Protein AF-A0A7H4MCC9-F1 (afdb_monomer_lite)

Foldseek 3Di:
DAPVVQLVDVQKDFQDFDPLPDPDLDTPDIDIDSPPVVLCVLCVVLLFRAPLQLCLQPRVCSVCSVPDDPVVSQQSLQLLLQQLLLCLQALQEPWQKFKHQQLVLCVRCCNVPPPPDPVVLADPDPDDGDAAAARRMWIWIDDDLEIETAAEHEAEEADDPVVNRVRRRVSNLVVVCVLCADPDPNNQQVQLSVLSSRVVSVSSCCSSVLDPPCSCVVVVVCSVVSNSSRGHYFDFDLAASYEYEYAYECVHDVAWDWDDDPSYIYIYAHVVCSSVSRHDRSHCCNPPDDSCVVRVPDPSSRNHYYIDTDDDDDDDDDDDDDDDDDDDDDDDDDDDDDDPDDDDDDLLQQAQWFFQAADPPPRHTFTDRQSHPPQPFQAEEEEAAPQQCLLVSVLSRLLSCVVSVFFAEEEPLPCCVPPVNDDPVSCVRFVEAEDELLVPAAQDALQAWFWFDPPNDTDTHQLLRSLVLLLVLVCLLPVPQDPVNSVVSSVLSSVQCVVQPRNRHPVSSLVSLVVDDPCSPVVSVVCVVLVVSNRHDNPDPHDVCCRGVPPRGRYYYHDHPPDDSSSSQSSVQSVLVVVLSVLSVPFALSRAHEYEDEQCLSHDLPCPGSVNCCLPPVNGSRYRYYYYHQDDVSDDPVSVVSSVSGQKYWYGQHDLVCLLVVLVVVCVLDPPDDSVVSSVVSNPGDRPDTDIFHFGADPNDTDTDD

Radius of gyration: 30.72 Å; chains: 1; bounding box: 71×63×85 Å

InterPro domains:
  IPR002789 Helicase HerA, central domain [PF01935] (373-576)
  IPR027417 P-loop containing nucleoside triphosphate hydrolase [G3DSA:3.40.50.300] (338-484)
  IPR027417 P-loop containing nucleoside triphosphate hydrolase [G3DSA:3.40.50.300] (517-705)
  IPR027417 P-loop containing nucleoside triphosphate hydrolase [SSF52540] (351-694)

Sequence (706 aa):
MTLDFFHANQCIVLIHYSDQYTSSASYDAITVTAQRGLFERVVAQSGGKQINEFNAFNGDWLLKMLTCNDTIRKERTGIIGAYKFATCLVHQSDITWVPLSVGEMIRVSGNIGLKMTDSDFSRNVQRYKKGAISDDILLVGFKEGNLYLLPVEVKTGSTPDYKKAVQQANELRRYLTELLSDETLASKLYRGLFIRQVLMQIDKYRLYNVFSNDYFEALLAEKEEWLRGNYAIAELENYPAGLVVSHLESGSCFEPSYNMQDGVLKVDLPMSLLPSLVQHPLQVLMNEKDIAQICHVPAEYMLVGQTALKKRESLVPLDVVVDKPEDLKPNLQTEEPSKLAAEPTPDYASECRVEIGQNTLTGEKVFWEYGHKDLANRHLIIFGSSGQGKTYCIQGLLMSLADAQIRSLVIDYTNGFLPNHLEPEFIERTNPKSNILCNEPFGMSPFRAQKQDFGGIFLEEKPHMVAGRVASVFNKVYSTIGERQIAVLNEVIESGVQRYGSAYSLQNMLDDLNEEETAGPALASKLAPLVKSNLFSSDSDKSWNDVFESEHHRSTIMQLASLNHDISMLCTEFLLWDLYSYACSYGSKEKPIPIVLDEVQNLDHRLESPLGKMLTEGRKFGVSLILATQTLSMLRKDEQDRLFQACHKLIFAPAKTETKTYAKILELSMPGTKQAEWEKQLGDLSKGQCLSVGYHLDNGQLKMEC

Organism: Klebsiella variicola (NCBI:txid244366)

pLDDT: mean 80.36, std 18.76, range [23.67, 98.12]

Secondary structure (DSSP, 8-state):
--THHHHT-TT-EEEEEE-SS-SSSS-SEEEEES-HHHHHHHHHHTT---HHHHHHH-HHHHHHHTT--HHHHHHHHHHHHHHHHHHHHHTTBSSEEEEEEHHHHHHHHTTTT----TTTTTTSSTT--------SEEEEEEETTEEEEEEEEEEEESPP-HHHHHHHHHHHHHHHHHHHH--SHHHHHHHHHHHHHHHHHHHHHHHTT-S-TTTTHHHHHTHHHHHTT--EEE-BTTS-SEEEEEEE-TTT-SS-EEEEETTEEEEEEEGGGHHHHHHS-HHHHHHTS-HHHHTT--GGGS--B---B-PPPPPPPPP---PPPPP--------PPP--PPP-----STT--EEEEE-TTT--EEEE-TT-TT-S---EEEE--TTSSHHHHHHHHHHHHHHTT--EEEEESSSTT-TTTS-HHHHHHH--EEEETTTS-BS--TTPPPEEESSS-EEEPPHHHHHHHHHHHHHHH-TT--HHHHHHHHHHHHHHHHHHGGG--HHHHHHHHHH-SSSHHHHHHHHHHHHHT--B-TT-S--HHHHHH-SS-SEEEEE-TTS-HHHHHHHHHHHHHHHHHHHHHH-BTTB-EEEEESSGGGS--STTSHHHHHHHTGGGGTEEEEEEES-STTS-HHHHHHHTTSSEEEEE---TTTHHHHHHHHHHHSTT--HHHHHHHHHHPPTT-EEEEEEEEETTEEEEE-

Structure (mmCIF, N/CA/C/O backbone):
data_AF-A0A7H4MCC9-F1
#
_entry.id   AF-A0A7H4MCC9-F1
#
loop_
_atom_site.group_PDB
_atom_site.id
_atom_site.type_symbol
_atom_site.label_atom_id
_atom_site.label_alt_id
_atom_site.label_comp_id
_atom_site.label_asym_id
_atom_site.label_entity_id
_atom_site.label_seq_id
_atom_site.pdbx_PDB_ins_code
_atom_site.Cartn_x
_atom_site.Cartn_y
_atom_site.Cartn_z
_atom_site.occupancy
_atom_site.B_iso_or_equiv
_atom_site.auth_seq_id
_atom_site.auth_comp_id
_atom_site.auth_asym_id
_atom_site.auth_atom_id
_atom_site.pdbx_PDB_model_num
ATOM 1 N N . MET A 1 1 ? -15.566 -20.503 -8.386 1.00 37.16 1 MET A N 1
ATOM 2 C CA . MET A 1 1 ? -17.029 -20.385 -8.186 1.00 37.16 1 MET A CA 1
ATOM 3 C C . MET A 1 1 ? -17.588 -19.791 -9.473 1.00 37.16 1 MET A C 1
ATOM 5 O O . MET A 1 1 ? -17.071 -18.759 -9.879 1.00 37.16 1 MET A O 1
ATOM 9 N N . THR A 1 2 ? -18.517 -20.444 -10.174 1.00 45.94 2 THR A N 1
ATOM 10 C CA . THR A 1 2 ? -19.102 -19.887 -11.408 1.00 45.94 2 THR A CA 1
ATOM 11 C C . THR A 1 2 ? -20.150 -18.830 -11.059 1.00 45.94 2 THR A C 1
ATOM 13 O O . THR A 1 2 ? -20.941 -19.015 -10.131 1.00 45.94 2 THR A O 1
ATOM 16 N N . LEU A 1 3 ? -20.141 -17.705 -11.781 1.00 51.12 3 LEU A N 1
ATOM 17 C CA . LEU A 1 3 ? -21.072 -16.584 -11.585 1.00 51.12 3 LEU A CA 1
ATOM 18 C C . LEU A 1 3 ? -22.551 -16.989 -11.726 1.00 51.12 3 LEU A C 1
ATOM 20 O O . LEU A 1 3 ? -23.427 -16.335 -11.158 1.00 51.12 3 LEU A O 1
ATOM 24 N N . ASP A 1 4 ? -22.809 -18.110 -12.403 1.00 50.81 4 ASP A N 1
ATOM 25 C CA . ASP A 1 4 ? -24.127 -18.716 -12.611 1.00 50.81 4 ASP A CA 1
ATOM 26 C C . ASP A 1 4 ? -24.917 -18.929 -11.308 1.00 50.81 4 ASP A C 1
ATOM 28 O O . ASP A 1 4 ? -26.144 -18.819 -11.300 1.00 50.81 4 ASP A O 1
ATOM 32 N N . PHE A 1 5 ? -24.229 -19.169 -10.182 1.00 51.22 5 PHE A N 1
ATOM 33 C CA . PHE A 1 5 ? -24.868 -19.360 -8.875 1.00 51.22 5 PHE A CA 1
ATOM 34 C C . PHE A 1 5 ? -25.698 -18.141 -8.431 1.00 51.22 5 PHE A C 1
ATOM 36 O O . PHE A 1 5 ? -26.755 -18.298 -7.818 1.00 51.22 5 PHE A O 1
ATOM 43 N N . PHE A 1 6 ? -25.259 -16.921 -8.758 1.00 51.47 6 PHE A N 1
ATOM 44 C CA . PHE A 1 6 ? -25.942 -15.693 -8.339 1.00 51.47 6 PHE A CA 1
ATOM 45 C C . PHE A 1 6 ? -27.124 -15.332 -9.245 1.00 51.47 6 PHE A C 1
ATOM 47 O O . PHE A 1 6 ? -28.075 -14.706 -8.781 1.00 51.47 6 PHE A O 1
ATOM 54 N N . HIS A 1 7 ? -27.106 -15.773 -10.506 1.00 47.22 7 HIS A N 1
ATOM 55 C CA . HIS A 1 7 ? -28.159 -15.478 -11.482 1.00 47.22 7 HIS A CA 1
ATOM 56 C C . HIS A 1 7 ? -29.412 -16.357 -11.319 1.00 47.22 7 HIS A C 1
ATOM 58 O O . HIS A 1 7 ? -30.499 -15.973 -11.753 1.00 47.22 7 HIS A O 1
ATOM 64 N N . ALA A 1 8 ? -29.297 -17.501 -10.631 1.00 49.66 8 ALA A N 1
ATOM 65 C CA . ALA A 1 8 ? -30.441 -18.347 -10.275 1.00 49.66 8 ALA A CA 1
ATOM 66 C C . ALA A 1 8 ? -31.446 -17.642 -9.334 1.00 49.66 8 ALA A C 1
ATOM 68 O O . ALA A 1 8 ? -32.616 -18.021 -9.280 1.00 49.66 8 ALA A O 1
ATOM 69 N N . ASN A 1 9 ? -31.021 -16.582 -8.634 1.00 48.91 9 ASN A N 1
ATOM 70 C CA . ASN A 1 9 ? -31.862 -15.777 -7.751 1.00 48.91 9 ASN A CA 1
ATOM 71 C C . ASN A 1 9 ? -32.232 -14.439 -8.417 1.00 48.91 9 ASN A C 1
ATOM 73 O O . ASN A 1 9 ? -31.493 -13.463 -8.321 1.00 48.91 9 ASN A O 1
ATOM 77 N N . GLN A 1 10 ? -33.420 -14.353 -9.030 1.00 49.88 10 GLN A N 1
ATOM 78 C CA . GLN A 1 10 ? -33.904 -13.155 -9.753 1.00 49.88 10 GLN A CA 1
ATOM 79 C C . GLN A 1 10 ? -33.953 -11.853 -8.917 1.00 49.88 10 GLN A C 1
ATOM 81 O O . GLN A 1 10 ? -34.071 -10.759 -9.478 1.00 49.88 10 GLN A O 1
ATOM 86 N N . CYS A 1 11 ? -33.858 -11.958 -7.588 1.00 46.72 11 CYS A N 1
ATOM 87 C CA . CYS A 1 11 ? -33.887 -10.839 -6.645 1.00 46.72 11 CYS A CA 1
ATOM 88 C C . CYS A 1 11 ? -32.512 -10.223 -6.337 1.00 46.72 11 CYS A C 1
ATOM 90 O O . CYS A 1 11 ? -32.468 -9.242 -5.598 1.00 46.72 11 CYS A O 1
ATOM 92 N N . ILE A 1 12 ? -31.408 -10.767 -6.861 1.00 51.16 12 ILE A N 1
ATOM 93 C CA . ILE A 1 12 ? -30.049 -10.318 -6.536 1.00 51.16 12 ILE A CA 1
ATOM 94 C C . ILE A 1 12 ? -29.393 -9.706 -7.780 1.00 51.16 12 ILE A C 1
ATOM 96 O O . ILE A 1 12 ? -29.341 -10.328 -8.835 1.00 51.16 12 ILE A O 1
ATOM 100 N N . VAL A 1 13 ? -28.890 -8.476 -7.654 1.00 54.28 13 VAL A N 1
ATOM 101 C CA . VAL A 1 13 ? -28.053 -7.809 -8.660 1.00 54.28 13 VAL A CA 1
ATOM 102 C C . VAL A 1 13 ? -26.617 -7.851 -8.176 1.00 54.28 13 VAL A C 1
ATOM 104 O O . VAL A 1 13 ? -26.310 -7.440 -7.056 1.00 54.28 13 VAL A O 1
ATOM 107 N N . LEU A 1 14 ? -25.733 -8.349 -9.023 1.00 57.22 14 LEU A N 1
ATOM 108 C CA . LEU A 1 14 ? -24.311 -8.417 -8.749 1.00 57.22 14 LEU A CA 1
ATOM 109 C C . LEU A 1 14 ? -23.699 -7.075 -9.176 1.00 57.22 14 LEU A C 1
ATOM 111 O O . LEU A 1 14 ? -23.756 -6.718 -10.336 1.00 57.22 14 LEU A O 1
ATOM 115 N N . ILE A 1 15 ? -23.209 -6.264 -8.246 1.00 56.88 15 ILE A N 1
ATOM 116 C CA . ILE A 1 15 ? -22.864 -4.856 -8.498 1.00 56.88 15 ILE A CA 1
ATOM 117 C C . ILE A 1 15 ? -21.392 -4.669 -8.870 1.00 56.88 15 ILE A C 1
ATOM 119 O O . ILE A 1 15 ? -21.051 -3.807 -9.672 1.00 56.88 15 ILE A O 1
ATOM 123 N N . HIS A 1 16 ? -20.495 -5.425 -8.243 1.00 54.09 16 HIS A N 1
ATOM 124 C CA . HIS A 1 16 ? -19.065 -5.186 -8.391 1.00 54.09 16 HIS A CA 1
ATOM 125 C C . HIS A 1 16 ? -18.287 -6.489 -8.301 1.00 54.09 16 HIS A C 1
ATOM 127 O O . HIS A 1 16 ? -18.540 -7.313 -7.424 1.00 54.09 16 HIS A O 1
ATOM 133 N N . TYR A 1 17 ? -17.316 -6.629 -9.192 1.00 61.03 17 TYR A N 1
ATOM 134 C CA . TYR A 1 17 ? -16.328 -7.693 -9.178 1.00 61.03 17 TYR A CA 1
ATOM 135 C C . TYR A 1 17 ? -15.003 -7.057 -8.771 1.00 61.03 17 TYR A C 1
ATOM 137 O O . TYR A 1 17 ? -14.575 -6.089 -9.393 1.00 61.03 17 TYR A O 1
ATOM 145 N N . SER A 1 18 ? -14.382 -7.558 -7.711 1.00 47.03 18 SER A N 1
ATOM 146 C CA . SER A 1 18 ? -12.975 -7.298 -7.431 1.00 47.03 18 SER A CA 1
ATOM 147 C C . SER A 1 18 ? -12.174 -8.488 -7.929 1.00 47.03 18 SER A C 1
ATOM 149 O O . SER A 1 18 ? -12.506 -9.626 -7.614 1.00 47.03 18 SER A O 1
ATOM 151 N N . ASP A 1 19 ? -11.138 -8.220 -8.696 1.00 51.22 19 ASP A N 1
ATOM 152 C CA . ASP A 1 19 ? -10.141 -9.145 -9.241 1.00 51.22 19 ASP A CA 1
ATOM 153 C C . ASP A 1 19 ? -8.720 -8.603 -8.989 1.00 51.22 19 ASP A C 1
ATOM 155 O O . ASP A 1 19 ? -7.761 -8.887 -9.703 1.00 51.22 19 ASP A O 1
ATOM 159 N N . GLN A 1 20 ? -8.605 -7.761 -7.961 1.00 40.59 20 GLN A N 1
ATOM 160 C CA . GLN A 1 20 ? -7.429 -6.955 -7.658 1.00 40.59 20 GLN A CA 1
ATOM 161 C C . GLN A 1 20 ? -6.329 -7.695 -6.885 1.00 40.59 20 GLN A C 1
ATOM 163 O O . GLN A 1 20 ? -5.285 -7.095 -6.629 1.00 40.59 20 GLN A O 1
ATOM 168 N N . TYR A 1 21 ? -6.552 -8.948 -6.483 1.00 40.44 21 TYR A N 1
ATOM 169 C CA . TYR A 1 21 ? -5.784 -9.632 -5.443 1.00 40.44 21 TYR A CA 1
ATOM 170 C C . TYR A 1 21 ? -5.206 -10.995 -5.850 1.00 40.44 21 TYR A C 1
ATOM 172 O O . TYR A 1 21 ? -4.274 -11.443 -5.176 1.00 40.44 21 TYR A O 1
ATOM 180 N N . THR A 1 22 ? -5.687 -11.665 -6.910 1.00 35.88 22 THR A N 1
ATOM 181 C CA . THR A 1 22 ? -5.118 -12.958 -7.343 1.00 35.88 22 THR A CA 1
ATOM 182 C C . THR A 1 22 ? -4.785 -13.063 -8.834 1.00 35.88 22 THR A C 1
ATOM 184 O O . THR A 1 22 ? -5.471 -12.576 -9.727 1.00 35.88 22 THR A O 1
ATOM 187 N N . SER A 1 23 ? -3.707 -13.794 -9.132 1.00 35.94 23 SER A N 1
ATOM 188 C CA . SER A 1 23 ? -3.292 -14.159 -10.492 1.00 35.94 23 SER A CA 1
ATOM 189 C C . SER A 1 23 ? -4.167 -15.252 -11.124 1.00 35.94 23 SER A C 1
ATOM 191 O O . SER A 1 23 ? -3.971 -15.580 -12.296 1.00 35.94 23 SER A O 1
ATOM 193 N N . SER A 1 24 ? -5.160 -15.783 -10.402 1.00 36.38 24 SER A N 1
ATOM 194 C CA . SER A 1 24 ? -6.076 -16.824 -10.879 1.00 36.38 24 SER A CA 1
ATOM 195 C C . SER A 1 24 ? -7.193 -16.236 -11.747 1.00 36.38 24 SER A C 1
ATOM 197 O O . SER A 1 24 ? -7.639 -15.124 -11.500 1.00 36.38 24 SER A O 1
ATOM 199 N N . ALA A 1 25 ? -7.679 -16.964 -12.759 1.00 38.56 25 ALA A N 1
ATOM 200 C CA . ALA A 1 25 ? -8.773 -16.529 -13.646 1.00 38.56 25 ALA A CA 1
ATOM 201 C C . ALA A 1 25 ? -10.158 -16.435 -12.949 1.00 38.56 25 ALA A C 1
ATOM 203 O O . ALA A 1 25 ? -11.190 -16.564 -13.597 1.00 38.56 25 ALA A O 1
ATOM 204 N N . SER A 1 26 ? -10.186 -16.276 -11.622 1.00 43.94 26 SER A N 1
ATOM 205 C CA . SER A 1 26 ? -11.382 -16.247 -10.778 1.00 43.94 26 SER A CA 1
ATOM 206 C C . SER A 1 26 ? -11.549 -14.868 -10.136 1.00 43.94 26 SER A C 1
ATOM 208 O O . SER A 1 26 ? -10.562 -14.207 -9.838 1.00 43.94 26 SER A O 1
ATOM 210 N N . TYR A 1 27 ? -12.792 -14.448 -9.892 1.00 52.62 27 TYR A N 1
ATOM 211 C CA . TYR A 1 27 ? -13.093 -13.212 -9.161 1.00 52.62 27 TYR A CA 1
ATOM 212 C C . TYR A 1 27 ? -12.700 -13.331 -7.678 1.00 52.62 27 TYR A C 1
ATOM 214 O O . TYR A 1 27 ? -13.031 -14.328 -7.034 1.00 52.62 27 TYR A O 1
ATOM 222 N N . ASP A 1 28 ? -12.053 -12.299 -7.131 1.00 51.38 28 ASP A N 1
ATOM 223 C CA . ASP A 1 28 ? -11.569 -12.241 -5.744 1.00 51.38 28 ASP A CA 1
ATOM 224 C C . ASP A 1 28 ? -12.646 -11.790 -4.751 1.00 51.38 28 ASP A C 1
ATOM 226 O O . ASP A 1 28 ? -12.703 -12.276 -3.622 1.00 51.38 28 ASP A O 1
ATOM 230 N N . ALA A 1 29 ? -13.519 -10.863 -5.154 1.00 52.72 29 ALA A N 1
ATOM 231 C CA . ALA A 1 29 ? -14.686 -10.470 -4.371 1.00 52.72 29 ALA A CA 1
ATOM 232 C C . ALA A 1 29 ? -15.873 -10.148 -5.278 1.00 52.72 29 ALA A C 1
ATOM 234 O O . ALA A 1 29 ? -15.722 -9.565 -6.348 1.00 52.72 29 ALA A O 1
ATOM 235 N N . ILE A 1 30 ? -17.071 -10.507 -4.828 1.00 57.69 30 ILE A N 1
ATOM 236 C CA . ILE A 1 30 ? -18.320 -10.284 -5.552 1.00 57.69 30 ILE A CA 1
ATOM 237 C C . ILE A 1 30 ? -19.247 -9.495 -4.626 1.00 57.69 30 ILE A C 1
ATOM 239 O O . ILE A 1 30 ? -19.724 -10.017 -3.620 1.00 57.69 30 ILE A O 1
ATOM 243 N N . THR A 1 31 ? -19.509 -8.232 -4.956 1.00 60.97 31 THR A N 1
ATOM 244 C CA . THR A 1 31 ? -20.496 -7.407 -4.251 1.00 60.97 31 THR A CA 1
ATOM 245 C C . THR A 1 31 ? -21.865 -7.658 -4.859 1.00 60.97 31 THR A C 1
ATOM 247 O O . THR A 1 31 ? -22.069 -7.411 -6.045 1.00 60.97 31 THR A O 1
ATOM 250 N N . VAL A 1 32 ? -22.826 -8.090 -4.046 1.00 61.34 32 VAL A N 1
ATOM 251 C CA . VAL A 1 32 ? -24.220 -8.314 -4.453 1.00 61.34 32 VAL A CA 1
ATOM 252 C C . VAL A 1 32 ? -25.177 -7.422 -3.663 1.00 61.34 32 VAL A C 1
ATOM 254 O O . VAL A 1 32 ? -24.927 -7.104 -2.504 1.00 61.34 32 VAL A O 1
ATOM 257 N N . THR A 1 33 ? -26.299 -7.033 -4.267 1.00 60.62 33 THR A N 1
ATOM 258 C CA . THR A 1 33 ? -27.411 -6.355 -3.585 1.00 60.62 33 THR A CA 1
ATOM 259 C C . THR A 1 33 ? -28.741 -7.007 -3.922 1.00 60.62 33 THR A C 1
ATOM 261 O O . THR A 1 33 ? -28.981 -7.401 -5.059 1.00 60.62 33 THR A O 1
ATOM 264 N N . ALA A 1 34 ? -29.650 -7.045 -2.949 1.00 58.56 34 ALA A N 1
ATOM 265 C CA . ALA A 1 34 ? -31.049 -7.397 -3.182 1.00 58.56 34 ALA A CA 1
ATOM 266 C C . ALA A 1 34 ? -31.904 -6.192 -3.642 1.00 58.56 34 ALA A C 1
ATOM 268 O O . ALA A 1 34 ? -33.077 -6.339 -3.979 1.00 58.56 34 ALA A O 1
ATOM 269 N N . GLN A 1 35 ? -31.350 -4.971 -3.663 1.00 61.97 35 GLN A N 1
ATOM 270 C CA . GLN A 1 35 ? -32.096 -3.732 -3.934 1.00 61.97 35 GLN A CA 1
ATOM 271 C C . GLN A 1 35 ? -32.220 -3.396 -5.432 1.00 61.97 35 GLN A C 1
ATOM 273 O O . GLN A 1 35 ? -32.058 -2.243 -5.837 1.00 61.97 35 GLN A O 1
ATOM 278 N N . ARG A 1 36 ? -32.557 -4.384 -6.269 1.00 65.00 36 ARG A N 1
ATOM 279 C CA . ARG A 1 36 ? -32.715 -4.226 -7.729 1.00 65.00 36 ARG A CA 1
ATOM 280 C C . ARG A 1 36 ? -33.614 -3.044 -8.115 1.00 65.00 36 ARG A C 1
ATOM 282 O O . ARG A 1 36 ? -33.215 -2.186 -8.897 1.00 65.00 36 ARG A O 1
ATOM 289 N N . GLY A 1 37 ? -34.786 -2.934 -7.486 1.00 59.53 37 GLY A N 1
ATOM 290 C CA . GLY A 1 37 ? -35.766 -1.884 -7.788 1.00 59.53 37 GLY A CA 1
ATOM 291 C C . GLY A 1 37 ? -35.324 -0.452 -7.438 1.00 59.53 37 GLY A C 1
ATOM 292 O O . GLY A 1 37 ? -35.928 0.511 -7.911 1.00 59.53 37 GLY A O 1
ATOM 293 N N . LEU A 1 38 ? -34.293 -0.263 -6.605 1.00 64.38 38 LEU A N 1
ATOM 294 C CA . LEU A 1 38 ? -33.701 1.059 -6.361 1.00 64.38 38 LEU A CA 1
ATOM 295 C C . LEU A 1 38 ? -32.890 1.503 -7.585 1.00 64.38 38 LEU A C 1
ATOM 297 O O . LEU A 1 38 ? -33.114 2.589 -8.117 1.00 64.38 38 LEU A O 1
ATOM 301 N N . PHE A 1 39 ? -32.007 0.629 -8.064 1.00 64.12 39 PHE A N 1
ATOM 302 C CA . PHE A 1 39 ? -31.183 0.890 -9.238 1.00 64.12 39 PHE A CA 1
ATOM 303 C C . PHE A 1 39 ? -32.022 0.971 -10.518 1.00 64.12 39 PHE A C 1
ATOM 305 O O . PHE A 1 39 ? -31.720 1.790 -11.380 1.00 64.12 39 PHE A O 1
ATOM 312 N N . GLU A 1 40 ? -33.129 0.220 -10.619 1.00 63.81 40 GLU A N 1
ATOM 313 C CA . GLU A 1 40 ? -33.985 0.255 -11.822 1.00 63.81 40 GLU A CA 1
ATOM 314 C C . GLU A 1 40 ? -34.645 1.621 -11.948 1.00 63.81 40 GLU A C 1
ATOM 316 O O . GLU A 1 40 ? -34.708 2.183 -13.038 1.00 63.81 40 GLU A O 1
ATOM 321 N N . ARG A 1 41 ? -35.052 2.210 -10.817 1.00 63.50 41 ARG A N 1
ATOM 322 C CA . ARG A 1 41 ? -35.591 3.573 -10.775 1.00 63.50 41 ARG A CA 1
ATOM 323 C C . ARG A 1 41 ? -34.547 4.623 -11.148 1.00 63.50 41 ARG A C 1
ATOM 325 O O . ARG A 1 41 ? -34.891 5.586 -11.824 1.00 63.50 41 ARG A O 1
ATOM 332 N N . VAL A 1 42 ? -33.292 4.441 -10.745 1.00 62.88 42 VAL A N 1
ATOM 333 C CA . VAL A 1 42 ? -32.201 5.392 -11.026 1.00 62.88 42 VAL A CA 1
ATOM 334 C C . VAL A 1 42 ? -31.808 5.359 -12.503 1.00 62.88 42 VAL A C 1
ATOM 336 O O . VAL A 1 42 ? -31.676 6.412 -13.119 1.00 62.88 42 VAL A O 1
ATOM 339 N N . VAL A 1 43 ? -31.709 4.167 -13.098 1.00 60.28 43 VAL A N 1
ATOM 340 C CA . VAL A 1 43 ? -31.436 4.006 -14.536 1.00 60.28 43 VAL A CA 1
ATOM 341 C C . VAL A 1 43 ? -32.640 4.465 -15.378 1.00 60.28 43 VAL A C 1
ATOM 343 O O . VAL A 1 43 ? -32.457 5.147 -16.390 1.00 60.28 43 VAL A O 1
ATOM 346 N N . ALA A 1 44 ? -33.874 4.217 -14.915 1.00 61.94 44 ALA A N 1
ATOM 347 C CA . ALA A 1 44 ? -35.100 4.693 -15.564 1.00 61.94 44 ALA A CA 1
ATOM 348 C C . ALA A 1 44 ? -35.232 6.222 -15.577 1.00 61.94 44 ALA A C 1
ATOM 350 O O . ALA A 1 44 ? -35.717 6.775 -16.564 1.00 61.94 44 ALA A O 1
ATOM 351 N N . GLN A 1 45 ? -34.763 6.919 -14.535 1.00 57.12 45 GLN A N 1
ATOM 352 C CA . GLN A 1 45 ? -34.728 8.388 -14.503 1.00 57.12 45 GLN A CA 1
ATOM 353 C C . GLN A 1 45 ? -33.818 8.991 -15.583 1.00 57.12 45 GLN A C 1
ATOM 355 O O . GLN A 1 45 ? -34.068 10.105 -16.033 1.00 57.12 45 GLN A O 1
ATOM 360 N N . SER A 1 46 ? -32.795 8.260 -16.029 1.00 49.25 46 SER A N 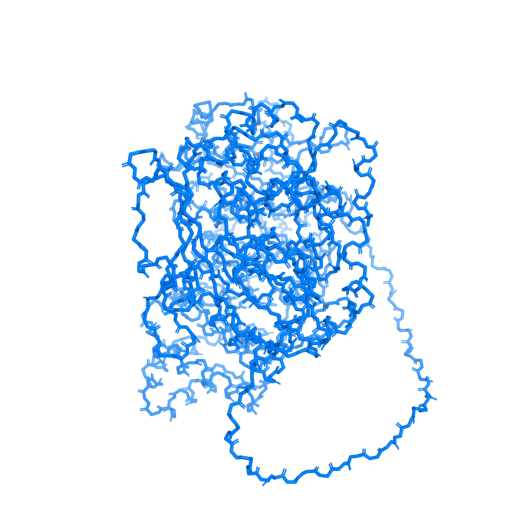1
ATOM 361 C CA . SER A 1 46 ? -31.904 8.662 -17.128 1.00 49.25 46 SER A CA 1
ATOM 362 C C . SER A 1 46 ? -32.343 8.116 -18.492 1.00 49.25 46 SER A C 1
ATOM 364 O O . SER A 1 46 ? -31.634 8.271 -19.480 1.00 49.25 46 SER A O 1
ATOM 366 N N . GLY A 1 47 ? -33.528 7.502 -18.567 1.00 51.69 47 GLY A N 1
ATOM 367 C CA . GLY A 1 47 ? -34.108 6.998 -19.806 1.00 51.69 47 GLY A CA 1
ATOM 368 C C . GLY A 1 47 ? -33.688 5.579 -20.184 1.00 51.69 47 GLY A C 1
ATOM 369 O O . GLY A 1 47 ? -34.091 5.145 -21.255 1.00 51.69 47 GLY A O 1
ATOM 370 N N . GLY A 1 48 ? -32.947 4.840 -19.350 1.00 53.94 48 GLY A N 1
ATOM 371 C CA . GLY A 1 48 ? -32.587 3.435 -19.585 1.00 53.94 48 GLY A CA 1
ATOM 372 C C . GLY A 1 48 ? -33.471 2.448 -18.814 1.00 53.94 48 GLY A C 1
ATOM 373 O O . GLY A 1 48 ? -33.933 2.744 -17.721 1.00 53.94 48 GLY A O 1
ATOM 374 N N . LYS A 1 49 ? -33.710 1.246 -19.353 1.00 57.06 49 LYS A N 1
ATOM 375 C CA . LYS A 1 49 ? -34.442 0.170 -18.640 1.00 57.06 49 LYS A CA 1
ATOM 376 C C . LYS A 1 49 ? -33.580 -1.046 -18.291 1.00 57.06 49 LYS A C 1
ATOM 378 O O . LYS A 1 49 ? -34.020 -1.890 -17.519 1.00 57.06 49 LYS A O 1
ATOM 383 N N . GLN A 1 50 ? -32.369 -1.135 -18.838 1.00 66.38 50 GLN A N 1
ATOM 384 C CA . GLN A 1 50 ? -31.537 -2.337 -18.783 1.00 66.38 50 GLN A CA 1
ATOM 385 C C . GLN A 1 50 ? -30.342 -2.143 -17.842 1.00 66.38 50 GLN A C 1
ATOM 387 O O . GLN A 1 50 ? -29.254 -1.782 -18.279 1.00 66.38 50 GLN A O 1
ATOM 392 N N . ILE A 1 51 ? -30.527 -2.394 -16.540 1.00 68.00 51 ILE A N 1
ATOM 393 C CA . ILE A 1 51 ? -29.416 -2.396 -15.561 1.00 68.00 51 ILE A CA 1
ATOM 394 C C . ILE A 1 51 ? -28.308 -3.354 -15.976 1.00 68.00 51 ILE A C 1
ATOM 396 O O . ILE A 1 51 ? -27.132 -3.045 -15.810 1.00 68.00 51 ILE A O 1
ATOM 400 N N . ASN A 1 52 ? -28.701 -4.518 -16.490 1.00 71.44 52 ASN A N 1
ATOM 401 C CA . ASN A 1 52 ? -27.792 -5.614 -16.789 1.00 71.44 52 ASN A CA 1
ATOM 402 C C . ASN A 1 52 ? -26.688 -5.183 -17.755 1.00 71.44 52 ASN A C 1
ATOM 404 O O . ASN A 1 52 ? -25.536 -5.519 -17.542 1.00 71.44 52 ASN A O 1
ATOM 408 N N . GLU A 1 53 ? -27.011 -4.375 -18.762 1.00 78.19 53 GLU A N 1
ATOM 409 C CA . GLU A 1 53 ? -26.050 -3.914 -19.767 1.00 78.19 53 GLU A CA 1
ATOM 410 C C . GLU A 1 53 ? -25.141 -2.802 -19.244 1.00 78.19 53 GLU A C 1
ATOM 412 O O . GLU A 1 53 ? -23.937 -2.841 -19.479 1.00 78.19 53 GLU A O 1
ATOM 417 N N . PHE A 1 54 ? -25.690 -1.860 -18.467 1.00 77.00 54 PHE A N 1
ATOM 418 C CA . PHE A 1 54 ? -24.886 -0.856 -17.759 1.00 77.00 54 PHE A CA 1
ATOM 419 C C . PHE A 1 54 ? -23.855 -1.525 -16.853 1.00 77.00 54 PHE A C 1
ATOM 421 O O . PHE A 1 54 ? -22.693 -1.136 -16.829 1.00 77.00 54 PHE A O 1
ATOM 428 N N . ASN A 1 55 ? -24.293 -2.542 -16.119 1.00 75.19 55 ASN A N 1
ATOM 429 C CA . ASN A 1 55 ? -23.477 -3.220 -15.134 1.00 75.19 55 ASN A CA 1
ATOM 430 C C . ASN A 1 55 ? -22.516 -4.248 -15.756 1.00 75.19 55 ASN A C 1
ATOM 432 O O . ASN A 1 55 ? -21.414 -4.437 -15.248 1.00 75.19 55 ASN A O 1
ATOM 436 N N . ALA A 1 56 ? -22.900 -4.873 -16.875 1.00 80.94 56 ALA A N 1
ATOM 437 C CA . ALA A 1 56 ? -22.004 -5.693 -17.685 1.00 80.94 56 ALA A CA 1
ATOM 438 C C . ALA A 1 56 ? -20.876 -4.849 -18.283 1.00 80.94 56 ALA A C 1
ATOM 440 O O . ALA A 1 56 ? -19.728 -5.278 -18.264 1.00 80.94 56 ALA A O 1
ATOM 441 N N . PHE A 1 57 ? -21.205 -3.658 -18.797 1.00 82.62 57 PHE A N 1
ATOM 442 C CA . PHE A 1 57 ? -20.249 -2.763 -19.441 1.00 82.62 57 PHE A CA 1
ATOM 443 C C . PHE A 1 57 ? -19.335 -2.047 -18.438 1.00 82.62 57 PHE A C 1
ATOM 445 O O . PHE A 1 57 ? -18.144 -1.935 -18.705 1.00 82.62 57 PHE A O 1
ATOM 452 N N . ASN A 1 58 ? -19.878 -1.565 -17.306 1.00 79.00 58 ASN A N 1
ATOM 453 C CA . ASN A 1 58 ? -19.097 -1.005 -16.199 1.00 79.00 58 ASN A CA 1
ATOM 454 C C . ASN A 1 58 ? -19.824 -1.055 -14.839 1.00 79.00 58 ASN A C 1
ATOM 456 O O . ASN A 1 58 ? -20.662 -0.203 -14.527 1.00 79.00 58 ASN A O 1
ATOM 460 N N . GLY A 1 59 ? -19.455 -2.011 -13.978 1.00 70.25 59 GLY A N 1
ATOM 461 C CA . GLY A 1 59 ? -20.135 -2.243 -12.689 1.00 70.25 59 GLY A CA 1
ATOM 462 C C . GLY A 1 59 ? -20.013 -1.106 -11.656 1.00 70.25 59 GLY A C 1
ATOM 463 O O . GLY A 1 59 ? -20.916 -0.864 -10.855 1.00 70.25 59 GLY A O 1
ATOM 464 N N . ASP A 1 60 ? -18.935 -0.317 -11.702 1.00 69.56 60 ASP A N 1
ATOM 465 C CA . ASP A 1 60 ? -18.701 0.801 -10.766 1.00 69.56 60 ASP A CA 1
ATOM 466 C C . ASP A 1 60 ? -19.638 1.994 -11.026 1.00 69.56 60 ASP A C 1
ATOM 468 O O . ASP A 1 60 ? -19.961 2.790 -10.134 1.00 69.56 60 ASP A O 1
ATOM 472 N N . TRP A 1 61 ? -20.142 2.121 -12.255 1.00 73.25 61 TRP A N 1
ATOM 473 C CA . TRP A 1 61 ? -21.066 3.195 -12.593 1.00 73.25 61 TRP A CA 1
ATOM 474 C C . TRP A 1 61 ? -22.383 3.084 -11.841 1.00 73.25 61 TRP A C 1
ATOM 476 O O . TRP A 1 61 ? -22.917 4.124 -11.450 1.00 73.25 61 TRP A O 1
ATOM 486 N N . LEU A 1 62 ? -22.870 1.868 -11.583 1.00 65.50 62 LEU A N 1
ATOM 487 C CA . LEU A 1 62 ? -24.142 1.649 -10.903 1.00 65.50 62 LEU A CA 1
ATOM 488 C C . LEU A 1 62 ? -24.113 2.192 -9.463 1.00 65.50 62 LEU A C 1
ATOM 490 O O . LEU A 1 62 ? -25.027 2.910 -9.056 1.00 65.50 62 LEU A O 1
ATOM 494 N N . LEU A 1 63 ? -23.025 1.933 -8.724 1.00 63.75 63 LEU A N 1
ATOM 495 C CA . LEU A 1 63 ? -22.816 2.444 -7.360 1.00 63.75 63 LEU A CA 1
ATOM 496 C C . LEU A 1 63 ? -22.762 3.969 -7.332 1.00 63.75 63 LEU A C 1
ATOM 498 O O . LEU A 1 63 ? -23.404 4.617 -6.506 1.00 63.75 63 LEU A O 1
ATOM 502 N N . LYS A 1 64 ? -22.012 4.551 -8.269 1.00 65.06 64 LYS A N 1
ATOM 503 C CA . LYS A 1 64 ? -21.821 6.000 -8.349 1.00 65.06 64 LYS A CA 1
ATOM 504 C C . LYS A 1 64 ? -23.076 6.719 -8.856 1.00 65.06 64 LYS A C 1
ATOM 506 O O . LYS A 1 64 ? -23.308 7.863 -8.483 1.00 65.06 64 LYS A O 1
ATOM 511 N N . MET A 1 65 ? -23.912 6.076 -9.674 1.00 64.75 65 MET A N 1
ATOM 512 C CA . MET A 1 65 ? -25.135 6.679 -10.224 1.00 64.75 65 MET A CA 1
ATOM 513 C C . MET A 1 65 ? -26.167 7.073 -9.158 1.00 64.75 65 MET A C 1
ATOM 515 O O . MET A 1 65 ? -26.974 7.960 -9.424 1.00 64.75 65 MET A O 1
ATOM 519 N N . LEU A 1 66 ? -26.115 6.490 -7.953 1.00 61.97 66 LEU A N 1
ATOM 520 C CA . LEU A 1 66 ? -26.982 6.875 -6.830 1.00 61.97 66 LEU A CA 1
ATOM 521 C C . LEU A 1 66 ? -26.710 8.289 -6.297 1.00 61.97 66 LEU A C 1
ATOM 523 O O . LEU A 1 66 ? -27.604 8.905 -5.722 1.00 61.97 66 LEU A O 1
ATOM 527 N N . THR A 1 67 ? -25.488 8.796 -6.466 1.00 65.00 67 THR A N 1
ATOM 528 C CA . THR A 1 67 ? -25.022 10.054 -5.858 1.00 65.00 67 THR A CA 1
ATOM 529 C C . THR A 1 67 ? -24.532 11.081 -6.882 1.00 65.00 67 THR A C 1
ATOM 531 O O . THR A 1 67 ? -24.215 12.211 -6.512 1.00 65.00 67 THR A O 1
ATOM 534 N N . CYS A 1 68 ? -24.466 10.717 -8.167 1.00 68.56 68 CYS A N 1
ATOM 535 C CA . CYS A 1 68 ? -23.980 11.588 -9.238 1.00 68.56 68 CYS A CA 1
ATOM 536 C C . CYS A 1 68 ? -25.018 12.632 -9.683 1.00 68.56 68 CYS A C 1
ATOM 538 O O . CYS A 1 68 ? -26.224 12.387 -9.691 1.00 68.56 68 CYS A O 1
ATOM 540 N N . ASN A 1 69 ? -24.526 13.792 -10.125 1.00 76.44 69 ASN A N 1
ATOM 541 C CA . ASN A 1 69 ? -25.345 14.848 -10.722 1.00 76.44 69 ASN A CA 1
ATOM 542 C C . ASN A 1 69 ? -25.895 14.449 -12.113 1.00 76.44 69 ASN A C 1
ATOM 544 O O . ASN A 1 69 ? -25.475 13.458 -12.714 1.00 76.44 69 ASN A O 1
ATOM 548 N N . ASP A 1 70 ? -26.846 15.226 -12.639 1.00 75.75 70 ASP A N 1
ATOM 549 C CA . ASP A 1 70 ? -27.500 14.942 -13.928 1.00 75.75 70 ASP A CA 1
ATOM 550 C C . ASP A 1 70 ? -26.533 14.930 -15.116 1.00 75.75 70 ASP A C 1
ATOM 552 O O . ASP A 1 70 ? -26.724 14.153 -16.048 1.00 75.75 70 ASP A O 1
ATOM 556 N N . THR A 1 71 ? -25.478 15.744 -15.076 1.00 77.31 71 THR A N 1
ATOM 557 C CA . THR A 1 71 ? -24.466 15.810 -16.138 1.00 77.31 71 THR A CA 1
ATOM 558 C C . THR A 1 71 ? -23.710 14.490 -16.272 1.00 77.31 71 THR A C 1
ATOM 560 O O . THR A 1 71 ? -23.677 13.919 -17.358 1.00 77.31 71 THR A O 1
ATOM 563 N N . ILE A 1 72 ? -23.196 13.948 -15.162 1.00 77.19 72 ILE A N 1
ATOM 564 C CA . ILE A 1 72 ? -22.476 12.662 -15.141 1.00 77.19 72 ILE A CA 1
ATOM 565 C C . ILE A 1 72 ? -23.416 11.508 -15.521 1.00 77.19 72 ILE A C 1
ATOM 567 O O . ILE A 1 72 ? -23.017 10.553 -16.189 1.00 77.19 72 ILE A O 1
ATOM 571 N N . ARG A 1 73 ? -24.691 11.579 -15.116 1.00 76.19 73 ARG A N 1
ATOM 572 C CA . ARG A 1 73 ? -25.698 10.577 -15.500 1.00 76.19 73 ARG A CA 1
ATOM 573 C C . ARG A 1 73 ? -25.962 10.581 -17.006 1.00 76.19 73 ARG A C 1
ATOM 575 O O . ARG A 1 73 ? -26.011 9.508 -17.610 1.00 76.19 73 ARG A O 1
ATOM 582 N N . LYS A 1 74 ? -26.096 11.763 -17.614 1.00 81.56 74 LYS A N 1
ATOM 583 C CA . LYS A 1 74 ? -26.249 11.922 -19.068 1.00 81.56 74 LYS A CA 1
ATOM 584 C C . LYS A 1 74 ? -25.026 11.401 -19.820 1.00 81.56 74 LYS A C 1
ATOM 586 O O . LYS A 1 74 ? -25.198 10.626 -20.749 1.00 81.56 74 LYS A O 1
ATOM 591 N N . GLU A 1 75 ? -23.823 11.760 -19.381 1.00 83.69 75 GLU A N 1
ATOM 592 C CA . GLU A 1 75 ? -22.555 11.311 -19.971 1.00 83.69 75 GLU A CA 1
ATOM 593 C C . GLU A 1 75 ? -22.453 9.780 -20.026 1.00 83.69 75 GLU A C 1
ATOM 595 O O . GLU A 1 75 ? -22.333 9.208 -21.106 1.00 83.69 75 GLU A O 1
ATOM 600 N N . ARG A 1 76 ? -22.638 9.094 -18.890 1.00 86.25 76 ARG A N 1
ATOM 601 C CA . ARG A 1 76 ? -22.609 7.619 -18.834 1.00 86.25 76 ARG A CA 1
ATOM 602 C C . ARG A 1 76 ? -23.698 6.965 -19.679 1.00 86.25 76 ARG A C 1
ATOM 604 O O . ARG A 1 76 ? -23.473 5.923 -20.284 1.00 86.25 76 ARG A O 1
ATOM 611 N N . THR A 1 77 ? -24.884 7.571 -19.720 1.00 85.50 77 THR A N 1
ATOM 612 C CA . THR A 1 77 ? -25.984 7.096 -20.572 1.00 85.50 77 THR A CA 1
ATOM 613 C C . THR A 1 77 ? -25.621 7.219 -22.051 1.00 85.50 77 THR A C 1
ATOM 615 O O . THR A 1 77 ? -25.895 6.299 -22.819 1.00 85.50 77 THR A O 1
ATOM 618 N N . GLY A 1 78 ? -24.953 8.310 -22.433 1.00 88.75 78 GLY A N 1
ATOM 619 C CA . GLY A 1 78 ? -24.390 8.505 -23.765 1.00 88.75 78 GLY A CA 1
ATOM 620 C C . GLY A 1 78 ? -23.379 7.425 -24.136 1.00 88.75 78 GLY A C 1
ATOM 621 O O . GLY A 1 78 ? -23.475 6.868 -25.223 1.00 88.75 78 GLY A O 1
ATOM 622 N N . ILE A 1 79 ? -22.483 7.042 -23.219 1.00 90.44 79 ILE A N 1
ATOM 623 C CA . ILE A 1 79 ? -21.509 5.963 -23.467 1.00 90.44 79 ILE A CA 1
ATOM 624 C C . ILE A 1 79 ? -22.215 4.626 -23.738 1.00 90.44 79 ILE A C 1
ATOM 626 O O . ILE A 1 79 ? -21.871 3.917 -24.685 1.00 90.44 79 ILE A O 1
ATOM 630 N N . ILE A 1 80 ? -23.265 4.305 -22.973 1.00 89.62 80 ILE A N 1
ATOM 631 C CA . ILE A 1 80 ? -24.080 3.105 -23.220 1.00 89.62 80 ILE A CA 1
ATOM 632 C C . ILE A 1 80 ? -24.768 3.146 -24.590 1.00 89.62 80 ILE A C 1
ATOM 634 O O . ILE A 1 80 ? -24.776 2.149 -25.311 1.00 89.62 80 ILE A O 1
ATOM 638 N N . GLY A 1 81 ? -25.327 4.294 -24.975 1.00 90.19 81 GLY A N 1
ATOM 639 C CA . GLY A 1 81 ? -25.910 4.474 -26.305 1.00 90.19 81 GLY A CA 1
ATOM 640 C C . GLY A 1 81 ? -24.880 4.297 -27.423 1.00 90.19 81 GLY A C 1
ATOM 641 O O . GLY A 1 81 ? -25.144 3.596 -28.400 1.00 90.19 81 GLY A O 1
ATOM 642 N N . ALA A 1 82 ? -23.695 4.879 -27.246 1.00 92.81 82 ALA A N 1
ATOM 643 C CA . ALA A 1 82 ? -22.617 4.859 -28.221 1.00 92.81 82 ALA A CA 1
ATOM 644 C C . ALA A 1 82 ? -22.017 3.463 -28.430 1.00 92.81 82 ALA A C 1
ATOM 646 O O . ALA A 1 82 ? -21.827 3.080 -29.583 1.00 92.81 82 ALA A O 1
ATOM 647 N N . TYR A 1 83 ? -21.767 2.664 -27.379 1.00 91.25 83 TYR A N 1
ATOM 648 C CA . TYR A 1 83 ? -21.222 1.313 -27.597 1.00 91.25 83 TYR A CA 1
ATOM 649 C C . TYR A 1 83 ? -22.249 0.404 -28.277 1.00 91.25 83 TYR A C 1
ATOM 651 O O . TYR A 1 83 ? -21.874 -0.395 -29.135 1.00 91.25 83 TYR A O 1
ATOM 659 N N . LYS A 1 84 ? -23.543 0.529 -27.944 1.00 92.19 84 LYS A N 1
ATOM 660 C CA . LYS A 1 84 ? -24.603 -0.235 -28.614 1.00 92.19 84 LYS A CA 1
ATOM 661 C C . LYS A 1 84 ? -24.687 0.124 -30.089 1.00 92.19 84 LYS A C 1
ATOM 663 O O . LYS A 1 84 ? -24.703 -0.766 -30.935 1.00 92.19 84 LYS A O 1
ATOM 668 N N . PHE A 1 85 ? -24.685 1.422 -30.386 1.00 93.88 85 PHE A N 1
ATOM 669 C CA . PHE A 1 85 ? -24.662 1.932 -31.751 1.00 93.88 85 PHE A CA 1
ATOM 670 C C . PHE A 1 85 ? -23.435 1.420 -32.518 1.00 93.88 85 PHE A C 1
ATOM 672 O O . PHE A 1 85 ? -23.588 0.793 -33.561 1.00 93.88 85 PHE A O 1
ATOM 679 N N . ALA A 1 86 ? -22.231 1.594 -31.966 1.00 94.25 86 ALA A N 1
ATOM 680 C CA . ALA A 1 86 ? -20.988 1.167 -32.602 1.00 94.25 86 ALA A CA 1
ATOM 681 C C . ALA A 1 86 ? -20.914 -0.357 -32.799 1.00 94.25 86 ALA A C 1
ATOM 683 O O . ALA A 1 86 ? -20.442 -0.813 -33.835 1.00 94.25 86 ALA A O 1
ATOM 684 N N . THR A 1 87 ? -21.443 -1.149 -31.859 1.00 94.06 87 THR A N 1
ATOM 685 C CA . THR A 1 87 ? -21.548 -2.611 -32.011 1.00 94.06 87 THR A CA 1
ATOM 686 C C . THR A 1 87 ? -22.478 -2.976 -33.171 1.00 94.06 87 THR A C 1
ATOM 688 O O . THR A 1 87 ? -22.150 -3.852 -33.968 1.00 94.06 87 THR A O 1
ATOM 691 N N . CYS A 1 88 ? -23.603 -2.269 -33.330 1.00 93.06 88 CYS A N 1
ATOM 692 C CA . CYS A 1 88 ? -24.523 -2.501 -34.445 1.00 93.06 88 CYS A CA 1
ATOM 693 C C . CYS A 1 88 ? -23.870 -2.236 -35.811 1.00 93.06 88 CYS A C 1
ATOM 695 O O . CYS A 1 88 ? -24.181 -2.955 -36.757 1.00 93.06 88 CYS A O 1
ATOM 697 N N . LEU A 1 89 ? -22.927 -1.290 -35.905 1.00 92.94 89 LEU A N 1
ATOM 698 C CA . LEU A 1 89 ? -22.188 -1.017 -37.145 1.00 92.94 89 LEU A CA 1
ATOM 699 C C . LEU A 1 89 ? -21.297 -2.182 -37.593 1.00 92.94 89 LEU A C 1
ATOM 701 O O . LEU A 1 89 ? -21.046 -2.321 -38.786 1.00 92.94 89 LEU A O 1
ATOM 705 N N . VAL A 1 90 ? -20.806 -3.000 -36.654 1.00 93.19 90 VAL A N 1
ATOM 706 C CA . VAL A 1 90 ? -19.749 -3.989 -36.930 1.00 93.19 90 VAL A CA 1
ATOM 707 C C . VAL A 1 90 ? -20.167 -5.451 -36.773 1.00 93.19 90 VAL A C 1
ATOM 709 O O . VAL A 1 90 ? -19.476 -6.341 -37.268 1.00 93.19 90 VAL A O 1
ATOM 712 N N . HIS A 1 91 ? -21.290 -5.729 -36.108 1.00 91.25 91 HIS A N 1
ATOM 713 C CA . HIS A 1 91 ? -21.661 -7.098 -35.733 1.00 91.25 91 HIS A CA 1
ATOM 714 C C . HIS A 1 91 ? -22.011 -8.039 -36.897 1.00 91.25 91 HIS A C 1
ATOM 716 O O . HIS A 1 91 ? -22.019 -9.249 -36.704 1.00 91.25 91 HIS A O 1
ATOM 722 N N . GLN A 1 92 ? -22.324 -7.507 -38.083 1.00 89.50 92 GLN A N 1
ATOM 723 C CA . GLN A 1 92 ? -22.657 -8.306 -39.273 1.00 89.50 92 GLN A CA 1
ATOM 724 C C . GLN A 1 92 ? -21.417 -8.697 -40.093 1.00 89.50 92 GLN A C 1
ATOM 726 O O . GLN A 1 92 ? -21.542 -9.258 -41.185 1.00 89.50 92 GLN A O 1
ATOM 731 N N . SER A 1 93 ? -20.224 -8.366 -39.600 1.00 92.00 93 SER A N 1
ATOM 732 C CA . SER A 1 93 ? -18.954 -8.754 -40.207 1.00 92.00 93 SER A CA 1
ATOM 733 C C . SER A 1 93 ? -18.542 -10.172 -39.812 1.00 92.00 93 SER A C 1
ATOM 735 O O . SER A 1 93 ? -19.068 -10.763 -38.873 1.00 92.00 93 SER A O 1
ATOM 737 N N . ASP A 1 94 ? -17.549 -10.713 -40.511 1.00 91.50 94 ASP A N 1
ATOM 738 C CA . ASP A 1 94 ? -16.883 -11.974 -40.172 1.00 91.50 94 ASP A CA 1
ATOM 739 C C . ASP A 1 94 ? -15.881 -11.866 -39.002 1.00 91.50 94 ASP A C 1
ATOM 741 O O . ASP A 1 94 ? -15.058 -12.758 -38.795 1.00 91.50 94 ASP A O 1
ATOM 745 N N . ILE A 1 95 ? -15.938 -10.774 -38.236 1.00 92.81 95 ILE A N 1
ATOM 746 C CA . ILE A 1 95 ? -15.089 -10.508 -37.076 1.00 92.81 95 ILE A CA 1
ATOM 747 C C . ILE A 1 95 ? -15.943 -10.580 -35.812 1.00 92.81 95 ILE A C 1
ATOM 749 O O . ILE A 1 95 ? -16.988 -9.939 -35.710 1.00 92.81 95 ILE A O 1
ATOM 753 N N . THR A 1 96 ? -15.464 -11.307 -34.801 1.00 94.69 96 THR A N 1
ATOM 754 C CA . THR A 1 96 ? -16.113 -11.309 -33.483 1.00 94.69 96 THR A CA 1
ATOM 755 C C . THR A 1 96 ? -15.697 -10.058 -32.716 1.00 94.69 96 THR A C 1
ATOM 757 O O . THR A 1 96 ? -14.538 -9.941 -32.320 1.00 94.69 96 THR A O 1
ATOM 760 N N . TRP A 1 97 ? -16.624 -9.120 -32.505 1.00 95.44 97 TRP A N 1
ATOM 761 C CA . TRP A 1 97 ? -16.353 -7.860 -31.803 1.00 95.44 97 TRP A CA 1
ATOM 762 C C . TRP A 1 97 ? -16.771 -7.907 -30.336 1.00 95.44 97 TRP A C 1
ATOM 764 O O . TRP A 1 97 ? -17.915 -8.239 -30.022 1.00 95.44 97 TRP A O 1
ATOM 774 N N . VAL A 1 98 ? -15.862 -7.504 -29.448 1.00 95.44 98 VAL A N 1
ATOM 775 C CA . VAL A 1 98 ? -16.072 -7.388 -28.002 1.00 95.44 98 VAL A CA 1
ATOM 776 C C . VAL A 1 98 ? -15.951 -5.913 -27.596 1.00 95.44 98 VAL A C 1
ATOM 778 O O . VAL A 1 98 ? -14.855 -5.353 -27.679 1.00 95.44 98 VAL A O 1
ATOM 781 N N . PRO A 1 99 ? -17.037 -5.254 -27.156 1.00 94.69 99 PRO A N 1
ATOM 782 C CA . PRO A 1 99 ? -16.953 -3.901 -26.614 1.00 94.69 99 PRO A CA 1
ATOM 783 C C . PRO A 1 99 ? -16.366 -3.918 -25.196 1.00 94.69 99 PRO A C 1
ATOM 785 O O . PRO A 1 99 ? -16.802 -4.698 -24.351 1.00 94.69 99 PRO A O 1
ATOM 788 N N . LEU A 1 100 ? -15.408 -3.036 -24.916 1.00 91.19 100 LEU A N 1
ATOM 789 C CA . LEU A 1 100 ? -14.756 -2.866 -23.614 1.00 91.19 100 LEU A CA 1
ATOM 790 C C . LEU A 1 100 ? -14.877 -1.419 -23.137 1.00 91.19 100 LEU A C 1
ATOM 792 O O . LEU A 1 100 ? -14.757 -0.485 -23.927 1.00 91.19 100 LEU A O 1
ATOM 796 N N . SER A 1 101 ? -15.040 -1.246 -21.829 1.00 89.31 101 SER A N 1
ATOM 797 C CA . SER A 1 101 ? -14.879 0.037 -21.143 1.00 89.31 101 SER A CA 1
ATOM 798 C C . SER A 1 101 ? -13.388 0.289 -20.907 1.00 89.31 101 SER A C 1
ATOM 800 O O . SER A 1 101 ? -12.743 -0.463 -20.169 1.00 89.31 101 SER A O 1
ATOM 802 N N . VAL A 1 102 ? -12.824 1.335 -21.520 1.00 83.81 102 VAL A N 1
ATOM 803 C CA . VAL A 1 102 ? -11.387 1.643 -21.384 1.00 83.81 102 VAL A CA 1
ATOM 804 C C . VAL A 1 102 ? -11.076 2.043 -19.945 1.00 83.81 102 VAL A C 1
ATOM 806 O O . VAL A 1 102 ? -10.134 1.514 -19.360 1.00 83.81 102 VAL A O 1
ATOM 809 N N . GLY A 1 103 ? -11.917 2.870 -19.321 1.00 73.62 103 GLY A N 1
ATOM 810 C CA . GLY A 1 103 ? -11.781 3.213 -17.905 1.00 73.62 103 GLY A CA 1
ATOM 811 C C . GLY A 1 103 ? -11.831 2.004 -16.958 1.00 73.62 103 GLY A C 1
ATOM 812 O O . GLY A 1 103 ? -11.126 1.982 -15.948 1.00 73.62 103 GLY A O 1
ATOM 813 N N . GLU A 1 104 ? -12.615 0.964 -17.269 1.00 72.38 104 GLU A N 1
ATOM 814 C CA . GLU A 1 104 ? -12.605 -0.275 -16.477 1.00 72.38 104 GLU A CA 1
ATOM 815 C C . GLU A 1 104 ? -11.356 -1.116 -16.740 1.00 72.38 104 GLU A C 1
ATOM 817 O O . GLU A 1 104 ? -10.727 -1.562 -15.783 1.00 72.38 104 GLU A O 1
ATOM 822 N N . MET A 1 105 ? -10.948 -1.262 -18.002 1.00 73.50 105 MET A N 1
ATOM 823 C CA . MET A 1 105 ? -9.704 -1.941 -18.365 1.00 73.50 105 MET A CA 1
ATOM 824 C C . MET A 1 105 ? -8.500 -1.300 -17.664 1.00 73.50 105 MET A C 1
ATOM 826 O O . MET A 1 105 ? -7.682 -2.013 -17.092 1.00 73.50 105 MET A O 1
ATOM 830 N N . ILE A 1 106 ? -8.416 0.032 -17.639 1.00 64.75 106 ILE A N 1
ATOM 831 C CA . ILE A 1 106 ? -7.377 0.794 -16.935 1.00 64.75 106 ILE A CA 1
ATOM 832 C C . ILE A 1 106 ? -7.406 0.510 -15.428 1.00 64.75 106 ILE A C 1
ATOM 834 O O . ILE A 1 106 ? -6.371 0.224 -14.825 1.00 64.75 106 ILE A O 1
ATOM 838 N N . ARG A 1 107 ? -8.595 0.557 -14.815 1.00 64.19 107 ARG A N 1
ATOM 839 C CA . ARG A 1 107 ? -8.772 0.332 -13.373 1.00 64.19 107 ARG A CA 1
ATOM 840 C C . ARG A 1 107 ? -8.372 -1.081 -12.954 1.00 64.19 107 ARG A C 1
ATOM 842 O O . ARG A 1 107 ? -7.737 -1.247 -11.918 1.00 64.19 107 ARG A O 1
ATOM 849 N N . VAL A 1 108 ? -8.766 -2.083 -13.734 1.00 55.72 108 VAL A N 1
ATOM 850 C CA . VAL A 1 108 ? -8.509 -3.500 -13.448 1.00 55.72 108 VAL A CA 1
ATOM 851 C C . VAL A 1 108 ? -7.051 -3.866 -13.755 1.00 55.72 108 VAL A C 1
ATOM 853 O O . VAL A 1 108 ? -6.400 -4.577 -12.991 1.00 55.72 108 VAL A O 1
ATOM 856 N N . SER A 1 109 ? -6.491 -3.323 -14.837 1.00 51.84 109 SER A N 1
ATOM 857 C CA . SER A 1 109 ? -5.130 -3.644 -15.283 1.00 51.84 109 SER A CA 1
ATOM 858 C C . SER A 1 109 ? -4.035 -2.865 -14.540 1.00 51.84 109 SER A C 1
ATOM 860 O O . SER A 1 109 ? -2.875 -3.283 -14.554 1.00 51.84 109 SER A O 1
ATOM 862 N N . GLY A 1 110 ? -4.394 -1.784 -13.833 1.00 48.62 110 GLY A N 1
ATOM 863 C CA . GLY A 1 110 ? -3.482 -0.980 -13.012 1.00 48.62 110 GLY A CA 1
ATOM 864 C C . GLY A 1 110 ? -2.741 -1.765 -11.919 1.00 48.62 110 GLY A C 1
ATOM 865 O O . GLY A 1 110 ? -1.648 -1.360 -11.527 1.00 48.62 110 GLY A O 1
ATOM 866 N N . ASN A 1 111 ? -3.269 -2.922 -11.498 1.00 41.03 111 ASN A N 1
ATOM 867 C CA . ASN A 1 111 ? -2.630 -3.820 -10.526 1.00 41.03 111 ASN A CA 1
ATOM 868 C C . ASN A 1 111 ? -1.721 -4.890 -11.163 1.00 41.03 111 ASN A C 1
ATOM 870 O O . ASN A 1 111 ? -0.937 -5.514 -10.455 1.00 41.03 111 ASN A O 1
ATOM 874 N N . ILE A 1 112 ? -1.790 -5.105 -12.484 1.00 41.03 112 ILE A N 1
ATOM 875 C CA . ILE A 1 112 ? -1.073 -6.187 -13.196 1.00 41.03 112 ILE A CA 1
ATOM 876 C C . ILE A 1 112 ? 0.104 -5.638 -14.033 1.00 41.03 112 ILE A C 1
ATOM 878 O O . ILE A 1 112 ? 0.633 -6.295 -14.924 1.00 41.03 112 ILE A O 1
ATOM 882 N N . GLY A 1 113 ? 0.541 -4.405 -13.756 1.00 40.00 113 GLY A N 1
ATOM 883 C CA . GLY A 1 113 ? 1.692 -3.781 -14.423 1.00 40.00 113 GLY A CA 1
ATOM 884 C C . GLY A 1 113 ? 1.373 -3.071 -15.741 1.00 40.00 113 GLY A C 1
ATOM 885 O O . GLY A 1 113 ? 2.249 -2.424 -16.308 1.00 40.00 113 GLY A O 1
ATOM 886 N N . LEU A 1 114 ? 0.116 -3.087 -16.190 1.00 44.19 114 LEU A N 1
ATOM 887 C CA . LEU A 1 114 ? -0.386 -2.167 -17.211 1.00 44.19 114 LEU A CA 1
ATOM 888 C C . LEU A 1 114 ? -0.690 -0.828 -16.521 1.00 44.19 114 LEU A C 1
ATOM 890 O O . LEU A 1 114 ? -1.845 -0.485 -16.270 1.00 44.19 114 LEU A O 1
ATOM 894 N N . LYS A 1 115 ? 0.362 -0.096 -16.129 1.00 44.75 115 LYS A N 1
ATOM 895 C CA . LYS A 1 115 ? 0.236 1.243 -15.535 1.00 44.75 115 LYS A CA 1
ATOM 896 C C . LYS A 1 115 ? -0.359 2.199 -16.563 1.00 44.75 115 LYS A C 1
ATOM 898 O O . LYS A 1 115 ? 0.349 2.834 -17.335 1.00 44.75 115 LYS A O 1
ATOM 903 N N . MET A 1 116 ? -1.678 2.293 -16.551 1.00 48.44 116 MET A N 1
ATOM 904 C CA . MET A 1 116 ? -2.448 3.269 -17.307 1.00 48.44 116 MET A CA 1
ATOM 905 C C . MET A 1 116 ? -2.996 4.340 -16.355 1.00 48.44 116 MET A C 1
ATOM 907 O O . MET A 1 116 ? -4.183 4.628 -16.338 1.00 48.44 116 MET A O 1
ATOM 911 N N . THR A 1 117 ? -2.154 4.905 -15.487 1.00 37.38 117 THR A N 1
ATOM 912 C CA . THR A 1 117 ? -2.556 6.037 -14.638 1.00 37.38 117 THR A CA 1
ATOM 913 C C . THR A 1 117 ? -2.339 7.356 -15.381 1.00 37.38 117 THR A C 1
ATOM 915 O O . THR A 1 117 ? -1.367 7.508 -16.124 1.00 37.38 117 THR A O 1
ATOM 918 N N . ASP A 1 118 ? -3.216 8.337 -15.145 1.00 37.84 118 ASP A N 1
ATOM 919 C CA . ASP A 1 118 ? -3.223 9.690 -15.743 1.00 37.84 118 ASP A CA 1
ATOM 920 C C . ASP A 1 118 ? -1.889 10.470 -15.659 1.00 37.84 118 ASP A C 1
ATOM 922 O O . ASP A 1 118 ? -1.728 11.519 -16.286 1.00 37.84 118 ASP A O 1
ATOM 926 N N . SER A 1 119 ? -0.900 9.978 -14.907 1.00 35.09 119 SER A N 1
ATOM 927 C CA . SER A 1 119 ? 0.451 10.543 -14.828 1.00 35.09 119 SER A CA 1
ATOM 928 C C . SER A 1 119 ? 1.479 9.889 -15.766 1.00 35.09 119 SER A C 1
ATOM 930 O O . SER A 1 119 ? 2.431 10.569 -16.155 1.00 35.09 119 SER A O 1
ATOM 932 N N . ASP A 1 120 ? 1.290 8.628 -16.174 1.00 34.09 120 ASP A N 1
ATOM 933 C CA . ASP A 1 120 ? 2.241 7.877 -17.018 1.00 34.09 120 ASP A CA 1
ATOM 934 C C . ASP A 1 120 ? 1.921 7.966 -18.521 1.00 34.09 120 ASP A C 1
ATOM 936 O O . ASP A 1 120 ? 2.830 7.873 -19.350 1.00 34.09 120 ASP A O 1
ATOM 940 N N . PHE A 1 121 ? 0.681 8.314 -18.887 1.00 40.31 121 PHE A N 1
ATOM 941 C CA . PHE A 1 121 ? 0.280 8.609 -20.273 1.00 40.31 121 PHE A CA 1
ATOM 942 C C . PHE A 1 121 ? 0.983 9.827 -20.904 1.00 40.31 121 PHE A C 1
ATOM 944 O O . PHE A 1 121 ? 0.806 10.107 -22.088 1.00 40.31 121 PHE A O 1
ATOM 951 N N . SER A 1 122 ? 1.808 10.559 -20.148 1.00 35.06 122 SER A N 1
ATOM 952 C CA . SER A 1 122 ? 2.536 11.726 -20.654 1.00 35.06 122 SER A CA 1
ATOM 953 C C . SER A 1 122 ? 4.060 11.621 -20.610 1.00 35.06 122 SER A C 1
ATOM 955 O O . SER A 1 122 ? 4.713 12.614 -20.949 1.00 35.06 122 SER A O 1
ATOM 957 N N . ARG A 1 123 ? 4.654 10.488 -20.187 1.00 35.41 123 ARG A N 1
ATOM 958 C CA . ARG A 1 123 ? 6.101 10.489 -19.897 1.00 35.41 123 ARG A CA 1
ATOM 959 C C . ARG A 1 123 ? 6.983 9.389 -20.478 1.00 35.41 123 ARG A C 1
ATOM 961 O O . ARG A 1 123 ? 8.129 9.728 -20.750 1.00 35.41 123 ARG A O 1
ATOM 968 N N . ASN A 1 124 ? 6.525 8.166 -20.759 1.00 33.75 124 ASN A N 1
ATOM 969 C CA . ASN A 1 124 ? 7.498 7.070 -20.948 1.00 33.75 124 ASN A CA 1
ATOM 970 C C . ASN A 1 124 ? 7.418 6.231 -22.236 1.00 33.75 124 ASN A C 1
ATOM 972 O O . ASN A 1 124 ? 8.103 5.216 -22.320 1.00 33.75 124 ASN A O 1
ATOM 976 N N . VAL A 1 125 ? 6.716 6.679 -23.282 1.00 31.47 125 VAL A N 1
ATOM 977 C CA . VAL A 1 125 ? 6.940 6.152 -24.643 1.00 31.47 125 VAL A CA 1
ATOM 978 C C . VAL A 1 125 ? 7.485 7.282 -25.514 1.00 31.47 125 VAL A C 1
ATOM 980 O O . VAL A 1 125 ? 6.960 8.392 -25.542 1.00 31.47 125 VAL A O 1
ATOM 983 N N . GLN A 1 126 ? 8.641 7.011 -26.107 1.00 34.25 126 GLN A N 1
ATOM 984 C CA . GLN A 1 126 ? 9.506 7.878 -26.903 1.00 34.25 126 GLN A CA 1
ATOM 985 C C . GLN A 1 126 ? 8.850 9.168 -27.467 1.00 34.25 126 GLN A C 1
ATOM 987 O O . GLN A 1 126 ? 7.993 9.148 -28.344 1.00 34.25 126 GLN A O 1
ATOM 992 N N . ARG A 1 127 ? 9.367 10.325 -27.021 1.00 31.45 127 ARG A N 1
ATOM 993 C CA . ARG A 1 127 ? 9.293 11.642 -27.694 1.00 31.45 127 ARG A CA 1
ATOM 994 C C . ARG A 1 127 ? 7.925 12.335 -27.902 1.00 31.45 127 ARG A C 1
ATOM 996 O O . ARG A 1 127 ? 7.856 13.133 -28.823 1.00 31.45 127 ARG A O 1
ATOM 1003 N N . TYR A 1 128 ? 6.889 12.232 -27.058 1.00 35.00 128 TYR A N 1
ATOM 1004 C CA . TYR A 1 128 ? 5.727 13.149 -27.211 1.00 35.00 128 TYR A CA 1
ATOM 1005 C C . TYR A 1 128 ? 5.147 13.699 -25.894 1.00 35.00 128 TYR A C 1
ATOM 1007 O O . TYR A 1 128 ? 4.868 12.973 -24.949 1.00 35.00 128 TYR A O 1
ATOM 1015 N N . LYS A 1 129 ? 4.992 15.033 -25.831 1.00 34.12 129 LYS A N 1
ATOM 1016 C CA . LYS A 1 129 ? 4.429 15.800 -24.702 1.00 34.12 129 LYS A CA 1
ATOM 1017 C C . LYS A 1 129 ? 2.897 15.871 -24.813 1.00 34.12 129 LYS A C 1
ATOM 1019 O O . LYS A 1 129 ? 2.413 16.264 -25.865 1.00 34.12 129 LYS A O 1
ATOM 1024 N N . LYS A 1 130 ? 2.177 15.646 -23.699 1.00 37.62 130 LYS A N 1
ATOM 1025 C CA . LYS A 1 130 ? 0.763 16.038 -23.456 1.00 37.62 130 LYS A CA 1
ATOM 1026 C C . LYS A 1 130 ? -0.218 15.719 -24.609 1.00 37.62 130 LYS A C 1
ATOM 1028 O O . LYS A 1 130 ? -0.609 16.621 -25.347 1.00 37.62 130 LYS A O 1
ATOM 1033 N N . GLY A 1 131 ? -0.677 14.472 -24.712 1.00 44.81 131 GLY A N 1
ATOM 1034 C CA . GLY A 1 131 ? -1.851 14.106 -25.520 1.00 44.81 131 GLY A CA 1
ATOM 1035 C C . GLY A 1 131 ? -3.068 13.812 -24.636 1.00 44.81 131 GLY A C 1
ATOM 1036 O O . GLY A 1 131 ? -2.902 13.308 -23.530 1.00 44.81 131 GLY A O 1
ATOM 1037 N N . ALA A 1 132 ? -4.276 14.145 -25.098 1.00 61.47 132 ALA A N 1
ATOM 1038 C CA . ALA A 1 132 ? -5.519 13.636 -24.516 1.00 61.47 132 ALA A CA 1
ATOM 1039 C C . ALA A 1 132 ? -5.793 12.255 -25.134 1.00 61.47 132 ALA A C 1
ATOM 1041 O O . ALA A 1 132 ? -5.740 12.146 -26.355 1.00 61.47 132 ALA A O 1
ATOM 1042 N N . ILE A 1 133 ? -6.065 11.235 -24.320 1.00 75.19 133 ILE A N 1
ATOM 1043 C CA . ILE A 1 133 ? -6.411 9.865 -24.744 1.00 75.19 133 ILE A CA 1
ATOM 1044 C C . ILE A 1 133 ? -7.884 9.612 -24.400 1.00 75.19 133 ILE A C 1
ATOM 1046 O O . ILE A 1 133 ? -8.418 10.259 -23.499 1.00 75.19 133 ILE A O 1
ATOM 1050 N N . SER A 1 134 ? -8.549 8.745 -25.163 1.00 81.38 134 SER A N 1
ATOM 1051 C CA . SER A 1 134 ? -9.929 8.320 -24.897 1.00 81.38 134 SER A CA 1
ATOM 1052 C C . SER A 1 134 ? -9.996 7.324 -23.736 1.00 81.38 134 SER A C 1
ATOM 1054 O O . SER A 1 134 ? -9.224 6.364 -23.714 1.00 81.38 134 SER A O 1
ATOM 1056 N N . ASP A 1 135 ? -10.925 7.521 -22.802 1.00 83.00 135 ASP A N 1
ATOM 1057 C CA . ASP A 1 135 ? -11.228 6.623 -21.678 1.00 83.00 135 ASP A CA 1
ATOM 1058 C C . ASP A 1 135 ? -12.614 5.951 -21.786 1.00 83.00 135 ASP A C 1
ATOM 1060 O O . ASP A 1 135 ? -13.019 5.210 -20.884 1.00 83.00 135 ASP A O 1
ATOM 1064 N N . ASP A 1 136 ? -13.300 6.139 -22.918 1.00 87.25 136 ASP A N 1
ATOM 1065 C CA . ASP A 1 136 ? -14.684 5.717 -23.132 1.00 87.25 136 ASP A CA 1
ATOM 1066 C C . ASP A 1 136 ? -14.810 4.231 -23.524 1.00 87.25 136 ASP A C 1
ATOM 1068 O O . ASP A 1 136 ? -15.079 3.370 -22.680 1.00 87.25 136 ASP A O 1
ATOM 1072 N N . ILE A 1 137 ? -14.659 3.902 -24.814 1.00 93.94 137 ILE A N 1
ATOM 1073 C CA . ILE A 1 137 ? -14.977 2.573 -25.356 1.00 93.94 137 ILE A CA 1
ATOM 1074 C C . ILE A 1 137 ? -13.869 2.092 -26.300 1.00 93.94 137 ILE A C 1
ATOM 1076 O O . ILE A 1 137 ? -13.360 2.835 -27.140 1.00 93.94 137 ILE A O 1
ATOM 1080 N N . LEU A 1 138 ? -13.559 0.798 -26.226 1.00 94.75 138 LEU A N 1
ATOM 1081 C CA . LEU A 1 138 ? -12.724 0.090 -27.191 1.00 94.75 138 LEU A CA 1
ATOM 1082 C C . LEU A 1 138 ? -13.468 -1.140 -27.717 1.00 94.75 138 LEU A C 1
ATOM 1084 O O . LEU A 1 138 ? -13.778 -2.051 -26.956 1.00 94.75 138 LEU A O 1
ATOM 1088 N N . LEU A 1 139 ? -13.730 -1.188 -29.020 1.00 95.75 139 LEU A N 1
ATOM 1089 C CA . LEU A 1 139 ? -14.196 -2.394 -29.700 1.00 95.75 139 LEU A CA 1
ATOM 1090 C C . LEU A 1 139 ? -12.980 -3.216 -30.135 1.00 95.75 139 LEU A C 1
ATOM 1092 O O . LEU A 1 139 ? -12.134 -2.733 -30.890 1.00 95.75 139 LEU A O 1
ATOM 1096 N N . VAL A 1 140 ? -12.894 -4.456 -29.653 1.00 95.75 140 VAL A N 1
ATOM 1097 C CA . VAL A 1 140 ? -11.811 -5.389 -29.989 1.00 95.75 140 VAL A CA 1
ATOM 1098 C C . VAL A 1 140 ? -12.355 -6.497 -30.874 1.00 95.75 140 VAL A C 1
ATOM 1100 O O . VAL A 1 140 ? -13.266 -7.218 -30.472 1.00 95.75 140 VAL A O 1
ATOM 1103 N N . GLY A 1 141 ? -11.816 -6.611 -32.083 1.00 94.69 141 GLY A N 1
ATOM 1104 C CA . GLY A 1 141 ? -12.222 -7.592 -33.081 1.00 94.69 141 GLY A CA 1
ATOM 1105 C C . GLY A 1 141 ? -11.262 -8.775 -33.154 1.00 94.69 141 GLY A C 1
ATOM 1106 O O . GLY A 1 141 ? -10.047 -8.582 -33.111 1.00 94.69 141 GLY A O 1
ATOM 1107 N N . PHE A 1 142 ? -11.802 -9.982 -33.316 1.00 94.44 142 PHE A N 1
ATOM 1108 C CA . PHE A 1 142 ? -11.049 -11.233 -33.422 1.00 94.44 142 PHE A CA 1
ATOM 1109 C C . PHE A 1 142 ? -11.401 -11.972 -34.711 1.00 94.44 142 PHE A C 1
ATOM 1111 O O . PHE A 1 142 ? -12.575 -12.272 -34.946 1.00 94.44 142 PHE A O 1
ATOM 1118 N N . LYS A 1 143 ? -10.388 -12.266 -35.534 1.00 91.81 143 LYS A N 1
ATOM 1119 C CA . LYS A 1 143 ? -10.530 -13.080 -36.751 1.00 91.81 143 LYS A CA 1
ATOM 1120 C C . LYS A 1 143 ? -9.191 -13.684 -37.167 1.00 91.81 143 LYS A C 1
ATOM 1122 O O . LYS A 1 143 ? -8.232 -12.947 -37.373 1.00 91.81 143 LYS A O 1
ATOM 1127 N N . GLU A 1 144 ? -9.142 -15.007 -37.334 1.00 87.31 144 GLU A N 1
ATOM 1128 C CA . GLU A 1 144 ? -8.012 -15.747 -37.932 1.00 87.31 144 GLU A CA 1
ATOM 1129 C C . GLU A 1 144 ? -6.632 -15.345 -37.364 1.00 87.31 144 GLU A C 1
ATOM 1131 O O . GLU A 1 144 ? -5.713 -15.001 -38.107 1.00 87.31 144 GLU A O 1
ATOM 1136 N N . GLY A 1 145 ? -6.490 -15.303 -36.033 1.00 86.12 145 GLY A N 1
ATOM 1137 C CA . GLY A 1 145 ? -5.235 -14.907 -35.372 1.00 86.12 145 GLY A CA 1
ATOM 1138 C C . GLY A 1 145 ? -4.861 -13.422 -35.503 1.00 86.12 145 GLY A C 1
ATOM 1139 O O . GLY A 1 145 ? -3.757 -13.027 -35.119 1.00 86.12 145 GLY A O 1
ATOM 1140 N N . ASN A 1 146 ? -5.765 -12.586 -36.019 1.00 91.69 146 ASN A N 1
ATOM 1141 C CA . ASN A 1 146 ? -5.621 -11.136 -36.086 1.00 91.69 146 ASN A CA 1
ATOM 1142 C C . ASN A 1 146 ? -6.548 -10.441 -35.085 1.00 91.69 146 ASN A C 1
ATOM 1144 O O . ASN A 1 146 ? -7.732 -10.771 -34.965 1.00 91.69 146 ASN A O 1
ATOM 1148 N N . LEU A 1 147 ? -5.990 -9.445 -34.403 1.00 93.88 147 LEU A N 1
ATOM 1149 C CA . LEU A 1 147 ? -6.671 -8.582 -33.454 1.00 93.88 147 LEU A CA 1
ATOM 1150 C C . LEU A 1 147 ? -6.863 -7.189 -34.062 1.00 93.88 147 LEU A C 1
ATOM 1152 O O . LEU A 1 147 ? -5.908 -6.566 -34.529 1.00 93.88 147 LEU A O 1
ATOM 1156 N N . TYR A 1 148 ? -8.097 -6.696 -34.025 1.00 94.44 148 TYR A N 1
ATOM 1157 C CA . TYR A 1 148 ? -8.488 -5.391 -34.554 1.00 94.44 148 TYR A CA 1
ATOM 1158 C C . TYR A 1 148 ? -8.875 -4.463 -33.404 1.00 94.44 148 TYR A C 1
ATOM 1160 O O . TYR A 1 148 ? -9.601 -4.864 -32.497 1.00 94.44 148 TYR A O 1
ATOM 1168 N N . LEU A 1 149 ? -8.401 -3.219 -33.444 1.00 94.69 149 LEU A N 1
ATOM 1169 C CA . LEU A 1 149 ? -8.670 -2.208 -32.420 1.00 94.69 149 LEU A CA 1
ATOM 1170 C C . LEU A 1 149 ? -9.476 -1.060 -33.027 1.00 94.69 149 LEU A C 1
ATOM 1172 O O . LEU A 1 149 ? -8.976 -0.357 -33.906 1.00 94.69 149 LEU A O 1
ATOM 1176 N N . LEU A 1 150 ? -10.694 -0.851 -32.530 1.00 95.75 150 LEU A N 1
ATOM 1177 C CA . LEU A 1 150 ? -11.570 0.242 -32.940 1.00 95.75 150 LEU A CA 1
ATOM 1178 C C . LEU A 1 150 ? -11.953 1.093 -31.711 1.00 95.75 150 LEU A C 1
ATOM 1180 O O . LEU A 1 150 ? -12.890 0.748 -30.988 1.00 95.75 150 LEU A O 1
ATOM 1184 N N . PRO A 1 151 ? -11.222 2.185 -31.421 1.00 95.00 151 PRO A N 1
ATOM 1185 C CA . PRO A 1 151 ? -11.566 3.101 -30.335 1.00 95.00 151 PRO A CA 1
ATOM 1186 C C . PRO A 1 151 ? -12.833 3.898 -30.667 1.00 95.00 151 PRO A C 1
ATOM 1188 O O . PRO A 1 151 ? -13.042 4.303 -31.815 1.00 95.00 151 PRO A O 1
ATOM 1191 N N . VAL A 1 152 ? -13.652 4.167 -29.652 1.00 95.69 152 VAL A N 1
ATOM 1192 C CA . VAL A 1 152 ? -14.871 4.973 -29.769 1.00 95.69 152 VAL A CA 1
ATOM 1193 C C . VAL A 1 152 ? -14.901 6.006 -28.641 1.00 95.69 152 VAL A C 1
ATOM 1195 O O . VAL A 1 152 ? -15.094 5.660 -27.480 1.00 95.69 152 VAL A O 1
ATOM 1198 N N . GLU A 1 153 ? -14.722 7.276 -29.002 1.00 94.81 153 GLU A N 1
ATOM 1199 C CA . GLU A 1 153 ? -14.846 8.425 -28.095 1.00 94.81 153 GLU A CA 1
ATOM 1200 C C . GLU A 1 153 ? -16.292 8.927 -28.088 1.00 94.81 153 GLU A C 1
ATOM 1202 O O . GLU A 1 153 ? -16.931 9.025 -29.141 1.00 94.81 153 GLU A O 1
ATOM 1207 N N . VAL A 1 154 ? -16.803 9.300 -26.919 1.00 93.56 154 VAL A N 1
ATOM 1208 C CA . VAL A 1 154 ? -18.192 9.706 -26.727 1.00 93.56 154 VAL A CA 1
ATOM 1209 C C . VAL A 1 154 ? -18.272 11.145 -26.230 1.00 93.56 154 VAL A C 1
ATOM 1211 O O . VAL A 1 154 ? -17.522 11.602 -25.367 1.00 93.56 154 VAL A O 1
ATOM 1214 N N . LYS A 1 155 ? -19.217 11.908 -26.783 1.00 93.00 155 LYS A N 1
ATOM 1215 C CA . LYS A 1 155 ? -19.531 13.268 -26.324 1.00 93.00 155 LYS A CA 1
ATOM 1216 C C . LYS A 1 155 ? -21.031 13.415 -26.143 1.00 93.00 155 LYS A C 1
ATOM 1218 O O . LYS A 1 155 ? -21.798 13.037 -27.014 1.00 93.00 155 LYS A O 1
ATOM 1223 N N . THR A 1 156 ? -21.471 13.955 -25.011 1.00 87.56 156 THR A N 1
ATOM 1224 C CA . THR A 1 156 ? -22.905 14.076 -24.701 1.00 87.56 156 THR A CA 1
ATOM 1225 C C . THR A 1 156 ? -23.233 15.488 -24.237 1.00 87.56 156 THR A C 1
ATOM 1227 O O . THR A 1 156 ? -22.591 16.001 -23.324 1.00 87.56 156 THR A O 1
ATOM 1230 N N . GLY A 1 157 ? -24.251 16.110 -24.834 1.00 84.81 157 GLY A N 1
ATOM 1231 C CA . GLY A 1 157 ? -24.715 17.454 -24.483 1.00 84.81 157 GLY A CA 1
ATOM 1232 C C . GLY A 1 157 ? -24.435 18.477 -25.582 1.00 84.81 157 GLY A C 1
ATOM 1233 O O . GLY A 1 157 ? -25.047 18.425 -26.648 1.00 84.81 157 GLY A O 1
ATOM 1234 N N . SER A 1 158 ? -23.557 19.444 -25.309 1.00 80.44 158 SER A N 1
ATOM 1235 C CA . SER A 1 158 ? -23.211 20.508 -26.259 1.00 80.44 158 SER A CA 1
ATOM 1236 C C . SER A 1 158 ? -22.195 20.048 -27.305 1.00 80.44 158 SER A C 1
ATOM 1238 O O . SER A 1 158 ? -21.450 19.094 -27.081 1.00 80.44 158 SER A O 1
ATOM 1240 N N . THR A 1 159 ? -22.111 20.776 -28.422 1.00 80.69 159 THR A N 1
ATOM 1241 C CA . THR A 1 159 ? -21.139 20.513 -29.491 1.00 80.69 159 THR A CA 1
ATOM 1242 C C . THR A 1 159 ? -19.706 20.449 -28.939 1.00 80.69 159 THR A C 1
ATOM 1244 O O . THR A 1 159 ? -19.248 21.423 -28.331 1.00 80.69 159 THR A O 1
ATOM 1247 N N . PRO A 1 160 ? -18.991 19.324 -29.113 1.00 82.19 160 PRO A N 1
ATOM 1248 C CA . PRO A 1 160 ? -17.654 19.141 -28.560 1.00 82.19 160 PRO A CA 1
ATOM 1249 C C . PRO A 1 160 ? -16.561 19.793 -29.419 1.00 82.19 160 PRO A C 1
ATOM 1251 O O . PRO A 1 160 ? -16.747 20.080 -30.602 1.00 82.19 160 PRO A O 1
ATOM 1254 N N . ASP A 1 161 ? -15.365 19.951 -28.841 1.00 85.75 161 ASP A N 1
ATOM 1255 C CA . ASP A 1 161 ? -14.154 20.174 -29.636 1.00 85.75 161 ASP A CA 1
ATOM 1256 C C . ASP A 1 161 ? -13.775 18.871 -30.342 1.00 85.75 161 ASP A C 1
ATOM 1258 O O . ASP A 1 161 ? -13.099 17.991 -29.800 1.00 85.75 161 ASP A O 1
ATOM 1262 N N . TYR A 1 162 ? -14.232 18.748 -31.580 1.00 86.00 162 TYR A N 1
ATOM 1263 C CA . TYR A 1 162 ? -14.006 17.543 -32.347 1.00 86.00 162 TYR A CA 1
ATOM 1264 C C . TYR A 1 162 ? -12.543 17.284 -32.714 1.00 86.00 162 TYR A C 1
ATOM 1266 O O . TYR A 1 162 ? -12.192 16.129 -32.941 1.00 86.00 162 TYR A O 1
ATOM 1274 N N . LYS A 1 163 ? -11.685 18.312 -32.811 1.00 86.56 163 LYS A N 1
ATOM 1275 C CA . LYS A 1 163 ? -10.257 18.077 -33.088 1.00 86.56 163 LYS A CA 1
ATOM 1276 C C . LYS A 1 163 ? -9.635 17.321 -31.924 1.00 86.56 163 LYS A C 1
ATOM 1278 O O . LYS A 1 163 ? -8.909 16.355 -32.134 1.00 86.56 163 LYS A O 1
ATOM 1283 N N . LYS A 1 164 ? -9.999 17.720 -30.705 1.00 86.00 164 LYS A N 1
ATOM 1284 C CA . LYS A 1 164 ? -9.595 17.031 -29.484 1.00 86.00 164 LYS A CA 1
ATOM 1285 C C . LYS A 1 164 ? -10.166 15.610 -29.415 1.00 86.00 164 LYS A C 1
ATOM 1287 O O . LYS A 1 164 ? -9.408 14.687 -29.153 1.00 86.00 164 LYS A O 1
ATOM 1292 N N . ALA A 1 165 ? -11.454 15.422 -29.708 1.00 86.94 165 ALA A N 1
ATOM 1293 C CA . ALA A 1 165 ? -12.092 14.099 -29.663 1.00 86.94 165 ALA A CA 1
ATOM 1294 C C . ALA A 1 165 ? -11.480 13.103 -30.673 1.00 86.94 165 ALA A C 1
ATOM 1296 O O . ALA A 1 165 ? -11.202 11.956 -30.335 1.00 86.94 165 ALA A O 1
ATOM 1297 N N . VAL A 1 166 ? -11.193 13.556 -31.899 1.00 89.69 166 VAL A N 1
ATOM 1298 C CA . VAL A 1 166 ? -10.506 12.743 -32.920 1.00 89.69 166 VAL A CA 1
ATOM 1299 C C . VAL A 1 166 ? -9.082 12.394 -32.483 1.00 89.69 166 VAL A C 1
ATOM 1301 O O . VAL A 1 166 ? -8.641 11.257 -32.660 1.00 89.69 166 VAL A O 1
ATOM 1304 N N . GLN A 1 167 ? -8.369 13.345 -31.872 1.00 87.44 167 GLN A N 1
ATOM 1305 C CA . GLN A 1 167 ? -7.043 13.092 -31.314 1.00 87.44 167 GLN A CA 1
ATOM 1306 C C . GLN A 1 167 ? -7.096 12.039 -30.196 1.00 87.44 167 GLN A C 1
ATOM 1308 O O . GLN A 1 167 ? -6.274 11.130 -30.201 1.00 87.44 167 GLN A O 1
ATOM 1313 N N . GLN A 1 168 ? -8.088 12.100 -29.301 1.00 83.69 168 GLN A N 1
ATOM 1314 C CA . GLN A 1 168 ? -8.271 11.127 -28.215 1.00 83.69 168 GLN A CA 1
ATOM 1315 C C . GLN A 1 168 ? -8.432 9.689 -28.717 1.00 83.69 168 GLN A C 1
ATOM 1317 O O . GLN A 1 168 ? -7.750 8.789 -28.220 1.00 83.69 168 GLN A O 1
ATOM 1322 N N . ALA A 1 169 ? -9.281 9.478 -29.726 1.00 89.06 169 ALA A N 1
ATOM 1323 C CA . ALA A 1 169 ? -9.484 8.161 -30.324 1.00 89.06 169 ALA A CA 1
ATOM 1324 C C . ALA A 1 169 ? -8.208 7.643 -31.017 1.00 89.06 169 ALA A C 1
ATOM 1326 O O . ALA A 1 169 ? -7.787 6.505 -30.795 1.00 89.06 169 ALA A O 1
ATOM 1327 N N . ASN A 1 170 ? -7.548 8.484 -31.820 1.00 88.81 170 ASN A N 1
ATOM 1328 C CA . ASN A 1 170 ? -6.326 8.099 -32.530 1.00 88.81 170 ASN A CA 1
ATOM 1329 C C . ASN A 1 170 ? -5.160 7.783 -31.580 1.00 88.81 170 ASN A C 1
ATOM 1331 O O . ASN A 1 170 ? -4.425 6.822 -31.818 1.00 88.81 170 ASN A O 1
ATOM 1335 N N . GLU A 1 171 ? -5.006 8.548 -30.499 1.00 84.31 171 GLU A N 1
ATOM 1336 C CA . GLU A 1 171 ? -3.965 8.318 -29.495 1.00 84.31 171 GLU A CA 1
ATOM 1337 C C . GLU A 1 171 ? -4.177 7.008 -28.727 1.00 84.31 171 GLU A C 1
ATOM 1339 O O . GLU A 1 171 ? -3.220 6.250 -28.555 1.00 84.31 171 GLU A O 1
ATOM 1344 N N . LEU A 1 172 ? -5.422 6.679 -28.351 1.00 85.38 172 LEU A N 1
ATOM 1345 C CA . LEU A 1 172 ? -5.742 5.393 -27.719 1.00 85.38 172 LEU A CA 1
ATOM 1346 C C . LEU A 1 172 ? -5.341 4.214 -28.618 1.00 85.38 172 LEU A C 1
ATOM 1348 O O . LEU A 1 172 ? -4.677 3.277 -28.168 1.00 85.38 172 LEU A O 1
ATOM 1352 N N . ARG A 1 173 ? -5.708 4.269 -29.905 1.00 88.44 173 ARG A N 1
ATOM 1353 C CA . ARG A 1 173 ? -5.367 3.215 -30.871 1.00 88.44 173 ARG A CA 1
ATOM 1354 C C . ARG A 1 173 ? -3.868 3.076 -31.063 1.00 88.44 173 ARG A C 1
ATOM 1356 O O . ARG A 1 173 ? -3.366 1.953 -31.052 1.00 88.44 173 ARG A O 1
ATOM 1363 N N . ARG A 1 174 ? -3.160 4.194 -31.245 1.00 85.50 174 ARG A N 1
ATOM 1364 C CA . ARG A 1 174 ? -1.703 4.203 -31.404 1.00 85.50 174 ARG A CA 1
ATOM 1365 C C . ARG A 1 174 ? -1.033 3.534 -30.211 1.00 85.50 174 ARG A C 1
ATOM 1367 O O . ARG A 1 174 ? -0.260 2.604 -30.400 1.00 85.50 174 ARG A O 1
ATOM 1374 N N . TYR A 1 175 ? -1.393 3.961 -29.006 1.00 82.00 175 TYR A N 1
ATOM 1375 C CA . TYR A 1 175 ? -0.807 3.457 -27.773 1.00 82.00 175 TYR A CA 1
ATOM 1376 C C . TYR A 1 175 ? -1.020 1.949 -27.591 1.00 82.00 175 TYR A C 1
ATOM 1378 O O . TYR A 1 175 ? -0.060 1.220 -27.350 1.00 82.00 175 TYR A O 1
ATOM 1386 N N . LEU A 1 176 ? -2.252 1.456 -27.764 1.00 84.88 176 LEU A N 1
ATOM 1387 C CA . LEU A 1 176 ? -2.532 0.019 -27.668 1.00 84.88 176 LEU A CA 1
ATOM 1388 C C . LEU A 1 176 ? -1.829 -0.777 -28.771 1.00 84.88 176 LEU A C 1
ATOM 1390 O O . LEU A 1 176 ? -1.361 -1.884 -28.521 1.00 84.88 176 LEU A O 1
ATOM 1394 N N . THR A 1 177 ? -1.716 -0.208 -29.972 1.00 86.88 177 THR A N 1
ATOM 1395 C CA . THR A 1 177 ? -0.984 -0.841 -31.072 1.00 86.88 177 THR A CA 1
ATOM 1396 C C . THR A 1 177 ? 0.498 -0.954 -30.736 1.00 86.88 177 THR A C 1
ATOM 1398 O O . THR A 1 177 ? 1.047 -2.036 -30.884 1.00 86.88 177 THR A O 1
ATOM 1401 N N . GLU A 1 178 ? 1.143 0.106 -30.248 1.00 82.81 178 GLU A N 1
ATOM 1402 C CA . GLU A 1 178 ? 2.557 0.088 -29.845 1.00 82.81 178 GLU A CA 1
ATOM 1403 C C . GLU A 1 178 ? 2.796 -0.907 -28.700 1.00 82.81 178 GLU A C 1
ATOM 1405 O O . GLU A 1 178 ? 3.645 -1.789 -28.810 1.00 82.81 178 GLU A O 1
ATOM 1410 N N . LEU A 1 179 ? 1.968 -0.847 -27.652 1.00 80.19 179 LEU A N 1
ATOM 1411 C CA . LEU A 1 179 ? 2.064 -1.719 -26.480 1.00 80.19 179 LEU A CA 1
ATOM 1412 C C . LEU A 1 179 ? 1.963 -3.211 -26.836 1.00 80.19 179 LEU A C 1
ATOM 1414 O O . LEU A 1 179 ? 2.650 -4.049 -26.250 1.00 80.19 179 LEU A O 1
ATOM 1418 N N . LEU A 1 180 ? 1.094 -3.541 -27.793 1.00 82.62 180 LEU A N 1
ATOM 1419 C CA . LEU A 1 180 ? 0.815 -4.913 -28.195 1.00 8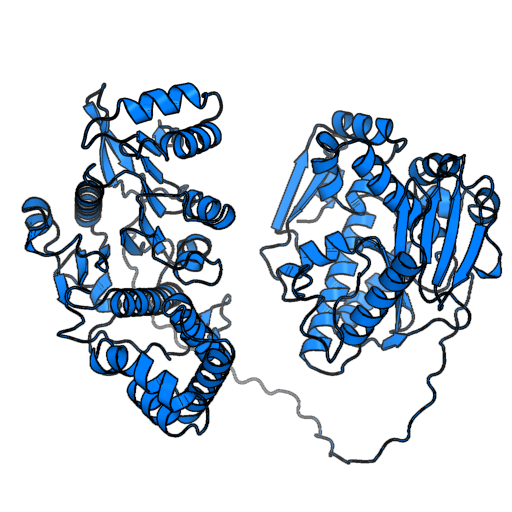2.62 180 LEU A CA 1
ATOM 1420 C C . LEU A 1 180 ? 1.623 -5.356 -29.431 1.00 82.62 180 LEU A C 1
ATOM 1422 O O . LEU A 1 180 ? 1.624 -6.546 -29.725 1.00 82.62 180 LEU A O 1
ATOM 1426 N N . SER A 1 181 ? 2.304 -4.478 -30.177 1.00 77.00 181 SER A N 1
ATOM 1427 C CA . SER A 1 181 ? 2.972 -4.858 -31.442 1.00 77.00 181 SER A CA 1
ATOM 1428 C C . SER A 1 181 ? 4.385 -5.405 -31.271 1.00 77.00 181 SER A C 1
ATOM 1430 O O . SER A 1 181 ? 4.782 -6.233 -32.089 1.00 77.00 181 SER A O 1
ATOM 1432 N N . ASP A 1 182 ? 5.134 -4.989 -30.247 1.00 72.06 182 ASP A N 1
ATOM 1433 C CA . ASP A 1 182 ? 6.531 -5.420 -30.114 1.00 72.06 182 ASP A CA 1
ATOM 1434 C C . ASP A 1 182 ? 6.658 -6.935 -29.863 1.00 72.06 182 ASP A C 1
ATOM 1436 O O . ASP A 1 182 ? 5.802 -7.571 -29.245 1.00 72.06 182 ASP A O 1
ATOM 1440 N N . GLU A 1 183 ? 7.773 -7.526 -30.301 1.00 68.94 183 GLU A N 1
ATOM 1441 C CA . GLU A 1 183 ? 8.070 -8.956 -30.107 1.00 68.94 183 GLU A CA 1
ATOM 1442 C C . GLU A 1 183 ? 8.792 -9.258 -28.782 1.00 68.94 183 GLU A C 1
ATOM 1444 O O . GLU A 1 183 ? 9.251 -10.378 -28.543 1.00 68.94 183 GLU A O 1
ATOM 1449 N N . THR A 1 184 ? 8.904 -8.267 -27.893 1.00 75.19 184 THR A N 1
ATOM 1450 C CA . THR A 1 184 ? 9.586 -8.439 -26.608 1.00 75.19 184 THR A CA 1
ATOM 1451 C C . THR A 1 184 ? 8.797 -9.354 -25.667 1.00 75.19 184 THR A C 1
ATOM 1453 O O . THR A 1 184 ? 7.579 -9.520 -25.778 1.00 75.19 184 THR A O 1
ATOM 1456 N N . LEU A 1 185 ? 9.486 -9.932 -24.678 1.00 71.25 185 LEU A N 1
ATOM 1457 C CA . LEU A 1 185 ? 8.840 -10.730 -23.630 1.00 71.25 185 LEU A CA 1
ATOM 1458 C C . LEU A 1 185 ? 7.776 -9.918 -22.867 1.00 71.25 185 LEU A C 1
ATOM 1460 O O . LEU A 1 185 ? 6.728 -10.460 -22.521 1.00 71.25 185 LEU A O 1
ATOM 1464 N N . ALA A 1 186 ? 8.025 -8.622 -22.648 1.00 67.19 186 ALA A N 1
ATOM 1465 C CA . ALA A 1 186 ? 7.068 -7.716 -22.019 1.00 67.19 186 ALA A CA 1
ATOM 1466 C C . ALA A 1 186 ? 5.794 -7.577 -22.862 1.00 67.19 186 ALA A C 1
ATOM 1468 O O . ALA A 1 186 ? 4.695 -7.713 -22.336 1.00 67.19 186 ALA A O 1
ATOM 1469 N N . SER A 1 187 ? 5.926 -7.406 -24.176 1.00 73.06 187 SER A N 1
ATOM 1470 C CA . SER A 1 187 ? 4.772 -7.289 -25.071 1.00 73.06 187 SER A CA 1
ATOM 1471 C C . SER A 1 187 ? 4.007 -8.599 -25.221 1.00 73.06 187 SER A C 1
ATOM 1473 O O . SER A 1 187 ? 2.781 -8.572 -25.228 1.00 73.06 187 SER A O 1
ATOM 1475 N N . LYS A 1 188 ? 4.674 -9.763 -25.207 1.00 78.75 188 LYS A N 1
ATOM 1476 C CA . LYS A 1 188 ? 3.981 -11.063 -25.101 1.00 78.75 188 LYS A CA 1
ATOM 1477 C C . LYS A 1 188 ? 3.174 -11.189 -23.805 1.00 78.75 188 LYS A C 1
ATOM 1479 O O . LYS A 1 188 ? 2.044 -11.672 -23.840 1.00 78.75 188 LYS A O 1
ATOM 1484 N N . LEU A 1 189 ? 3.712 -10.709 -22.683 1.00 74.12 189 LEU A N 1
ATOM 1485 C CA . LEU A 1 189 ? 2.984 -10.661 -21.414 1.00 74.12 189 LEU A CA 1
ATOM 1486 C C . LEU A 1 189 ? 1.792 -9.692 -21.485 1.00 74.12 189 LEU A C 1
ATOM 1488 O O . LEU A 1 189 ? 0.686 -10.069 -21.103 1.00 74.12 189 LEU A O 1
ATOM 1492 N N . TYR A 1 190 ? 1.976 -8.482 -22.028 1.00 78.75 190 TYR A N 1
ATOM 1493 C CA . TYR A 1 190 ? 0.893 -7.508 -22.202 1.00 78.75 190 TYR A CA 1
ATOM 1494 C C . TYR A 1 190 ? -0.221 -8.028 -23.109 1.00 78.75 190 TYR A C 1
ATOM 1496 O O . TYR A 1 190 ? -1.390 -7.806 -22.803 1.00 78.75 190 TYR A O 1
ATOM 1504 N N . ARG A 1 191 ? 0.113 -8.779 -24.164 1.00 85.81 191 ARG A N 1
ATOM 1505 C CA . ARG A 1 191 ? -0.869 -9.469 -25.010 1.00 85.81 191 ARG A CA 1
ATOM 1506 C C . ARG A 1 191 ? -1.701 -10.470 -24.214 1.00 85.81 191 ARG A C 1
ATOM 1508 O O . ARG A 1 191 ? -2.925 -10.397 -24.245 1.00 85.81 191 ARG A O 1
ATOM 1515 N N . GLY A 1 192 ? -1.058 -11.351 -23.446 1.00 82.94 192 GLY A N 1
ATOM 1516 C CA . GLY A 1 192 ? -1.769 -12.317 -22.603 1.00 82.94 192 GLY A CA 1
ATOM 1517 C C . GLY A 1 192 ? -2.674 -11.645 -21.561 1.00 82.94 192 GLY A C 1
ATOM 1518 O O . GLY A 1 192 ? -3.821 -12.053 -21.373 1.00 82.94 192 GLY A O 1
ATOM 1519 N N . LEU A 1 193 ? -2.197 -10.568 -20.928 1.00 80.00 193 LEU A N 1
ATOM 1520 C CA . LEU A 1 193 ? -2.978 -9.784 -19.966 1.00 80.00 193 LEU A CA 1
ATOM 1521 C C . LEU A 1 193 ? -4.157 -9.052 -20.615 1.00 80.00 193 LEU A C 1
ATOM 1523 O O . LEU A 1 193 ? -5.254 -9.058 -20.061 1.00 80.00 193 LEU A O 1
ATOM 1527 N N . PHE A 1 194 ? -3.953 -8.461 -21.792 1.00 86.50 194 PHE A N 1
ATOM 1528 C CA . PHE A 1 194 ? -5.008 -7.794 -22.547 1.00 86.50 194 PHE A CA 1
ATOM 1529 C C . PHE A 1 194 ? -6.110 -8.782 -22.937 1.00 86.50 194 PHE A C 1
ATOM 1531 O O . PHE A 1 194 ? -7.278 -8.538 -22.647 1.00 86.50 194 PHE A O 1
ATOM 1538 N N . ILE A 1 195 ? -5.753 -9.946 -23.489 1.00 89.38 195 ILE A N 1
ATOM 1539 C CA . ILE A 1 195 ? -6.725 -11.002 -23.808 1.00 89.38 195 ILE A CA 1
ATOM 1540 C C . ILE A 1 195 ? -7.462 -11.488 -22.564 1.00 89.38 195 ILE A C 1
ATOM 1542 O O . ILE A 1 195 ? -8.671 -11.706 -22.615 1.00 89.38 195 ILE A O 1
ATOM 1546 N N . ARG A 1 196 ? -6.776 -11.615 -21.427 1.00 83.00 196 ARG A N 1
ATOM 1547 C CA . ARG A 1 196 ? -7.435 -11.965 -20.167 1.00 83.00 196 ARG A CA 1
ATOM 1548 C C . ARG A 1 196 ? -8.526 -10.954 -19.799 1.00 83.00 196 ARG A C 1
ATOM 1550 O O . ARG A 1 196 ? -9.613 -11.381 -19.424 1.00 83.00 196 ARG A O 1
ATOM 1557 N N . GLN A 1 197 ? -8.284 -9.652 -19.968 1.00 82.69 197 GLN A N 1
ATOM 1558 C CA . GLN A 1 197 ? -9.315 -8.624 -19.758 1.00 82.69 197 GLN A CA 1
ATOM 1559 C C . GLN A 1 197 ? -10.508 -8.794 -20.707 1.00 82.69 197 GLN A C 1
ATOM 1561 O O . GLN A 1 197 ? -11.657 -8.690 -20.280 1.00 82.69 197 GLN A O 1
ATOM 1566 N N . VAL A 1 198 ? -10.251 -9.124 -21.976 1.00 89.44 198 VAL A N 1
ATOM 1567 C CA . VAL A 1 198 ? -11.313 -9.408 -22.952 1.00 89.44 198 VAL A CA 1
ATOM 1568 C C . VAL A 1 198 ? -12.171 -10.592 -22.510 1.00 89.44 198 VAL A C 1
ATOM 1570 O O . VAL A 1 198 ? -13.397 -10.490 -22.498 1.00 89.44 198 VAL A O 1
ATOM 1573 N N . LEU A 1 199 ? -11.546 -11.701 -22.107 1.00 86.19 199 LEU A N 1
ATOM 1574 C CA . LEU A 1 199 ? -12.257 -12.900 -21.656 1.00 86.19 199 LEU A CA 1
ATOM 1575 C C . LEU A 1 199 ? -13.114 -12.615 -20.416 1.00 86.19 199 LEU A C 1
ATOM 1577 O O . LEU A 1 199 ? -14.272 -13.021 -20.363 1.00 86.19 199 LEU A O 1
ATOM 1581 N N . MET A 1 200 ? -12.596 -11.833 -19.469 1.00 80.31 200 MET A N 1
ATOM 1582 C CA . MET A 1 200 ? -13.357 -11.419 -18.287 1.00 80.31 200 MET A CA 1
ATOM 1583 C C . MET A 1 200 ? -14.568 -10.551 -18.638 1.00 80.31 200 MET A C 1
ATOM 1585 O O . MET A 1 200 ? -15.605 -10.645 -17.977 1.00 80.31 200 MET A O 1
ATOM 1589 N N . GLN A 1 201 ? -14.469 -9.721 -19.678 1.00 86.69 201 GLN A N 1
ATOM 1590 C CA . GLN A 1 201 ? -15.614 -8.967 -20.175 1.00 86.69 201 GLN A CA 1
ATOM 1591 C C . GLN A 1 201 ? -16.646 -9.874 -20.861 1.00 86.69 201 GLN A C 1
ATOM 1593 O O . GLN A 1 201 ? -17.848 -9.694 -20.659 1.00 86.69 201 GLN A O 1
ATOM 1598 N N . ILE A 1 202 ? -16.199 -10.873 -21.628 1.00 87.94 202 ILE A N 1
ATOM 1599 C CA . ILE A 1 202 ? -17.084 -11.876 -22.241 1.00 87.94 202 ILE A CA 1
ATOM 1600 C C . ILE A 1 202 ? -17.869 -12.627 -21.161 1.00 87.94 202 ILE A C 1
ATOM 1602 O O . ILE A 1 202 ? -19.083 -12.786 -21.298 1.00 87.94 202 ILE A O 1
ATOM 1606 N N . ASP A 1 203 ? -17.223 -13.011 -20.058 1.00 81.25 203 ASP A N 1
ATOM 1607 C CA . ASP A 1 203 ? -17.894 -13.666 -18.931 1.00 81.25 203 ASP A CA 1
ATOM 1608 C C . ASP A 1 203 ? -19.004 -12.784 -18.335 1.00 81.25 203 ASP A C 1
ATOM 1610 O O . ASP A 1 203 ? -20.106 -13.271 -18.070 1.00 81.25 203 ASP A O 1
ATOM 1614 N N . LYS A 1 204 ? -18.777 -11.466 -18.207 1.00 81.31 204 LYS A N 1
ATOM 1615 C CA . LYS A 1 204 ? -19.826 -10.519 -17.784 1.00 81.31 204 LYS A CA 1
ATOM 1616 C C . LYS A 1 204 ? -20.970 -10.456 -18.794 1.00 81.31 204 LYS A C 1
ATOM 1618 O O . LYS A 1 204 ? -22.133 -10.473 -18.394 1.00 81.31 204 LYS A O 1
ATOM 1623 N N . TYR A 1 205 ? -20.675 -10.391 -20.091 1.00 87.69 205 TYR A N 1
ATOM 1624 C CA . TYR A 1 205 ? -21.715 -10.345 -21.120 1.00 87.69 205 TYR A CA 1
ATOM 1625 C C . TYR A 1 205 ? -22.559 -11.612 -21.174 1.00 87.69 205 TYR A C 1
ATOM 1627 O O . TYR A 1 205 ? -23.773 -11.507 -21.365 1.00 87.69 205 TYR A O 1
ATOM 1635 N N . ARG A 1 206 ? -21.948 -12.782 -20.962 1.00 82.56 206 ARG A N 1
ATOM 1636 C CA . ARG A 1 206 ? -22.667 -14.055 -20.848 1.00 82.56 206 ARG A CA 1
ATOM 1637 C C . ARG A 1 206 ? -23.528 -14.092 -19.594 1.00 82.56 206 ARG A C 1
ATOM 1639 O O . ARG A 1 206 ? -24.707 -14.412 -19.694 1.00 82.56 206 ARG A O 1
ATOM 1646 N N . LEU A 1 207 ? -22.983 -13.677 -18.447 1.00 75.06 207 LEU A N 1
ATOM 1647 C CA . LEU A 1 207 ? -23.737 -13.618 -17.194 1.00 75.06 207 LEU A CA 1
ATOM 1648 C C . LEU A 1 207 ? -25.002 -12.762 -17.338 1.00 75.06 207 LEU A C 1
ATOM 1650 O O . LEU A 1 207 ? -26.089 -13.183 -16.956 1.00 75.06 207 LEU A O 1
ATOM 1654 N N . TYR A 1 208 ? -24.861 -11.567 -17.910 1.00 78.94 208 TYR A N 1
ATOM 1655 C CA . TYR A 1 208 ? -25.958 -10.610 -18.052 1.00 78.94 208 TYR A CA 1
ATOM 1656 C C . TYR A 1 208 ? -26.831 -10.826 -19.292 1.00 78.94 208 TYR A C 1
ATOM 1658 O O . TYR A 1 208 ? -27.774 -10.055 -19.495 1.00 78.94 208 TYR A O 1
ATOM 1666 N N . ASN A 1 209 ? -26.547 -11.861 -20.092 1.00 82.56 209 ASN A N 1
ATOM 1667 C CA . ASN A 1 209 ? -27.225 -12.170 -21.350 1.00 82.56 209 ASN A CA 1
ATOM 1668 C C . ASN A 1 209 ? -27.297 -10.950 -22.295 1.00 82.56 209 ASN A C 1
ATOM 1670 O O . ASN A 1 209 ? -28.354 -10.603 -22.820 1.00 82.56 209 ASN A O 1
ATOM 1674 N N . VAL A 1 210 ? -26.171 -10.247 -22.465 1.00 86.75 210 VAL A N 1
ATOM 1675 C CA . VAL A 1 210 ? -26.084 -9.048 -23.324 1.00 86.75 210 VAL A CA 1
ATOM 1676 C C . VAL A 1 210 ? -25.991 -9.425 -24.804 1.00 86.75 210 VAL A C 1
ATOM 1678 O O . VAL A 1 210 ? -26.607 -8.773 -25.643 1.00 86.75 210 VAL A O 1
ATOM 1681 N N . PHE A 1 211 ? -25.275 -10.507 -25.111 1.00 90.00 211 PHE A N 1
ATOM 1682 C CA . PHE A 1 211 ? -25.160 -11.113 -26.442 1.00 90.00 211 PHE A CA 1
ATOM 1683 C C . PHE A 1 211 ? -25.821 -12.494 -26.445 1.00 90.00 211 PHE A C 1
ATOM 1685 O O . PHE A 1 211 ? -26.072 -13.057 -25.378 1.00 90.00 211 PHE A O 1
ATOM 1692 N N . SER A 1 212 ? -26.079 -13.053 -27.630 1.00 86.62 212 SER A N 1
ATOM 1693 C CA . SER A 1 212 ? -26.522 -14.443 -27.741 1.00 86.62 212 SER A CA 1
ATOM 1694 C C . SER A 1 212 ? -25.425 -15.406 -27.264 1.00 86.62 212 SER A C 1
ATOM 1696 O O . SER A 1 212 ? -24.230 -15.107 -27.335 1.00 86.62 212 SER A O 1
ATOM 1698 N N . ASN A 1 213 ? -25.825 -16.567 -26.740 1.00 79.56 213 ASN A N 1
ATOM 1699 C CA . ASN A 1 213 ? -24.902 -17.514 -26.096 1.00 79.56 213 ASN A CA 1
ATOM 1700 C C . ASN A 1 213 ? -23.806 -18.051 -27.033 1.00 79.56 213 ASN A C 1
ATOM 1702 O O . ASN A 1 213 ? -22.720 -18.397 -26.555 1.00 79.56 213 ASN A O 1
ATOM 1706 N N . ASP A 1 214 ? -24.110 -18.091 -28.329 1.00 87.38 214 ASP A N 1
ATOM 1707 C CA . ASP A 1 214 ? -23.282 -18.575 -29.432 1.00 87.38 214 ASP A CA 1
ATOM 1708 C C . ASP A 1 214 ? -22.335 -17.506 -30.008 1.00 87.38 214 ASP A C 1
ATOM 1710 O O . ASP A 1 214 ? -21.321 -17.853 -30.611 1.00 87.38 214 ASP A O 1
ATOM 1714 N N . TYR A 1 215 ? -22.594 -16.213 -29.773 1.00 90.38 215 TYR A N 1
ATOM 1715 C CA . TYR A 1 215 ? -21.856 -15.109 -30.406 1.00 90.38 215 TYR A CA 1
ATOM 1716 C C . TYR A 1 215 ? -20.336 -15.153 -30.156 1.00 90.38 215 TYR A C 1
ATOM 1718 O O . TYR A 1 215 ? -19.550 -14.820 -31.037 1.00 90.38 215 TYR A O 1
ATOM 1726 N N . PHE A 1 216 ? -19.901 -15.593 -28.970 1.00 93.00 216 PHE A N 1
ATOM 1727 C CA . PHE A 1 216 ? -18.478 -15.665 -28.604 1.00 93.00 216 PHE A CA 1
ATOM 1728 C C . PHE A 1 216 ? -17.864 -17.069 -28.729 1.00 93.00 216 PHE A C 1
ATOM 1730 O O . PHE A 1 216 ? -16.707 -17.252 -28.351 1.00 93.00 216 PHE A O 1
ATOM 1737 N N . GLU A 1 217 ? -18.595 -18.080 -29.214 1.00 88.75 217 GLU A N 1
ATOM 1738 C CA . GLU A 1 217 ? -18.108 -19.471 -29.200 1.00 88.75 217 GLU A CA 1
ATOM 1739 C C . GLU A 1 217 ? -16.836 -19.673 -30.027 1.00 88.75 217 GLU A C 1
ATOM 1741 O O . GLU A 1 217 ? -15.912 -20.336 -29.557 1.00 88.75 217 GLU A O 1
ATOM 1746 N N . ALA A 1 218 ? -16.746 -19.046 -31.204 1.00 86.38 218 ALA A N 1
ATOM 1747 C CA . ALA A 1 218 ? -15.560 -19.124 -32.057 1.00 86.38 218 ALA A CA 1
ATOM 1748 C C . ALA A 1 218 ? -14.306 -18.565 -31.358 1.00 86.38 218 ALA A C 1
ATOM 1750 O O . ALA A 1 218 ? -13.257 -19.205 -31.346 1.00 86.38 218 ALA A O 1
ATOM 1751 N N . LEU A 1 219 ? -14.431 -17.409 -30.698 1.00 89.56 219 LEU A N 1
ATOM 1752 C CA . LEU A 1 219 ? -13.346 -16.794 -29.928 1.00 89.56 219 LEU A CA 1
ATOM 1753 C C . LEU A 1 219 ? -12.949 -17.666 -28.728 1.00 89.56 219 LEU A C 1
ATOM 1755 O O . LEU A 1 219 ? -11.764 -17.881 -28.471 1.00 89.56 219 LEU A O 1
ATOM 1759 N N . LEU A 1 220 ? -13.934 -18.197 -27.999 1.00 88.19 220 LEU A N 1
ATOM 1760 C CA . LEU A 1 220 ? -13.701 -19.021 -26.812 1.00 88.19 220 LEU A CA 1
ATOM 1761 C C . LEU A 1 220 ? -13.086 -20.388 -27.139 1.00 88.19 220 LEU A C 1
ATOM 1763 O O . LEU A 1 220 ? -12.370 -20.936 -26.298 1.00 88.19 220 LEU A O 1
ATOM 1767 N N . ALA A 1 221 ? -13.327 -20.925 -28.338 1.00 88.06 221 ALA A N 1
ATOM 1768 C CA . ALA A 1 221 ? -12.688 -22.149 -28.815 1.00 88.06 221 ALA A CA 1
ATOM 1769 C C . ALA A 1 221 ? -11.166 -21.981 -28.965 1.00 88.06 221 ALA A C 1
ATOM 1771 O O . ALA A 1 221 ? -10.412 -22.898 -28.651 1.00 88.06 221 ALA A O 1
ATOM 1772 N N . GLU A 1 222 ? -10.710 -20.791 -29.360 1.00 87.06 222 GLU A N 1
ATOM 1773 C CA . GLU A 1 222 ? -9.291 -20.459 -29.547 1.00 87.06 222 GLU A CA 1
ATOM 1774 C C . GLU A 1 222 ? -8.665 -19.745 -28.334 1.00 87.06 222 GLU A C 1
ATOM 1776 O O . GLU A 1 222 ? -7.553 -19.222 -28.418 1.00 87.06 222 GLU A O 1
ATOM 1781 N N . LYS A 1 223 ? -9.353 -19.703 -27.183 1.00 86.44 223 LYS A N 1
ATOM 1782 C CA . LYS A 1 223 ? -8.957 -18.898 -26.007 1.00 86.44 223 LYS A CA 1
ATOM 1783 C C . LYS A 1 223 ? -7.506 -19.104 -25.555 1.00 86.44 223 LYS A C 1
ATOM 1785 O O . LYS A 1 223 ? -6.871 -18.157 -25.097 1.00 86.44 223 LYS A O 1
ATOM 1790 N N . GLU A 1 224 ? -6.991 -20.330 -25.651 1.00 85.44 224 GLU A N 1
ATOM 1791 C CA . GLU A 1 224 ? -5.627 -20.656 -25.223 1.00 85.44 224 GLU A CA 1
ATOM 1792 C C . GLU A 1 224 ? -4.596 -19.970 -26.121 1.00 85.44 224 GLU A C 1
ATOM 1794 O O . GLU A 1 224 ? -3.589 -19.460 -25.627 1.00 85.44 224 GLU A O 1
ATOM 1799 N N . GLU A 1 225 ? -4.893 -19.850 -27.414 1.00 85.62 225 GLU A N 1
ATOM 1800 C CA . GLU A 1 225 ? -3.939 -19.331 -28.390 1.00 85.62 225 GLU A CA 1
ATOM 1801 C C . GLU A 1 225 ? -3.920 -17.804 -28.351 1.00 85.62 225 GLU A C 1
ATOM 1803 O O . GLU A 1 225 ? -2.850 -17.191 -28.426 1.00 85.62 225 GLU A O 1
ATOM 1808 N N . TRP A 1 226 ? -5.078 -17.195 -28.074 1.00 88.50 226 TRP A N 1
ATOM 1809 C CA . TRP A 1 226 ? -5.173 -15.782 -27.722 1.00 88.50 226 TRP A CA 1
ATOM 1810 C C . TRP A 1 226 ? -4.385 -15.470 -26.438 1.00 88.50 226 TRP A C 1
ATOM 1812 O O . TRP A 1 226 ? -3.585 -14.534 -26.424 1.00 88.50 226 TRP A O 1
ATOM 1822 N N . LEU A 1 227 ? -4.527 -16.276 -25.377 1.00 85.56 227 LEU A N 1
ATOM 1823 C CA . LEU A 1 227 ? -3.819 -16.069 -24.102 1.00 85.56 227 LEU A CA 1
ATOM 1824 C C . LEU A 1 227 ? -2.297 -16.235 -24.210 1.00 85.56 227 LEU A C 1
ATOM 1826 O O . LEU A 1 227 ? -1.562 -15.587 -23.465 1.00 85.56 227 LEU A O 1
ATOM 1830 N N . ARG A 1 228 ? -1.810 -17.054 -25.152 1.00 85.12 228 ARG A N 1
ATOM 1831 C CA . ARG A 1 228 ? -0.372 -17.164 -25.463 1.00 85.12 228 ARG A CA 1
ATOM 1832 C C . ARG A 1 228 ? 0.210 -15.885 -26.078 1.00 85.12 228 ARG A C 1
ATOM 1834 O O . ARG A 1 228 ? 1.430 -15.738 -26.102 1.00 85.12 228 ARG A O 1
ATOM 1841 N N . GLY A 1 229 ? -0.628 -14.972 -26.578 1.00 82.56 229 GLY A N 1
ATOM 1842 C CA . GLY A 1 229 ? -0.194 -13.710 -27.184 1.00 82.56 229 GLY A CA 1
ATOM 1843 C C . GLY A 1 229 ? 0.381 -13.853 -28.599 1.00 82.56 229 GLY A C 1
ATOM 1844 O O . GLY A 1 229 ? 1.054 -12.944 -29.093 1.00 82.56 229 GLY A O 1
ATOM 1845 N N . ASN A 1 230 ? 0.121 -14.976 -29.270 1.00 84.06 230 ASN A N 1
ATOM 1846 C CA . ASN A 1 230 ? 0.598 -15.256 -30.626 1.00 84.06 230 ASN A CA 1
ATOM 1847 C C . ASN A 1 230 ? -0.418 -14.789 -31.681 1.00 84.06 230 ASN A C 1
ATOM 1849 O O . ASN A 1 230 ? -0.897 -15.582 -32.484 1.00 84.06 230 ASN A O 1
ATOM 1853 N N . TYR A 1 231 ? -0.753 -13.500 -31.664 1.00 88.50 231 TYR A N 1
ATOM 1854 C CA . TYR A 1 231 ? -1.631 -12.866 -32.648 1.00 88.50 231 TYR A CA 1
ATOM 1855 C C . TYR A 1 231 ? -0.978 -11.620 -33.251 1.00 88.50 231 TYR A C 1
ATOM 1857 O O . TYR A 1 231 ? -0.076 -11.022 -32.656 1.00 88.50 231 TYR A O 1
ATOM 1865 N N . ALA A 1 232 ? -1.433 -11.226 -34.438 1.00 88.44 232 ALA A N 1
ATOM 1866 C CA . ALA A 1 232 ? -1.010 -9.995 -35.097 1.00 88.44 232 ALA A CA 1
ATOM 1867 C C . ALA A 1 232 ? -2.047 -8.886 -34.890 1.00 88.44 232 ALA A C 1
ATOM 1869 O O . ALA A 1 232 ? -3.240 -9.159 -34.785 1.00 88.44 232 ALA A O 1
ATOM 1870 N N . ILE A 1 233 ? -1.606 -7.627 -34.842 1.00 89.81 233 ILE A N 1
ATOM 1871 C CA . ILE A 1 233 ? -2.523 -6.481 -34.862 1.00 89.81 233 ILE A CA 1
ATOM 1872 C C . ILE A 1 233 ? -2.737 -6.068 -36.311 1.00 89.81 233 ILE A C 1
ATOM 1874 O O . ILE A 1 233 ? -1.775 -5.762 -37.023 1.00 89.81 233 ILE A O 1
ATOM 1878 N N . ALA A 1 234 ? -3.996 -6.048 -36.727 1.00 89.62 234 ALA A N 1
ATOM 1879 C CA . ALA A 1 234 ? -4.402 -5.771 -38.092 1.00 89.62 234 ALA A CA 1
ATOM 1880 C C . ALA A 1 234 ? -5.209 -4.472 -38.204 1.00 89.62 234 ALA A C 1
ATOM 1882 O O . ALA A 1 234 ? -5.907 -4.060 -37.278 1.00 89.62 234 ALA A O 1
ATOM 1883 N N . GLU A 1 235 ? -5.139 -3.844 -39.379 1.00 88.50 235 GLU A N 1
ATOM 1884 C CA . GLU A 1 235 ? -6.022 -2.741 -39.761 1.00 88.50 235 GLU A CA 1
ATOM 1885 C C . GLU A 1 235 ? -7.001 -3.211 -40.840 1.00 88.50 235 GLU A C 1
ATOM 1887 O O . GLU A 1 235 ? -6.618 -3.925 -41.774 1.00 88.50 235 GLU A O 1
ATOM 1892 N N . LEU A 1 236 ? -8.255 -2.772 -40.725 1.00 88.31 236 LEU A N 1
ATOM 1893 C CA . LEU A 1 236 ? -9.277 -2.987 -41.744 1.00 88.31 236 LEU A CA 1
ATOM 1894 C C . LEU A 1 236 ? -9.006 -2.116 -42.971 1.00 88.31 236 LEU A C 1
ATOM 1896 O O . LEU A 1 236 ? -8.695 -0.927 -42.860 1.00 88.31 236 LEU A O 1
ATOM 1900 N N . GLU A 1 237 ? -9.148 -2.704 -44.152 1.00 84.88 237 GLU A N 1
ATOM 1901 C CA . GLU A 1 237 ? -9.149 -1.957 -45.404 1.00 84.88 237 GLU A CA 1
ATOM 1902 C C . GLU A 1 237 ? -10.479 -1.200 -45.569 1.00 84.88 237 GLU A C 1
ATOM 1904 O O . GLU A 1 237 ? -11.547 -1.748 -45.310 1.00 84.88 237 GLU A O 1
ATOM 1909 N N . ASN A 1 238 ? -10.422 0.061 -46.012 1.00 84.31 238 ASN A N 1
ATOM 1910 C CA . ASN A 1 238 ? -11.593 0.900 -46.318 1.00 84.31 238 ASN A CA 1
ATOM 1911 C C . ASN A 1 238 ? -12.608 1.099 -45.172 1.00 84.31 238 ASN A C 1
ATOM 1913 O O . ASN A 1 238 ? -13.763 1.419 -45.437 1.00 84.31 238 ASN A O 1
ATOM 1917 N N . TYR A 1 239 ? -12.190 0.969 -43.910 1.00 91.56 239 TYR A N 1
ATOM 1918 C CA . TYR A 1 239 ? -13.037 1.240 -42.744 1.00 91.56 239 TYR A CA 1
ATOM 1919 C C . TYR A 1 239 ? -12.398 2.296 -41.823 1.00 91.56 239 TYR A C 1
ATOM 1921 O O . TYR A 1 239 ? -11.166 2.411 -41.798 1.00 91.56 239 TYR A O 1
ATOM 1929 N N . PRO A 1 240 ? -13.188 3.089 -41.068 1.00 92.00 240 PRO A N 1
ATOM 1930 C CA . PRO A 1 240 ? -12.644 4.060 -40.128 1.00 92.00 240 PRO A CA 1
ATOM 1931 C C . PRO A 1 240 ? -11.717 3.420 -39.093 1.00 92.00 240 PRO A C 1
ATOM 1933 O O . PRO A 1 240 ? -11.981 2.351 -38.548 1.00 92.00 240 PRO A O 1
ATOM 1936 N N . ALA A 1 241 ? -10.639 4.131 -38.784 1.00 89.94 241 ALA A N 1
ATOM 1937 C CA . ALA A 1 241 ? -9.660 3.766 -37.771 1.00 89.94 241 ALA A CA 1
ATOM 1938 C C . ALA A 1 241 ? -10.173 3.954 -36.332 1.00 89.94 241 ALA A C 1
ATOM 1940 O O . ALA A 1 241 ? -9.561 3.460 -35.392 1.00 89.94 241 ALA A O 1
ATOM 1941 N N . GLY A 1 242 ? -11.261 4.698 -36.153 1.00 94.00 242 GLY A N 1
ATOM 1942 C CA . GLY A 1 242 ? -11.882 5.004 -34.871 1.00 94.00 242 GLY A CA 1
ATOM 1943 C C . GLY A 1 242 ? -13.196 5.740 -35.086 1.00 94.00 242 GLY A C 1
ATOM 1944 O O . GLY A 1 242 ? -13.481 6.187 -36.202 1.00 94.00 242 GLY A O 1
ATOM 1945 N N . LEU A 1 243 ? -13.979 5.896 -34.023 1.00 95.81 243 LEU A N 1
ATOM 1946 C CA . LEU A 1 243 ? -15.256 6.607 -34.044 1.00 95.81 243 LEU A CA 1
ATOM 1947 C C . LEU A 1 243 ? -15.275 7.731 -32.996 1.00 95.81 243 LEU A C 1
ATOM 1949 O O . LEU A 1 243 ? -14.721 7.591 -31.908 1.00 95.81 243 LEU A O 1
ATOM 1953 N N . VAL A 1 244 ? -15.962 8.828 -33.308 1.00 95.56 244 VAL A N 1
ATOM 1954 C CA . VAL A 1 244 ? -16.395 9.838 -32.332 1.00 95.56 244 VAL A CA 1
ATOM 1955 C C . VAL A 1 244 ? -17.912 9.915 -32.412 1.00 95.56 244 VAL A C 1
ATOM 1957 O O . VAL A 1 244 ? -18.440 10.398 -33.411 1.00 95.56 244 VAL A O 1
ATOM 1960 N N . VAL A 1 245 ? -18.612 9.449 -31.380 1.00 95.44 245 VAL A N 1
ATOM 1961 C CA . VAL A 1 245 ? -20.080 9.448 -31.323 1.00 95.44 245 VAL A CA 1
ATOM 1962 C C . VAL A 1 245 ? -20.547 10.565 -30.396 1.00 95.44 245 VAL A C 1
ATOM 1964 O O . VAL A 1 245 ? -20.294 10.544 -29.192 1.00 95.44 245 VAL A O 1
ATOM 1967 N N . SER A 1 246 ? -21.238 11.556 -30.954 1.00 93.50 246 SER A N 1
ATOM 1968 C CA . SER A 1 246 ? -21.727 12.721 -30.219 1.00 93.50 246 SER A CA 1
ATOM 1969 C C . SER A 1 246 ? -23.249 12.703 -30.109 1.00 93.50 246 SER A C 1
ATOM 1971 O O . SER A 1 246 ? -23.943 12.764 -31.116 1.00 93.50 246 SER A O 1
ATOM 1973 N N . HIS A 1 247 ? -23.786 12.671 -28.891 1.00 90.94 247 HIS A N 1
ATOM 1974 C CA . HIS A 1 247 ? -25.207 12.862 -28.606 1.00 90.94 247 HIS A CA 1
ATOM 1975 C C . HIS A 1 247 ? -25.484 14.340 -28.316 1.00 90.94 247 HIS A C 1
ATOM 1977 O O . HIS A 1 247 ? -25.209 14.828 -27.216 1.00 90.94 247 HIS A O 1
ATOM 1983 N N . LEU A 1 248 ? -26.013 15.060 -29.305 1.00 88.94 248 LEU A N 1
ATOM 1984 C CA . LEU A 1 248 ? -26.126 16.520 -29.280 1.00 88.94 248 LEU A CA 1
ATOM 1985 C C . LEU A 1 248 ? -27.547 16.995 -28.969 1.00 88.94 248 LEU A C 1
ATOM 1987 O O . LEU A 1 248 ? -28.525 16.455 -29.486 1.00 88.94 248 LEU A O 1
ATOM 1991 N N . GLU A 1 249 ? -27.675 18.028 -28.134 1.00 83.88 249 GLU A N 1
ATOM 1992 C CA . GLU A 1 249 ? -28.975 18.640 -27.836 1.00 83.88 249 GLU A CA 1
ATOM 1993 C C . GLU A 1 249 ? -29.633 19.244 -29.089 1.00 83.88 249 GLU A C 1
ATOM 1995 O O . GLU A 1 249 ? -28.969 19.679 -30.032 1.00 83.88 249 GLU A O 1
ATOM 2000 N N . SER A 1 250 ? -30.967 19.297 -29.084 1.00 61.06 250 SER A N 1
ATOM 2001 C CA . SER A 1 250 ? -31.810 19.587 -30.253 1.00 61.06 250 SER A CA 1
ATOM 2002 C C . SER A 1 250 ? -31.559 20.948 -30.919 1.00 61.06 250 SER A C 1
ATOM 2004 O O . SER A 1 250 ? -32.030 21.173 -32.024 1.00 61.06 250 SER A O 1
ATOM 2006 N N . GLY A 1 251 ? -30.846 21.870 -30.260 1.00 60.88 251 GLY A N 1
ATOM 2007 C CA . GLY A 1 251 ? -30.436 23.152 -30.844 1.00 60.88 251 GLY A CA 1
ATOM 2008 C C . GLY A 1 251 ? -29.192 23.075 -31.739 1.00 60.88 251 GLY A C 1
ATOM 2009 O O . GLY A 1 251 ? -28.909 24.031 -32.455 1.00 60.88 251 GLY A O 1
ATOM 2010 N N . SER A 1 252 ? -28.449 21.964 -31.702 1.00 66.81 252 SER A N 1
ATOM 2011 C CA . SER A 1 252 ? -27.155 21.795 -32.380 1.00 66.81 252 SER A CA 1
ATOM 2012 C C . SER A 1 252 ? -27.145 20.676 -33.425 1.00 66.81 252 SER A C 1
ATOM 2014 O O . SER A 1 252 ? -26.272 20.672 -34.287 1.00 66.81 252 SER A O 1
ATOM 2016 N N . CYS A 1 253 ? -28.098 19.741 -33.373 1.00 75.50 253 CYS A N 1
ATOM 2017 C CA . CYS A 1 253 ? -28.212 18.621 -34.308 1.00 75.50 253 CYS A CA 1
ATOM 2018 C C . CYS A 1 253 ? -29.681 18.203 -34.449 1.00 75.50 253 CYS A C 1
ATOM 2020 O O . CYS A 1 253 ? -30.314 17.802 -33.471 1.00 75.50 253 CYS A O 1
ATOM 2022 N N . PHE A 1 254 ? -30.219 18.318 -35.665 1.00 73.38 254 PHE A N 1
ATOM 2023 C CA . PHE A 1 254 ? -31.601 17.939 -35.987 1.00 73.38 254 PHE A CA 1
ATOM 2024 C C . PHE A 1 254 ? -31.687 16.571 -36.668 1.00 73.38 254 PHE A C 1
ATOM 2026 O O . PHE A 1 254 ? -32.646 15.837 -36.440 1.00 73.38 254 PHE A O 1
ATOM 2033 N N . GLU A 1 255 ? -30.671 16.216 -37.455 1.00 81.94 255 GLU A N 1
ATOM 2034 C CA . GLU A 1 255 ? -30.568 14.956 -38.191 1.00 81.94 255 GLU A CA 1
ATOM 2035 C C . GLU A 1 255 ? -29.190 14.323 -37.953 1.00 81.94 255 GLU A C 1
ATOM 2037 O O . GLU A 1 255 ? -28.220 15.063 -37.747 1.00 81.94 255 GLU A O 1
ATOM 2042 N N . PRO A 1 256 ? -29.085 12.980 -37.978 1.00 89.19 256 PRO A N 1
ATOM 2043 C CA . PRO A 1 256 ? -27.805 12.294 -37.893 1.00 89.19 256 PRO A CA 1
ATOM 2044 C C . PRO A 1 256 ? -26.810 12.765 -38.960 1.00 89.19 256 PRO A C 1
ATOM 2046 O O . PRO A 1 256 ? -27.168 12.890 -40.130 1.00 89.19 256 PRO A O 1
ATOM 2049 N N . SER A 1 257 ? -25.556 13.000 -38.573 1.00 90.12 257 SER A N 1
ATOM 2050 C CA . SER A 1 257 ? -24.497 13.442 -39.487 1.00 90.12 257 SER A CA 1
ATOM 2051 C C . SER A 1 257 ? -23.262 12.545 -39.399 1.00 90.12 257 SER A C 1
ATOM 2053 O O . SER A 1 257 ? -22.894 12.102 -38.311 1.00 90.12 257 SER A O 1
ATOM 2055 N N . TYR A 1 258 ? -22.629 12.287 -40.547 1.00 93.06 258 TYR A N 1
ATOM 2056 C CA . TYR A 1 258 ? -21.503 11.361 -40.693 1.00 93.06 258 TYR A CA 1
ATOM 2057 C C . TYR A 1 258 ? -20.380 12.040 -41.467 1.00 93.06 258 TYR A C 1
ATOM 2059 O O . TYR A 1 258 ? -20.573 12.431 -42.615 1.00 93.06 258 TYR A O 1
ATOM 2067 N N . ASN A 1 259 ? -19.215 12.206 -40.842 1.00 91.56 259 ASN A N 1
ATOM 2068 C CA . ASN A 1 259 ? -18.087 12.904 -41.459 1.00 91.56 259 ASN A CA 1
ATOM 2069 C C . ASN A 1 259 ? -16.752 12.252 -41.094 1.00 91.56 259 ASN A C 1
ATOM 2071 O O . ASN A 1 259 ? -16.433 12.093 -39.917 1.00 91.56 259 ASN A O 1
ATOM 2075 N N . MET A 1 260 ? -15.930 11.946 -42.096 1.00 92.12 260 MET A N 1
ATOM 2076 C CA . MET A 1 260 ? -14.570 11.451 -41.879 1.00 92.12 260 MET A CA 1
ATOM 2077 C C . MET A 1 260 ? -13.601 12.598 -41.577 1.00 92.12 260 MET A C 1
ATOM 2079 O O . MET A 1 260 ? -13.524 13.574 -42.323 1.00 92.12 260 MET A O 1
ATOM 2083 N N . GLN A 1 261 ? -12.819 12.464 -40.506 1.00 90.25 261 GLN A N 1
ATOM 2084 C CA . GLN A 1 261 ? -11.722 13.374 -40.180 1.00 90.25 261 GLN A CA 1
ATOM 2085 C C . GLN A 1 261 ? -10.526 12.591 -39.622 1.00 90.25 261 GLN A C 1
ATOM 2087 O O . GLN A 1 261 ? -10.670 11.864 -38.648 1.00 90.25 261 GLN A O 1
ATOM 2092 N N . ASP A 1 262 ? -9.339 12.767 -40.212 1.00 87.12 262 ASP A N 1
ATOM 2093 C CA . ASP A 1 262 ? -8.077 12.154 -39.754 1.00 87.12 262 ASP A CA 1
ATOM 2094 C C . ASP A 1 262 ? -8.184 10.629 -39.519 1.00 87.12 262 ASP A C 1
ATOM 2096 O O . ASP A 1 262 ? -7.668 10.084 -38.542 1.00 87.12 262 ASP A O 1
ATOM 2100 N N . GLY A 1 263 ? -8.911 9.940 -40.409 1.00 87.75 263 GLY A N 1
ATOM 2101 C CA . GLY A 1 263 ? -9.170 8.497 -40.332 1.00 87.75 263 GLY A CA 1
ATOM 2102 C C . GLY A 1 263 ? -10.262 8.080 -39.338 1.00 87.75 263 GLY A C 1
ATOM 2103 O O . GLY A 1 263 ? -10.601 6.902 -39.290 1.00 87.75 263 GLY A O 1
ATOM 2104 N N . VAL A 1 264 ? -10.844 9.013 -38.586 1.00 93.06 264 VAL A N 1
ATOM 2105 C CA . VAL A 1 264 ? -11.887 8.770 -37.581 1.00 93.06 264 VAL A CA 1
ATOM 2106 C C . VAL A 1 264 ? -13.248 9.215 -38.118 1.00 93.06 264 VAL A C 1
ATOM 2108 O O . VAL A 1 264 ? -13.383 10.325 -38.639 1.00 93.06 264 VAL A O 1
ATOM 2111 N N . LEU A 1 265 ? -14.266 8.363 -37.982 1.00 95.38 265 LEU A N 1
ATOM 2112 C CA . LEU A 1 265 ? -15.638 8.703 -38.354 1.00 95.38 265 LEU A CA 1
ATOM 2113 C C . LEU A 1 265 ? -16.307 9.463 -37.215 1.00 95.38 265 LEU A C 1
ATOM 2115 O O . LEU A 1 265 ? -16.468 8.952 -36.108 1.00 95.38 265 LEU A O 1
ATOM 2119 N N . LYS A 1 266 ? -16.742 10.681 -37.506 1.00 94.62 266 LYS A N 1
ATOM 2120 C CA . LYS A 1 266 ? -17.595 11.457 -36.618 1.00 94.62 266 LYS A CA 1
ATOM 2121 C C . LYS A 1 266 ? -19.044 11.149 -36.903 1.00 94.62 266 LYS A C 1
ATOM 2123 O O . LYS A 1 266 ? -19.479 11.269 -38.048 1.00 94.62 266 LYS A O 1
ATOM 2128 N N . VAL A 1 267 ? -19.766 10.823 -35.847 1.00 94.31 267 VAL A N 1
ATOM 2129 C CA . VAL A 1 267 ? -21.193 10.558 -35.873 1.00 94.31 267 VAL A CA 1
ATOM 2130 C C . VAL A 1 267 ? -21.866 11.521 -34.909 1.00 94.31 267 VAL A C 1
ATOM 2132 O O . VAL A 1 267 ? -21.691 11.408 -33.698 1.00 94.31 267 VAL A O 1
ATOM 2135 N N . ASP A 1 268 ? -22.640 12.459 -35.437 1.00 92.56 268 ASP A N 1
ATOM 2136 C CA . ASP A 1 268 ? -23.490 13.326 -34.626 1.00 92.56 268 ASP A CA 1
ATOM 2137 C C . ASP A 1 268 ? -24.903 12.759 -34.624 1.00 92.56 268 ASP A C 1
ATOM 2139 O O . ASP A 1 268 ? -25.524 12.645 -35.675 1.00 92.56 268 ASP A O 1
ATOM 2143 N N . LEU A 1 269 ? -25.409 12.394 -33.449 1.00 91.75 269 LEU A N 1
ATOM 2144 C CA . LEU A 1 269 ? -26.752 11.869 -33.246 1.00 91.75 269 LEU A CA 1
ATOM 2145 C C . LEU A 1 269 ? -27.577 12.868 -32.422 1.00 91.75 269 LEU A C 1
ATOM 2147 O O . LEU A 1 269 ? -27.122 13.304 -31.357 1.00 91.75 269 LEU A O 1
ATOM 2151 N N . PRO A 1 270 ? -28.818 13.182 -32.830 1.00 89.56 270 PRO A N 1
ATOM 2152 C CA . PRO A 1 270 ? -29.731 13.945 -31.990 1.00 89.56 270 PRO A CA 1
ATOM 2153 C C . PRO A 1 270 ? -29.955 13.259 -30.635 1.00 89.56 270 PRO A C 1
ATOM 2155 O O . PRO A 1 270 ? -30.202 12.052 -30.564 1.00 89.56 270 PRO A O 1
ATOM 2158 N N . MET A 1 271 ? -29.935 14.030 -29.543 1.00 87.12 271 MET A N 1
ATOM 2159 C CA . MET A 1 271 ? -30.148 13.531 -28.173 1.00 87.12 271 MET A CA 1
ATOM 2160 C C . MET A 1 271 ? -31.492 12.792 -28.022 1.00 87.12 271 MET A C 1
ATOM 2162 O O . MET A 1 271 ? -31.626 11.902 -27.185 1.00 87.12 271 MET A O 1
ATOM 2166 N N . SER A 1 272 ? -32.485 13.109 -28.856 1.00 85.50 272 SER A N 1
ATOM 2167 C CA . SER A 1 272 ? -33.778 12.415 -28.908 1.00 85.50 272 SER A CA 1
ATOM 2168 C C . SER A 1 272 ? -33.675 10.933 -29.293 1.00 85.50 272 SER A C 1
ATOM 2170 O O . SER A 1 272 ? -34.555 10.158 -28.918 1.00 85.50 272 SER A O 1
ATOM 2172 N N . LEU A 1 273 ? -32.610 10.515 -29.990 1.00 87.19 273 LEU A N 1
ATOM 2173 C CA . LEU A 1 273 ? -32.368 9.113 -30.347 1.00 87.19 273 LEU A CA 1
ATOM 2174 C C . LEU A 1 273 ? -31.740 8.312 -29.202 1.00 87.19 273 LEU A C 1
ATOM 2176 O O . LEU A 1 273 ? -31.906 7.092 -29.158 1.00 87.19 273 LEU A O 1
ATOM 2180 N N . LEU A 1 274 ? -31.069 8.965 -28.246 1.00 87.56 274 LEU A N 1
ATOM 2181 C CA . LEU A 1 274 ? -30.354 8.288 -27.159 1.00 87.56 274 LEU A CA 1
ATOM 2182 C C . LEU A 1 274 ? -31.256 7.344 -26.332 1.00 87.56 274 LEU A C 1
ATOM 2184 O O . LEU A 1 274 ? -30.869 6.190 -26.139 1.00 87.56 274 LEU A O 1
ATOM 2188 N N . PRO A 1 275 ? -32.481 7.726 -25.911 1.00 85.00 275 PRO A N 1
ATOM 2189 C CA . PRO A 1 275 ? -33.383 6.798 -25.226 1.00 85.00 275 PRO A CA 1
ATOM 2190 C C . PRO A 1 275 ? -33.699 5.543 -26.048 1.00 85.00 275 PRO A C 1
ATOM 2192 O O . PRO A 1 275 ? -33.800 4.453 -25.491 1.00 85.00 275 PRO A O 1
ATOM 2195 N N . SER A 1 276 ? -33.818 5.663 -27.375 1.00 84.06 276 SER A N 1
ATOM 2196 C CA . SER A 1 276 ? -34.114 4.516 -28.241 1.00 84.06 276 SER A CA 1
ATOM 2197 C C . SER A 1 276 ? -32.961 3.508 -28.286 1.00 84.06 276 SER A C 1
ATOM 2199 O O . SER A 1 276 ? -33.220 2.304 -28.284 1.00 84.06 276 SER A O 1
ATOM 2201 N N . LEU A 1 277 ? -31.714 3.985 -28.221 1.00 85.69 277 LEU A N 1
ATOM 2202 C CA . LEU A 1 277 ? -30.511 3.153 -28.154 1.00 85.69 277 LEU A CA 1
ATOM 2203 C C . LEU A 1 277 ? -30.359 2.495 -26.775 1.00 85.69 277 LEU A C 1
ATOM 2205 O O . LEU A 1 277 ? -29.989 1.331 -26.665 1.00 85.69 277 LEU A O 1
ATOM 2209 N N . VAL A 1 278 ? -30.680 3.208 -25.696 1.00 85.81 278 VAL A N 1
ATOM 2210 C CA . VAL A 1 278 ? -30.426 2.710 -24.336 1.00 85.81 278 VAL A CA 1
ATOM 2211 C C . VAL A 1 278 ? -31.533 1.775 -23.830 1.00 85.81 278 VAL A C 1
ATOM 2213 O O . VAL A 1 278 ? -31.237 0.819 -23.114 1.00 85.81 278 VAL A O 1
ATOM 2216 N N . GLN A 1 279 ? -32.802 2.004 -24.189 1.00 82.75 279 GLN A N 1
ATOM 2217 C CA . GLN A 1 279 ? -33.941 1.248 -23.639 1.00 82.75 279 GLN A CA 1
ATOM 2218 C C . GLN A 1 279 ? -34.074 -0.182 -24.162 1.00 82.75 279 GLN A C 1
ATOM 2220 O O . GLN A 1 279 ? -34.597 -1.040 -23.446 1.00 82.75 279 GLN A O 1
ATOM 2225 N N . HIS A 1 280 ? -33.643 -0.431 -25.397 1.00 84.50 280 HIS A N 1
ATOM 2226 C CA . HIS A 1 280 ? -33.749 -1.746 -26.019 1.00 84.50 280 HIS A CA 1
ATOM 2227 C C . HIS A 1 280 ? -32.508 -2.579 -25.679 1.00 84.50 280 HIS A C 1
ATOM 2229 O O . HIS A 1 280 ? -31.401 -2.031 -25.720 1.00 84.50 280 HIS A O 1
ATOM 2235 N N . PRO A 1 281 ? -32.664 -3.874 -25.349 1.00 86.62 281 PRO A N 1
ATOM 2236 C CA . PRO A 1 281 ? -31.531 -4.786 -25.247 1.00 86.62 281 PRO A CA 1
ATOM 2237 C C . PRO A 1 281 ? -30.694 -4.768 -26.528 1.00 86.62 281 PRO A C 1
ATOM 2239 O O . PRO A 1 281 ? -31.248 -4.650 -27.622 1.00 86.62 281 PRO A O 1
ATOM 2242 N N . LEU A 1 282 ? -29.380 -4.930 -26.410 1.00 88.44 282 LEU A N 1
ATOM 2243 C CA . LEU A 1 282 ? -28.462 -4.949 -27.546 1.00 88.44 282 LEU A CA 1
ATOM 2244 C C . LEU A 1 282 ? -28.866 -6.013 -28.577 1.00 88.44 282 LEU A C 1
ATOM 2246 O O . LEU A 1 282 ? -28.884 -5.721 -29.765 1.00 88.44 282 LEU A O 1
ATOM 2250 N N . GLN A 1 283 ? -29.305 -7.193 -28.132 1.00 87.81 283 GLN A N 1
ATOM 2251 C CA . GLN A 1 283 ? -29.794 -8.255 -29.023 1.00 87.81 283 GLN A CA 1
ATOM 2252 C C . GLN A 1 283 ? -30.967 -7.797 -29.909 1.00 87.81 283 GLN A C 1
ATOM 2254 O O . GLN A 1 283 ? -31.025 -8.134 -31.088 1.00 87.81 283 GLN A O 1
ATOM 2259 N N . VAL A 1 284 ? -31.881 -6.987 -29.360 1.00 86.81 284 VAL A N 1
ATOM 2260 C CA . VAL A 1 284 ? -33.013 -6.418 -30.112 1.00 86.81 284 VAL A CA 1
ATOM 2261 C C . VAL A 1 284 ? -32.507 -5.401 -31.135 1.00 86.81 284 VAL A C 1
ATOM 2263 O O . VAL A 1 284 ? -33.016 -5.343 -32.250 1.00 86.81 284 VAL A O 1
ATOM 2266 N N . LEU A 1 285 ? -31.489 -4.612 -30.781 1.00 87.06 285 LEU A N 1
ATOM 2267 C CA . LEU A 1 285 ? -30.872 -3.661 -31.709 1.00 87.06 285 LEU A CA 1
ATOM 2268 C C . LEU A 1 285 ? -30.083 -4.339 -32.834 1.00 87.06 285 LEU A C 1
ATOM 2270 O O . LEU A 1 285 ? -30.037 -3.797 -33.928 1.00 87.06 285 LEU A O 1
ATOM 2274 N N . MET A 1 286 ? -29.484 -5.501 -32.575 1.00 87.00 286 MET A N 1
ATOM 2275 C CA . MET A 1 286 ? -28.734 -6.264 -33.577 1.00 87.00 286 MET A CA 1
ATOM 2276 C C . MET A 1 286 ? -29.658 -7.016 -34.545 1.00 87.00 286 MET A C 1
ATOM 2278 O O . MET A 1 286 ? -29.397 -7.048 -35.742 1.00 87.00 286 MET A O 1
ATOM 2282 N N . ASN A 1 287 ? -30.745 -7.608 -34.034 1.00 83.56 287 ASN A N 1
ATOM 2283 C CA . ASN A 1 287 ? -31.535 -8.583 -34.795 1.00 83.56 287 ASN A CA 1
ATOM 2284 C C . ASN A 1 287 ? -32.900 -8.069 -35.271 1.00 83.56 287 ASN A C 1
ATOM 2286 O O . ASN A 1 287 ? -33.388 -8.499 -36.312 1.00 83.56 287 ASN A O 1
ATOM 2290 N N . GLU A 1 288 ? -33.554 -7.200 -34.496 1.00 81.44 288 GLU A N 1
ATOM 2291 C CA . GLU A 1 288 ? -34.964 -6.839 -34.718 1.00 81.44 288 GLU A CA 1
ATOM 2292 C C . GLU A 1 288 ? -35.147 -5.399 -35.202 1.00 81.44 288 GLU A C 1
ATOM 2294 O O . GLU A 1 288 ? -36.138 -5.087 -35.865 1.00 81.44 288 GLU A O 1
ATOM 2299 N N . LYS A 1 289 ? -34.219 -4.502 -34.856 1.00 77.00 289 LYS A N 1
ATOM 2300 C CA . LYS A 1 289 ? -34.280 -3.090 -35.235 1.00 77.00 289 LYS A CA 1
ATOM 2301 C C . LYS A 1 289 ? -33.207 -2.738 -36.243 1.00 77.00 289 LYS A C 1
ATOM 2303 O O . LYS A 1 289 ? -32.030 -2.970 -36.016 1.00 77.00 289 LYS A O 1
ATOM 2308 N N . ASP A 1 290 ? -33.617 -2.059 -37.304 1.00 77.75 290 ASP A N 1
ATOM 2309 C CA . ASP A 1 290 ? -32.682 -1.507 -38.271 1.00 77.75 290 ASP A CA 1
ATOM 2310 C C . ASP A 1 290 ? -32.107 -0.178 -37.750 1.00 77.75 290 ASP A C 1
ATOM 2312 O O . ASP A 1 290 ? -32.669 0.901 -37.953 1.00 77.75 290 ASP A O 1
ATOM 2316 N N . ILE A 1 291 ? -30.987 -0.257 -37.023 1.00 81.50 291 ILE A N 1
ATOM 2317 C CA . ILE A 1 291 ? -30.245 0.927 -36.564 1.00 81.50 291 ILE A CA 1
ATOM 2318 C C . ILE A 1 291 ? -29.750 1.769 -37.742 1.00 81.50 291 ILE A C 1
ATOM 2320 O O . ILE A 1 291 ? -29.720 2.997 -37.626 1.00 81.50 291 ILE A O 1
ATOM 2324 N N . ALA A 1 292 ? -29.418 1.154 -38.882 1.00 80.69 292 ALA A N 1
ATOM 2325 C CA . ALA A 1 292 ? -29.008 1.902 -40.062 1.00 80.69 292 ALA A CA 1
ATOM 2326 C C . ALA A 1 292 ? -30.157 2.777 -40.577 1.00 80.69 292 ALA A C 1
ATOM 2328 O O . ALA A 1 292 ? -29.937 3.933 -40.934 1.00 80.69 292 ALA A O 1
ATOM 2329 N N . GLN A 1 293 ? -31.396 2.289 -40.503 1.00 81.56 293 GLN A N 1
ATOM 2330 C CA . GLN A 1 293 ? -32.581 3.082 -40.817 1.00 81.56 293 GLN A CA 1
ATOM 2331 C C . GLN A 1 293 ? -32.904 4.132 -39.740 1.00 81.56 293 GLN A C 1
ATOM 2333 O O . GLN A 1 293 ? -33.203 5.274 -40.083 1.00 81.56 293 GLN A O 1
ATOM 2338 N N . ILE A 1 294 ? -32.839 3.777 -38.450 1.00 82.38 294 ILE A N 1
ATOM 2339 C CA . ILE A 1 294 ? -33.187 4.674 -37.326 1.00 82.38 294 ILE A CA 1
ATOM 2340 C C . ILE A 1 294 ? -32.214 5.854 -37.218 1.00 82.38 294 ILE A C 1
ATOM 2342 O O . ILE A 1 294 ? -32.623 6.976 -36.921 1.00 82.38 294 ILE A O 1
ATOM 2346 N N . CYS A 1 295 ? -30.926 5.600 -37.440 1.00 86.75 295 CYS A N 1
ATOM 2347 C CA . CYS A 1 295 ? -29.868 6.599 -37.349 1.00 86.75 295 CYS A CA 1
ATOM 2348 C C . CYS A 1 295 ? -29.416 7.110 -38.725 1.00 86.75 295 CYS A C 1
ATOM 2350 O O . CYS A 1 295 ? -28.478 7.898 -38.779 1.00 86.75 295 CYS A O 1
ATOM 2352 N N . HIS A 1 296 ? -30.055 6.697 -39.823 1.00 86.44 296 HIS A N 1
ATOM 2353 C CA . HIS A 1 296 ? -29.676 7.070 -41.193 1.00 86.44 296 HIS A CA 1
ATOM 2354 C C . HIS A 1 296 ? -28.188 6.821 -41.506 1.00 86.44 296 HIS A C 1
ATOM 2356 O O . HIS A 1 296 ? -27.513 7.675 -42.076 1.00 86.44 296 HIS A O 1
ATOM 2362 N N . VAL A 1 297 ? -27.667 5.659 -41.099 1.00 88.56 297 VAL A N 1
ATOM 2363 C CA . VAL A 1 297 ? -26.258 5.288 -41.285 1.00 88.56 297 VAL A CA 1
ATOM 2364 C C . VAL A 1 297 ? -25.975 5.027 -42.772 1.00 88.56 297 VAL A C 1
ATOM 2366 O O . VAL A 1 297 ? -26.641 4.182 -43.377 1.00 88.56 297 VAL A O 1
ATOM 2369 N N . PRO A 1 298 ? -24.979 5.695 -43.381 1.00 89.00 298 PRO A N 1
ATOM 2370 C CA . PRO A 1 298 ? -24.518 5.366 -44.726 1.00 89.00 298 PRO A CA 1
ATOM 2371 C C . PRO A 1 298 ? -24.002 3.924 -44.819 1.00 89.00 298 PRO A C 1
ATOM 2373 O O . PRO A 1 298 ? -23.253 3.471 -43.955 1.00 89.00 298 PRO A O 1
ATOM 2376 N N . ALA A 1 299 ? -24.351 3.217 -45.898 1.00 86.25 299 ALA A N 1
ATOM 2377 C CA . ALA A 1 299 ? -24.009 1.800 -46.077 1.00 86.25 299 ALA A CA 1
ATOM 2378 C C . ALA A 1 299 ? -22.495 1.515 -46.023 1.00 86.25 299 ALA A C 1
ATOM 2380 O O . ALA A 1 299 ? -22.091 0.442 -45.593 1.00 86.25 299 ALA A O 1
ATOM 2381 N N . GLU A 1 300 ? -21.659 2.481 -46.409 1.00 86.50 300 GLU A N 1
ATOM 2382 C CA . GLU A 1 300 ? -20.191 2.393 -46.347 1.00 86.50 300 GLU A CA 1
ATOM 2383 C C . GLU A 1 300 ? -19.623 2.281 -44.921 1.00 86.50 300 GLU A C 1
ATOM 2385 O O . GLU A 1 300 ? -18.513 1.787 -44.746 1.00 86.50 300 GLU A O 1
ATOM 2390 N N . TYR A 1 301 ? -20.379 2.701 -43.901 1.00 90.06 301 TYR A N 1
ATOM 2391 C CA . TYR A 1 301 ? -19.979 2.597 -42.493 1.00 90.06 301 TYR A CA 1
ATOM 2392 C C . TYR A 1 301 ? -20.596 1.387 -41.782 1.00 90.06 301 TYR A C 1
ATOM 2394 O O . TYR A 1 301 ? -20.361 1.200 -40.591 1.00 90.06 301 TYR A O 1
ATOM 2402 N N . MET A 1 302 ? -21.361 0.557 -42.499 1.00 90.44 302 MET A N 1
ATOM 2403 C CA . MET A 1 302 ? -21.827 -0.738 -42.011 1.00 90.44 302 MET A CA 1
ATOM 2404 C C . MET A 1 302 ? -20.827 -1.814 -42.439 1.00 90.44 302 MET A C 1
ATOM 2406 O O . MET A 1 302 ? -20.698 -2.124 -43.623 1.00 90.44 302 MET A O 1
ATOM 2410 N N . LEU A 1 303 ? -20.113 -2.400 -41.478 1.00 90.19 303 LEU A N 1
ATOM 2411 C CA . LEU A 1 303 ? -19.172 -3.484 -41.744 1.00 90.19 303 LEU A CA 1
ATOM 2412 C C . LEU A 1 303 ? -19.945 -4.806 -41.836 1.00 90.19 303 LEU A C 1
ATOM 2414 O O . LEU A 1 303 ? -20.303 -5.406 -40.823 1.00 90.19 303 LEU A O 1
ATOM 2418 N N . VAL A 1 304 ? -20.218 -5.243 -43.066 1.00 86.69 304 VAL A N 1
ATOM 2419 C CA . VAL A 1 304 ? -21.046 -6.421 -43.360 1.00 86.69 304 VAL A CA 1
ATOM 2420 C C . VAL A 1 304 ? -20.252 -7.439 -44.176 1.00 86.69 304 VAL A C 1
ATOM 2422 O O . VAL A 1 304 ? -19.620 -7.091 -45.172 1.00 86.69 304 VAL A O 1
ATOM 2425 N N . GLY A 1 305 ? -20.333 -8.715 -43.796 1.00 86.19 305 GLY A N 1
ATOM 2426 C CA . GLY A 1 305 ? -19.733 -9.816 -44.548 1.00 86.19 305 GLY A CA 1
ATOM 2427 C C . GLY A 1 305 ? -18.213 -9.917 -44.390 1.00 86.19 305 GLY A C 1
ATOM 2428 O O . GLY A 1 305 ? -17.679 -9.718 -43.299 1.00 86.19 305 GLY A O 1
ATOM 2429 N N . GLN A 1 306 ? -17.522 -10.293 -45.473 1.00 82.75 306 GLN A N 1
ATOM 2430 C CA . GLN A 1 306 ? -16.088 -10.585 -45.439 1.00 82.75 306 GLN A CA 1
ATOM 2431 C C . GLN A 1 306 ? -15.229 -9.321 -45.413 1.00 82.75 306 GLN A C 1
ATOM 2433 O O . GLN A 1 306 ? -15.344 -8.457 -46.281 1.00 82.75 306 GLN A O 1
ATOM 2438 N N . THR A 1 307 ? -14.321 -9.252 -44.442 1.00 86.88 307 THR A N 1
ATOM 2439 C CA . THR A 1 307 ? -13.409 -8.116 -44.249 1.00 86.88 307 THR A CA 1
ATOM 2440 C C . THR A 1 307 ? -12.012 -8.369 -44.827 1.00 86.88 307 THR A C 1
ATOM 2442 O O . THR A 1 307 ? -11.495 -9.488 -44.764 1.00 86.88 307 THR A O 1
ATOM 2445 N N . ALA A 1 308 ? -11.381 -7.322 -45.374 1.00 82.00 308 ALA A N 1
ATOM 2446 C CA . ALA A 1 308 ? -10.037 -7.372 -45.956 1.00 82.00 308 ALA A CA 1
ATOM 2447 C C . ALA A 1 308 ? -8.985 -6.680 -45.069 1.00 82.00 308 ALA A C 1
ATOM 2449 O O . ALA A 1 308 ? -9.253 -5.664 -44.421 1.00 82.00 308 ALA A O 1
ATOM 2450 N N . LEU A 1 309 ? -7.773 -7.243 -45.062 1.00 80.81 309 LEU A N 1
ATOM 2451 C CA . LEU A 1 309 ? -6.607 -6.721 -44.349 1.00 80.81 309 LEU A CA 1
ATOM 2452 C C . LEU A 1 309 ? -5.901 -5.639 -45.170 1.00 80.81 309 LEU A C 1
ATOM 2454 O O . LEU A 1 309 ? -5.525 -5.865 -46.322 1.00 80.81 309 LEU A O 1
ATOM 2458 N N . LYS A 1 310 ? -5.598 -4.502 -44.542 1.00 79.25 310 LYS A N 1
ATOM 2459 C CA . LYS A 1 310 ? -4.762 -3.464 -45.152 1.00 79.25 310 LYS A CA 1
ATOM 2460 C C . LYS A 1 310 ? -3.309 -3.952 -45.273 1.00 79.25 310 LYS A C 1
ATOM 2462 O O . LYS A 1 310 ? -2.633 -4.186 -44.272 1.00 79.25 310 LYS A O 1
ATOM 2467 N N . LYS A 1 311 ? -2.808 -4.116 -46.503 1.00 57.94 311 LYS A N 1
ATOM 2468 C CA . LYS A 1 311 ? -1.427 -4.569 -46.771 1.00 57.94 311 LYS A CA 1
ATOM 2469 C C . LYS A 1 311 ? -0.404 -3.516 -46.313 1.00 57.94 311 LYS A C 1
ATOM 2471 O O . LYS A 1 311 ? -0.504 -2.356 -46.703 1.00 57.94 311 LYS A O 1
ATOM 2476 N N . ARG A 1 312 ? 0.601 -3.915 -45.521 1.00 45.19 312 ARG A N 1
ATOM 2477 C CA . ARG A 1 312 ? 1.772 -3.075 -45.191 1.00 45.19 312 ARG A CA 1
ATOM 2478 C C . ARG A 1 312 ? 2.753 -3.064 -46.371 1.00 45.19 312 ARG A C 1
ATOM 2480 O O . ARG A 1 312 ? 3.105 -4.128 -46.874 1.00 45.19 312 ARG A O 1
ATOM 2487 N N . GLU A 1 313 ? 3.222 -1.887 -46.789 1.00 34.53 313 GLU A N 1
ATOM 2488 C CA . GLU A 1 313 ? 4.373 -1.766 -47.696 1.00 34.53 313 GLU A CA 1
ATOM 2489 C C . GLU A 1 313 ? 5.637 -2.249 -46.963 1.00 34.53 313 GLU A C 1
ATOM 2491 O O . GLU A 1 313 ? 6.003 -1.725 -45.911 1.00 34.53 313 GLU A O 1
ATOM 2496 N N . SER A 1 314 ? 6.277 -3.301 -47.475 1.00 28.81 314 SER A N 1
ATOM 2497 C CA . SER A 1 314 ? 7.455 -3.916 -46.862 1.00 28.81 314 SER A CA 1
ATOM 2498 C C . SER A 1 314 ? 8.713 -3.075 -47.095 1.00 28.81 314 SER A C 1
ATOM 2500 O O . SER A 1 314 ? 9.132 -2.901 -48.242 1.00 28.81 314 SER A O 1
ATOM 2502 N N . LEU A 1 315 ? 9.371 -2.638 -46.020 1.00 31.20 315 LEU A N 1
ATOM 2503 C CA . LEU A 1 315 ? 10.796 -2.305 -46.051 1.00 31.20 315 LEU A CA 1
ATOM 2504 C C . LEU A 1 315 ? 11.613 -3.602 -45.909 1.00 31.20 315 LEU A C 1
ATOM 2506 O O . LEU A 1 315 ? 11.280 -4.485 -45.123 1.00 31.20 315 LEU A O 1
ATOM 2510 N N . VAL A 1 316 ? 12.636 -3.705 -46.752 1.00 26.09 316 VAL A N 1
ATOM 2511 C CA . VAL A 1 316 ? 13.464 -4.880 -47.075 1.00 26.09 316 VAL A CA 1
ATOM 2512 C C . VAL A 1 316 ? 14.125 -5.511 -45.830 1.00 26.09 316 VAL A C 1
ATOM 2514 O O . VAL A 1 316 ? 14.672 -4.759 -45.022 1.00 26.09 316 VAL A O 1
ATOM 2517 N N . PRO A 1 317 ? 14.161 -6.852 -45.671 1.00 30.64 317 PRO A N 1
ATOM 2518 C CA . PRO A 1 317 ? 14.905 -7.499 -44.590 1.00 30.64 317 PRO A CA 1
ATOM 2519 C C . PRO A 1 317 ? 16.401 -7.620 -44.925 1.00 30.64 317 PRO A C 1
ATOM 2521 O O . PRO A 1 317 ? 16.761 -8.011 -46.035 1.00 30.64 317 PRO A O 1
ATOM 2524 N N . LEU A 1 318 ? 17.264 -7.325 -43.947 1.00 26.33 318 LEU A N 1
ATOM 2525 C CA . LEU A 1 318 ? 18.659 -7.770 -43.930 1.00 26.33 318 LEU A CA 1
ATOM 2526 C C . LEU A 1 318 ? 18.744 -9.123 -43.214 1.00 26.33 318 LEU A C 1
ATOM 2528 O O . LEU A 1 318 ? 18.316 -9.249 -42.067 1.00 26.33 318 LEU A O 1
ATOM 2532 N N . ASP A 1 319 ? 19.323 -10.100 -43.906 1.00 25.88 319 ASP A N 1
ATOM 2533 C CA . ASP A 1 319 ? 19.647 -11.433 -43.405 1.00 25.88 319 ASP A CA 1
ATOM 2534 C C . ASP A 1 319 ? 20.617 -11.381 -42.217 1.00 25.88 319 ASP A C 1
ATOM 2536 O O . ASP A 1 319 ? 21.719 -10.841 -42.335 1.00 25.88 319 ASP A O 1
ATOM 2540 N N . VAL A 1 320 ? 20.268 -12.047 -41.111 1.00 26.89 320 VAL A N 1
ATOM 2541 C CA . VAL A 1 320 ? 21.256 -12.657 -40.210 1.00 26.89 320 VAL A CA 1
ATOM 2542 C C . VAL A 1 320 ? 20.757 -14.042 -39.799 1.00 26.89 320 VAL A C 1
ATOM 2544 O O . VAL A 1 320 ? 19.715 -14.201 -39.169 1.00 26.89 320 VAL A O 1
ATOM 2547 N N . VAL A 1 321 ? 21.533 -15.038 -40.213 1.00 28.27 321 VAL A N 1
ATOM 2548 C CA . VAL A 1 321 ? 21.376 -16.475 -39.981 1.00 28.27 321 VAL A CA 1
ATOM 2549 C C . VAL A 1 321 ? 21.645 -16.812 -38.512 1.00 28.27 321 VAL A C 1
ATOM 2551 O O . VAL A 1 321 ? 22.686 -16.424 -37.986 1.00 28.27 321 VAL A O 1
ATOM 2554 N N . VAL A 1 322 ? 20.765 -17.595 -37.877 1.00 26.75 322 VAL A N 1
ATOM 2555 C CA . VAL A 1 322 ? 21.093 -18.367 -36.666 1.00 26.75 322 VAL A CA 1
ATOM 2556 C C . VAL A 1 322 ? 20.494 -19.771 -36.791 1.00 26.75 322 VAL A C 1
ATOM 2558 O O . VAL A 1 322 ? 19.315 -19.934 -37.106 1.00 26.75 322 VAL A O 1
ATOM 2561 N N . ASP A 1 323 ? 21.358 -20.763 -36.584 1.00 25.33 323 ASP A N 1
ATOM 2562 C CA . ASP A 1 323 ? 21.122 -22.199 -36.713 1.00 25.33 323 ASP A CA 1
ATOM 2563 C C . ASP A 1 323 ? 20.026 -22.760 -35.789 1.00 25.33 323 ASP A C 1
ATOM 2565 O O . ASP A 1 323 ? 19.804 -22.304 -34.666 1.00 25.33 323 ASP A O 1
ATOM 2569 N N . LYS A 1 324 ? 19.379 -23.821 -36.284 1.00 28.08 324 LYS A N 1
ATOM 2570 C CA . LYS A 1 324 ? 18.401 -24.660 -35.576 1.00 28.08 324 LYS A CA 1
ATOM 2571 C C . LYS A 1 324 ? 19.052 -25.485 -34.453 1.00 28.08 324 LYS A C 1
ATOM 2573 O O . LYS A 1 324 ? 20.104 -26.073 -34.690 1.00 28.08 324 LYS A O 1
ATOM 2578 N N . PRO A 1 325 ? 18.358 -25.707 -33.324 1.00 27.42 325 PRO A N 1
ATOM 2579 C CA . PRO A 1 325 ? 18.571 -26.879 -32.480 1.00 27.42 325 PRO A CA 1
ATOM 2580 C C . PRO A 1 325 ? 17.569 -27.995 -32.822 1.00 27.42 325 PRO A C 1
ATOM 2582 O O . PRO A 1 325 ? 16.368 -27.752 -32.944 1.00 27.42 325 PRO A O 1
ATOM 2585 N N . GLU A 1 326 ? 18.087 -29.215 -32.967 1.00 26.06 326 GLU A N 1
ATOM 2586 C CA . GLU A 1 326 ? 17.331 -30.466 -33.073 1.00 26.06 326 GLU A CA 1
ATOM 2587 C C . GLU A 1 326 ? 16.799 -30.959 -31.715 1.00 26.06 326 GLU A C 1
ATOM 2589 O O . GLU A 1 326 ? 17.320 -30.642 -30.645 1.00 26.06 326 GLU A O 1
ATOM 2594 N N . ASP A 1 327 ? 15.751 -31.775 -31.825 1.00 25.91 327 ASP A N 1
ATOM 2595 C CA . ASP A 1 327 ? 15.004 -32.494 -30.797 1.00 25.91 327 ASP A CA 1
ATOM 2596 C C . ASP A 1 327 ? 15.844 -33.325 -29.815 1.00 25.91 327 ASP A C 1
ATOM 2598 O O . ASP A 1 327 ? 16.609 -34.188 -30.237 1.00 25.91 327 ASP A O 1
ATOM 2602 N N . LEU A 1 328 ? 15.527 -33.241 -28.514 1.00 25.09 328 LEU A N 1
ATOM 2603 C CA . LEU A 1 328 ? 15.654 -34.372 -27.582 1.00 25.09 328 LEU A CA 1
ATOM 2604 C C . LEU A 1 328 ? 14.516 -34.359 -26.542 1.00 25.09 328 LEU A C 1
ATOM 2606 O O . LEU A 1 328 ? 14.331 -33.412 -25.781 1.00 25.09 328 LEU A O 1
ATOM 2610 N N . LYS A 1 329 ? 13.743 -35.451 -26.533 1.00 27.84 329 LYS A N 1
ATOM 2611 C CA . LYS A 1 329 ? 12.676 -35.789 -25.574 1.00 27.84 329 LYS A CA 1
ATOM 2612 C C . LYS A 1 329 ? 13.244 -36.241 -24.210 1.00 27.84 329 LYS A C 1
ATOM 2614 O O . LYS A 1 329 ? 14.403 -36.646 -24.144 1.00 27.84 329 LYS A O 1
ATOM 2619 N N . PRO A 1 330 ? 12.434 -36.196 -23.132 1.00 27.86 330 PRO A N 1
ATOM 2620 C CA . PRO A 1 330 ? 12.902 -36.261 -21.750 1.00 27.86 330 PRO A CA 1
ATOM 2621 C C . PRO A 1 330 ? 13.155 -37.699 -21.293 1.00 27.86 330 PRO A C 1
ATOM 2623 O O . PRO A 1 330 ? 12.447 -38.618 -21.706 1.00 27.86 330 PRO A O 1
ATOM 2626 N N . ASN A 1 331 ? 14.101 -37.882 -20.371 1.00 24.08 331 ASN A N 1
ATOM 2627 C CA . ASN A 1 331 ? 14.190 -39.103 -19.581 1.00 24.08 331 ASN A CA 1
ATOM 2628 C C . ASN A 1 331 ? 14.119 -38.750 -18.092 1.00 24.08 331 ASN A C 1
ATOM 2630 O O . ASN A 1 331 ? 14.933 -37.979 -17.587 1.00 24.08 331 ASN A O 1
ATOM 2634 N N . LEU A 1 332 ? 13.098 -39.290 -17.427 1.00 28.80 332 LEU A N 1
ATOM 2635 C CA . LEU A 1 332 ? 12.888 -39.192 -15.991 1.00 28.80 332 LEU A CA 1
ATOM 2636 C C . LEU A 1 332 ? 13.956 -40.002 -15.253 1.00 28.80 332 LEU A C 1
ATOM 2638 O O . LEU A 1 332 ? 14.083 -41.203 -15.487 1.00 28.80 332 LEU A O 1
ATOM 2642 N N . GLN A 1 333 ? 14.622 -39.377 -14.286 1.00 23.67 333 GLN A N 1
ATOM 2643 C CA . GLN A 1 333 ? 15.107 -40.065 -13.094 1.00 23.67 333 GLN A CA 1
ATOM 2644 C C . GLN A 1 333 ? 14.702 -39.238 -11.874 1.00 23.67 333 GLN A C 1
ATOM 2646 O O . GLN A 1 333 ? 15.160 -38.121 -11.658 1.00 23.67 333 GLN A O 1
ATOM 2651 N N . THR A 1 334 ? 13.743 -39.790 -11.143 1.00 25.34 334 THR A N 1
ATOM 2652 C CA . THR A 1 334 ? 13.308 -39.386 -9.810 1.00 25.34 334 THR A CA 1
ATOM 2653 C C . THR A 1 334 ? 14.427 -39.648 -8.808 1.00 25.34 334 THR A C 1
ATOM 2655 O O . THR A 1 334 ? 14.730 -40.810 -8.539 1.00 25.34 334 THR A O 1
ATOM 2658 N N . GLU A 1 335 ? 14.980 -38.592 -8.218 1.00 23.69 335 GLU A N 1
ATOM 2659 C CA . GLU A 1 335 ? 15.620 -38.665 -6.904 1.00 23.69 335 GLU A CA 1
ATOM 2660 C C . GLU A 1 335 ? 14.692 -37.993 -5.885 1.00 23.69 335 GLU A C 1
ATOM 2662 O O . GLU A 1 335 ? 14.325 -36.824 -6.013 1.00 23.69 335 GLU A O 1
ATOM 2667 N N . GLU A 1 336 ? 14.240 -38.783 -4.912 1.00 23.67 336 GLU A N 1
ATOM 2668 C CA . GLU A 1 336 ? 13.430 -38.338 -3.780 1.00 23.67 336 GLU A CA 1
ATOM 2669 C C . GLU A 1 336 ? 14.253 -37.411 -2.865 1.00 23.67 336 GLU A C 1
ATOM 2671 O O . GLU A 1 336 ? 15.330 -37.812 -2.414 1.00 23.67 336 GLU A O 1
ATOM 2676 N N . PRO A 1 337 ? 13.760 -36.215 -2.494 1.00 26.22 337 PRO A N 1
ATOM 2677 C CA . PRO A 1 337 ? 14.338 -35.469 -1.390 1.00 26.22 337 PRO A CA 1
ATOM 2678 C C . PRO A 1 337 ? 13.893 -36.097 -0.067 1.00 26.22 337 PRO A C 1
ATOM 2680 O O . PRO A 1 337 ? 12.699 -36.213 0.231 1.00 26.22 337 PRO A O 1
ATOM 2683 N N . SER A 1 338 ? 14.879 -36.502 0.733 1.00 23.92 338 SER A N 1
ATOM 2684 C CA . SER A 1 338 ? 14.679 -37.040 2.070 1.00 23.92 338 SER A CA 1
ATOM 2685 C C . SER A 1 338 ? 13.974 -36.014 2.964 1.00 23.92 338 SER A C 1
ATOM 2687 O O . SER A 1 338 ? 14.376 -34.860 3.107 1.00 23.92 338 SER A O 1
ATOM 2689 N N . LYS A 1 339 ? 12.875 -36.457 3.576 1.00 27.19 339 LYS A N 1
ATOM 2690 C CA . LYS A 1 339 ? 12.175 -35.729 4.632 1.00 27.19 339 LYS A CA 1
ATOM 2691 C C . LYS A 1 339 ? 13.076 -35.663 5.865 1.00 27.19 339 LYS A C 1
ATOM 2693 O O . LYS A 1 339 ? 13.193 -36.649 6.590 1.00 27.19 339 LYS A O 1
ATOM 2698 N N . LEU A 1 340 ? 13.660 -34.499 6.133 1.00 26.67 340 LEU A N 1
ATOM 2699 C CA . LEU A 1 340 ? 14.066 -34.138 7.488 1.00 26.67 340 LEU A CA 1
ATOM 2700 C C . LEU A 1 340 ? 12.803 -33.742 8.255 1.00 26.67 340 LEU A C 1
ATOM 2702 O O . LEU A 1 340 ? 12.108 -32.788 7.910 1.00 26.67 340 LEU A O 1
ATOM 2706 N N . ALA A 1 341 ? 12.469 -34.572 9.237 1.00 24.83 341 ALA A N 1
ATOM 2707 C CA . ALA A 1 341 ? 11.339 -34.403 10.127 1.00 24.83 341 ALA A CA 1
ATOM 2708 C C . ALA A 1 341 ? 11.471 -33.087 10.905 1.00 24.83 341 ALA A C 1
ATOM 2710 O O . ALA A 1 341 ? 12.425 -32.900 11.656 1.00 24.83 341 ALA A O 1
ATOM 2711 N N . ALA A 1 342 ? 10.499 -32.194 10.733 1.00 27.55 342 ALA A N 1
ATOM 2712 C CA . ALA A 1 342 ? 10.265 -31.117 11.678 1.00 27.55 342 ALA A CA 1
ATOM 2713 C C . ALA A 1 342 ? 9.613 -31.726 12.927 1.00 27.55 342 ALA A C 1
ATOM 2715 O O . ALA A 1 342 ? 8.533 -32.318 12.845 1.00 27.55 342 ALA A O 1
ATOM 2716 N N . GLU A 1 343 ? 10.285 -31.615 14.069 1.00 26.84 343 GLU A N 1
ATOM 2717 C CA . GLU A 1 343 ? 9.665 -31.872 15.366 1.00 26.84 343 GLU A CA 1
ATOM 2718 C C . GLU A 1 343 ? 8.518 -30.870 15.612 1.00 26.84 343 GLU A C 1
ATOM 2720 O O . GLU A 1 343 ? 8.576 -29.727 15.143 1.00 26.84 343 GLU A O 1
ATOM 2725 N N . PRO A 1 344 ? 7.448 -31.271 16.321 1.00 32.28 344 PRO A N 1
ATOM 2726 C CA . PRO A 1 344 ? 6.299 -30.410 16.560 1.00 32.28 344 PRO A CA 1
ATOM 2727 C C . PRO A 1 344 ? 6.667 -29.282 17.533 1.00 32.28 344 PRO A C 1
ATOM 2729 O O . PRO A 1 344 ? 6.848 -29.511 18.727 1.00 32.28 344 PRO A O 1
ATOM 2732 N N . THR A 1 345 ? 6.747 -28.045 17.038 1.00 31.34 345 THR A N 1
ATOM 2733 C CA . THR A 1 345 ? 6.823 -26.860 17.904 1.00 31.34 345 THR A CA 1
ATOM 2734 C C . THR A 1 345 ? 5.467 -26.591 18.577 1.00 31.34 345 THR A C 1
ATOM 2736 O O . THR A 1 345 ? 4.442 -26.740 17.907 1.00 31.34 345 THR A O 1
ATOM 2739 N N . PRO A 1 346 ? 5.429 -26.170 19.857 1.00 35.56 346 PRO A N 1
ATOM 2740 C CA . PRO A 1 346 ? 4.187 -25.971 20.607 1.00 35.56 346 PRO A CA 1
ATOM 2741 C C . PRO A 1 346 ? 3.286 -24.873 20.017 1.00 35.56 346 PRO A C 1
ATOM 2743 O O . PRO A 1 346 ? 3.761 -23.858 19.509 1.00 35.56 346 PRO A O 1
ATOM 2746 N N . ASP A 1 347 ? 1.976 -25.083 20.128 1.00 36.41 347 ASP A N 1
ATOM 2747 C CA . ASP A 1 347 ? 0.895 -24.169 19.740 1.00 36.41 347 ASP A CA 1
ATOM 2748 C C . ASP A 1 347 ? 0.827 -22.981 20.730 1.00 36.41 347 ASP A C 1
ATOM 2750 O O . ASP A 1 347 ? 0.114 -23.028 21.728 1.00 36.41 347 ASP A O 1
ATOM 2754 N N . TYR A 1 348 ? 1.657 -21.947 20.532 1.00 44.94 348 TYR A N 1
ATOM 2755 C CA . TYR A 1 348 ? 1.843 -20.853 21.507 1.00 44.94 348 TYR A CA 1
ATOM 2756 C C . TYR A 1 348 ? 0.788 -19.729 21.448 1.00 44.94 348 TYR A C 1
ATOM 2758 O O . TYR A 1 348 ? 0.743 -18.901 22.356 1.00 44.94 348 TYR A O 1
ATOM 2766 N N . ALA A 1 349 ? -0.052 -19.647 20.410 1.00 50.72 349 ALA A N 1
ATOM 2767 C CA . ALA A 1 349 ? -0.826 -18.428 20.137 1.00 50.72 349 ALA A CA 1
ATOM 2768 C C . ALA A 1 349 ? -2.345 -18.531 20.355 1.00 50.72 349 ALA A C 1
ATOM 2770 O O . ALA A 1 349 ? -3.014 -17.500 20.312 1.00 50.72 349 ALA A O 1
ATOM 2771 N N . SER A 1 350 ? -2.915 -19.718 20.582 1.00 52.78 350 SER A N 1
ATOM 2772 C CA . SER A 1 350 ? -4.361 -19.926 20.407 1.00 52.78 350 SER A CA 1
ATOM 2773 C C . SER A 1 350 ? -5.275 -19.287 21.471 1.00 52.78 350 SER A C 1
ATOM 2775 O O . SER A 1 350 ? -6.472 -19.176 21.215 1.00 52.78 350 SER A O 1
ATOM 2777 N N . GLU A 1 351 ? -4.739 -18.767 22.587 1.00 66.38 351 GLU A N 1
ATOM 2778 C CA . GLU A 1 351 ? -5.522 -18.087 23.645 1.00 66.38 351 GLU A CA 1
ATOM 2779 C C . GLU A 1 351 ? -4.852 -16.824 24.244 1.00 66.38 351 GLU A C 1
ATOM 2781 O O . GLU A 1 351 ? -5.225 -16.362 25.323 1.00 66.38 351 GLU A O 1
ATOM 2786 N N . CYS A 1 352 ? -3.855 -16.225 23.581 1.00 84.62 352 CYS A N 1
ATOM 2787 C CA . CYS A 1 352 ? -3.160 -15.053 24.137 1.00 84.62 352 CYS A CA 1
ATOM 2788 C C . CYS A 1 352 ? -4.079 -13.815 24.223 1.00 84.62 352 CYS A C 1
ATOM 2790 O O . CYS A 1 352 ? -4.601 -13.348 23.212 1.00 84.62 352 CYS A O 1
ATOM 2792 N N . ARG A 1 353 ? -4.227 -13.232 25.418 1.00 90.88 353 ARG A N 1
ATOM 2793 C CA . ARG A 1 353 ? -4.931 -11.959 25.642 1.00 90.88 353 ARG A CA 1
ATOM 2794 C C . ARG A 1 353 ? -3.971 -10.972 26.287 1.00 90.88 353 ARG A C 1
ATOM 2796 O O . ARG A 1 353 ? -3.401 -11.259 27.336 1.00 90.88 353 ARG A O 1
ATOM 2803 N N . VAL A 1 354 ? -3.791 -9.816 25.662 1.00 93.44 354 VAL A N 1
ATOM 2804 C CA . VAL A 1 354 ? -2.858 -8.778 26.112 1.00 93.44 354 VAL A CA 1
ATOM 2805 C C . VAL A 1 354 ? -3.651 -7.737 26.892 1.00 93.44 354 VAL A C 1
ATOM 2807 O O . VAL A 1 354 ? -4.543 -7.099 26.340 1.00 93.44 354 VAL A O 1
ATOM 2810 N N . GLU A 1 355 ? -3.369 -7.575 28.184 1.00 94.06 355 GLU A N 1
ATOM 2811 C CA . GLU A 1 355 ? -4.042 -6.566 29.010 1.00 94.06 355 GLU A CA 1
ATOM 2812 C C . GLU A 1 355 ? -3.622 -5.160 28.563 1.00 94.06 355 GLU A C 1
ATOM 2814 O O . GLU A 1 355 ? -2.428 -4.855 28.507 1.00 94.06 355 GLU A O 1
ATOM 2819 N N . ILE A 1 356 ? -4.608 -4.320 28.229 1.00 93.94 356 ILE A N 1
ATOM 2820 C CA . ILE A 1 356 ? -4.414 -2.907 27.869 1.00 93.94 356 ILE A CA 1
ATOM 2821 C C . ILE A 1 356 ? -4.508 -2.035 29.126 1.00 93.94 356 ILE A C 1
ATOM 2823 O O . ILE A 1 356 ? -3.725 -1.104 29.305 1.00 93.94 356 ILE A O 1
ATOM 2827 N N . GLY A 1 357 ? -5.491 -2.312 29.987 1.00 92.81 357 GLY A N 1
ATOM 2828 C CA . GLY A 1 357 ? -5.782 -1.507 31.169 1.00 92.81 357 GLY A CA 1
ATOM 2829 C C . GLY A 1 357 ? -7.113 -1.885 31.811 1.00 92.81 357 GLY A C 1
ATOM 2830 O O . GLY A 1 357 ? -7.571 -3.018 31.683 1.00 92.81 357 GLY A O 1
ATOM 2831 N N . GLN A 1 358 ? -7.746 -0.933 32.498 1.00 94.25 358 GLN A N 1
ATOM 2832 C CA . GLN A 1 358 ? -9.027 -1.129 33.182 1.00 94.25 358 GLN A CA 1
ATOM 2833 C C . GLN A 1 358 ? -10.056 -0.098 32.720 1.00 94.25 358 GLN A C 1
ATOM 2835 O O . GLN A 1 358 ? -9.725 1.068 32.498 1.00 94.25 358 GLN A O 1
ATOM 2840 N N . ASN A 1 359 ? -11.312 -0.523 32.609 1.00 92.81 359 ASN A N 1
ATOM 2841 C CA . ASN A 1 359 ? -12.438 0.358 32.356 1.00 92.81 359 ASN A CA 1
ATOM 2842 C C . ASN A 1 359 ? -12.570 1.353 33.519 1.00 92.81 359 ASN A C 1
ATOM 2844 O O . ASN A 1 359 ? -12.638 0.963 34.684 1.00 92.81 359 ASN A O 1
ATOM 2848 N N . THR A 1 360 ? -12.617 2.647 33.208 1.00 89.25 360 THR A N 1
ATOM 2849 C CA . THR A 1 360 ? -12.610 3.719 34.216 1.00 89.25 360 THR A CA 1
ATOM 2850 C C . THR A 1 360 ? -13.885 3.784 35.061 1.00 89.25 360 THR A C 1
ATOM 2852 O O . THR A 1 360 ? -13.862 4.389 36.131 1.00 89.25 360 THR A O 1
ATOM 2855 N N . LEU A 1 361 ? -14.985 3.175 34.602 1.00 87.38 361 LEU A N 1
ATOM 2856 C CA . LEU A 1 361 ? -16.273 3.136 35.297 1.00 87.38 361 LEU A CA 1
ATOM 2857 C C . LEU A 1 361 ? -16.468 1.836 36.080 1.00 87.38 361 LEU A C 1
ATOM 2859 O O . LEU A 1 361 ? -16.880 1.883 37.237 1.00 87.38 361 LEU A O 1
ATOM 2863 N N . THR A 1 362 ? -16.204 0.684 35.454 1.00 90.25 362 THR A N 1
ATOM 2864 C CA . THR A 1 362 ? -16.476 -0.635 36.057 1.00 90.25 362 THR A CA 1
ATOM 2865 C C . THR A 1 362 ? -15.273 -1.223 36.794 1.00 90.25 362 THR A C 1
ATOM 2867 O O . THR A 1 362 ? -15.448 -2.082 37.655 1.00 90.25 362 THR A O 1
ATOM 2870 N N . GLY A 1 363 ? -14.053 -0.769 36.483 1.00 90.81 363 GLY A N 1
ATOM 2871 C CA . GLY A 1 363 ? -12.802 -1.352 36.979 1.00 90.81 363 GLY A CA 1
ATOM 2872 C C . GLY A 1 363 ? -12.435 -2.689 36.325 1.00 90.81 363 GLY A C 1
ATOM 2873 O O . GLY A 1 363 ? -11.431 -3.299 36.690 1.00 90.81 363 GLY A O 1
ATOM 2874 N N . GLU A 1 364 ? -13.230 -3.164 35.364 1.00 92.00 364 GLU A N 1
ATOM 2875 C CA . GLU A 1 364 ? -12.974 -4.421 34.663 1.00 92.00 364 GLU A CA 1
ATOM 2876 C C . GLU A 1 364 ? -11.772 -4.299 33.727 1.00 92.00 364 GLU A C 1
ATOM 2878 O O . GLU A 1 364 ? -11.535 -3.254 33.120 1.00 92.00 364 GLU A O 1
ATOM 2883 N N . LYS A 1 365 ? -11.007 -5.383 33.597 1.00 92.69 365 LYS A N 1
ATOM 2884 C CA . LYS A 1 365 ? -9.840 -5.423 32.715 1.00 92.69 365 LYS A CA 1
ATOM 2885 C C . LYS A 1 365 ? -10.260 -5.389 31.247 1.00 92.69 365 LYS A C 1
ATOM 2887 O O . LYS A 1 365 ? -11.133 -6.144 30.827 1.00 92.69 365 LYS A O 1
ATOM 2892 N N . VAL A 1 366 ? -9.575 -4.560 30.472 1.00 93.12 366 VAL A N 1
ATOM 2893 C CA . VAL A 1 366 ? -9.737 -4.423 29.025 1.00 93.12 366 VAL A CA 1
ATOM 2894 C C . VAL A 1 366 ? -8.557 -5.101 28.344 1.00 93.12 366 VAL A C 1
ATOM 2896 O O . VAL A 1 366 ? -7.398 -4.839 28.676 1.00 93.12 366 VAL A O 1
ATOM 2899 N N . PHE A 1 367 ? -8.857 -5.967 27.381 1.00 93.69 367 PHE A N 1
ATOM 2900 C CA . PHE A 1 367 ? -7.866 -6.775 26.684 1.00 93.69 367 PHE A CA 1
ATOM 2901 C C . PHE A 1 367 ? -7.862 -6.485 25.189 1.00 93.69 367 PHE A C 1
ATOM 2903 O O . PHE A 1 367 ? -8.898 -6.226 24.578 1.00 93.69 367 PHE A O 1
ATOM 2910 N N . TRP A 1 368 ? -6.674 -6.589 24.610 1.00 94.31 368 TRP A N 1
ATOM 2911 C CA . TRP A 1 368 ? -6.473 -6.847 23.200 1.00 94.31 368 TRP A CA 1
ATOM 2912 C C . TRP A 1 368 ? -6.462 -8.363 22.999 1.00 94.31 368 TRP A C 1
ATOM 2914 O O . TRP A 1 368 ? -5.612 -9.065 23.553 1.00 94.31 368 TRP A O 1
ATOM 2924 N N . GLU A 1 369 ? -7.405 -8.876 22.210 1.00 93.19 369 GLU A N 1
ATOM 2925 C CA . GLU A 1 369 ? -7.634 -10.315 22.001 1.00 93.19 369 GLU A CA 1
ATOM 2926 C C . GLU A 1 369 ? -6.591 -10.961 21.063 1.00 93.19 369 GLU A C 1
ATOM 2928 O O . GLU A 1 369 ? -6.924 -11.669 20.118 1.00 93.19 369 GLU A O 1
ATOM 2933 N N . TYR A 1 370 ? -5.310 -10.682 21.314 1.00 92.69 370 TYR A N 1
ATOM 2934 C CA . TYR A 1 370 ? -4.148 -10.890 20.447 1.00 92.69 370 TYR A CA 1
ATOM 2935 C C . TYR A 1 370 ? -4.068 -12.262 19.759 1.00 92.69 370 TYR A C 1
ATOM 2937 O O . TYR A 1 370 ? -3.758 -12.354 18.571 1.00 92.69 370 TYR A O 1
ATOM 2945 N N . GLY A 1 371 ? -4.336 -13.338 20.491 1.00 88.69 371 GLY A N 1
ATOM 2946 C CA . GLY A 1 371 ? -4.267 -14.724 20.031 1.00 88.69 371 GLY A CA 1
ATOM 2947 C C . GLY A 1 371 ? -5.506 -15.205 19.276 1.00 88.69 371 GLY A C 1
ATOM 2948 O O . GLY A 1 371 ? -5.462 -16.253 18.632 1.00 88.69 371 GLY A O 1
ATOM 2949 N N . HIS A 1 372 ? -6.603 -14.445 19.303 1.00 89.56 372 HIS A N 1
ATOM 2950 C CA . HIS A 1 372 ? -7.887 -14.893 18.777 1.00 89.56 372 HIS A CA 1
ATOM 2951 C C . HIS A 1 372 ? -7.849 -15.089 17.253 1.00 89.56 372 HIS A C 1
ATOM 2953 O O . HIS A 1 372 ? -7.450 -14.203 16.494 1.00 89.56 372 HIS A O 1
ATOM 2959 N N . LYS A 1 373 ? -8.304 -16.258 16.780 1.00 86.31 373 LYS A N 1
ATOM 2960 C CA . LYS A 1 373 ? -8.180 -16.682 15.369 1.00 86.31 373 LYS A CA 1
ATOM 2961 C C . LYS A 1 373 ? -8.967 -15.806 14.390 1.00 86.31 373 LYS A C 1
ATOM 2963 O O . LYS A 1 373 ? -8.523 -15.630 13.251 1.00 86.31 373 LYS A O 1
ATOM 2968 N N . ASP A 1 374 ? -10.081 -15.246 14.864 1.00 86.88 374 ASP A N 1
ATOM 2969 C CA . ASP A 1 374 ? -10.976 -14.376 14.089 1.00 86.88 374 ASP A CA 1
ATOM 2970 C C . ASP A 1 374 ? -10.483 -12.924 13.968 1.00 86.88 374 ASP A C 1
ATOM 2972 O O . ASP A 1 374 ? -11.079 -12.139 13.230 1.00 86.88 374 ASP A O 1
ATOM 2976 N N . LEU A 1 375 ? -9.383 -12.541 14.637 1.00 88.19 375 LEU A N 1
ATOM 2977 C CA . LEU A 1 375 ? -8.763 -11.242 14.374 1.00 88.19 375 LEU A CA 1
ATOM 2978 C C . LEU A 1 375 ? -8.233 -11.190 12.936 1.00 88.19 375 LEU A C 1
ATOM 2980 O O . LEU A 1 375 ? -7.428 -12.025 12.510 1.00 88.19 375 LEU A O 1
ATOM 2984 N N . ALA A 1 376 ? -8.638 -10.159 12.191 1.00 88.00 376 ALA A N 1
ATOM 2985 C CA . ALA A 1 376 ? -8.209 -9.974 10.806 1.00 88.00 376 ALA A CA 1
ATOM 2986 C C . ALA A 1 376 ? -6.704 -9.668 10.689 1.00 88.00 376 ALA A C 1
ATOM 2988 O O . ALA A 1 376 ? -6.067 -10.047 9.705 1.00 88.00 376 ALA A O 1
ATOM 2989 N N . ASN A 1 377 ? -6.130 -8.984 11.681 1.00 92.81 377 ASN A N 1
ATOM 2990 C CA . ASN A 1 377 ? -4.698 -8.762 11.856 1.00 92.81 377 ASN A CA 1
ATOM 2991 C C . ASN A 1 377 ? -4.378 -8.461 13.330 1.00 92.81 377 ASN A C 1
ATOM 2993 O O . ASN A 1 377 ? -5.269 -8.178 14.127 1.00 92.81 377 ASN A O 1
ATOM 2997 N N . ARG A 1 378 ? -3.089 -8.502 13.677 1.00 94.62 378 ARG A N 1
ATOM 2998 C CA . ARG A 1 378 ? -2.574 -8.185 15.018 1.00 94.62 378 ARG A CA 1
ATOM 2999 C C . ARG A 1 378 ? -1.858 -6.834 15.036 1.00 94.62 378 ARG A C 1
ATOM 3001 O O . ARG A 1 378 ? -0.854 -6.672 15.719 1.00 94.62 378 ARG A O 1
ATOM 3008 N N . HIS A 1 379 ? -2.334 -5.867 14.257 1.00 96.50 379 HIS A N 1
ATOM 3009 C CA . HIS A 1 379 ? -1.817 -4.505 14.336 1.00 96.50 379 HIS A CA 1
ATOM 3010 C C . HIS A 1 379 ? -2.630 -3.695 15.352 1.00 96.50 379 HIS A C 1
ATOM 3012 O O . HIS A 1 379 ? -3.864 -3.767 15.382 1.00 96.50 379 HIS A O 1
ATOM 3018 N N . LEU A 1 380 ? -1.922 -2.910 16.156 1.00 96.56 380 LEU A N 1
ATOM 3019 C CA . LEU A 1 380 ? -2.452 -1.955 17.113 1.00 96.56 380 LEU A CA 1
ATOM 3020 C C . LEU A 1 380 ? -1.832 -0.589 16.824 1.00 96.56 380 LEU A C 1
ATOM 3022 O O . LEU A 1 380 ? -0.621 -0.477 16.634 1.00 96.56 380 LEU A O 1
ATOM 3026 N N . ILE A 1 381 ? -2.655 0.456 16.795 1.00 95.69 381 ILE A N 1
ATOM 3027 C CA . ILE A 1 381 ? -2.184 1.831 16.611 1.00 95.69 381 ILE A CA 1
ATOM 3028 C C . ILE A 1 381 ? -2.588 2.723 17.783 1.00 95.69 381 ILE A C 1
ATOM 3030 O O . ILE A 1 381 ? -3.715 2.669 18.269 1.00 95.69 381 ILE A O 1
ATOM 3034 N N . ILE A 1 382 ? -1.650 3.548 18.234 1.00 95.94 382 ILE A N 1
ATOM 3035 C CA . ILE A 1 382 ? -1.775 4.435 19.381 1.00 95.94 382 ILE A CA 1
ATOM 3036 C C . ILE A 1 382 ? -1.708 5.879 18.896 1.00 95.94 382 ILE A C 1
ATOM 3038 O O . ILE A 1 382 ? -0.697 6.340 18.364 1.00 95.94 382 ILE A O 1
ATOM 3042 N N . PHE A 1 383 ? -2.783 6.614 19.135 1.00 93.56 383 PHE A N 1
ATOM 3043 C CA . PHE A 1 383 ? -2.904 8.029 18.825 1.00 93.56 383 PHE A CA 1
ATOM 3044 C C . PHE A 1 383 ? -2.843 8.857 20.098 1.00 93.56 383 PHE A C 1
ATOM 3046 O O . PHE A 1 383 ? -3.334 8.442 21.146 1.00 93.56 383 PHE A O 1
ATOM 3053 N N . GLY A 1 384 ? -2.277 10.057 20.010 1.00 92.31 384 GLY A N 1
ATOM 3054 C CA . GLY A 1 384 ? -2.340 11.022 21.104 1.00 92.31 384 GLY A CA 1
ATOM 3055 C C . GLY A 1 384 ? -1.258 12.081 21.028 1.00 92.31 384 GLY A C 1
ATOM 3056 O O . GLY A 1 384 ? -0.180 11.861 20.474 1.00 92.31 384 GLY A O 1
ATOM 3057 N N . SER A 1 385 ? -1.517 13.231 21.646 1.00 91.00 385 SER A N 1
ATOM 3058 C CA . SER A 1 385 ? -0.515 14.295 21.747 1.00 91.00 385 SER A CA 1
ATOM 3059 C C . SER A 1 385 ? 0.724 13.854 22.549 1.00 91.00 385 SER A C 1
ATOM 3061 O O . SER A 1 385 ? 0.743 12.807 23.213 1.00 91.00 385 SER A O 1
ATOM 3063 N N . SER A 1 386 ? 1.813 14.616 22.444 1.00 89.62 386 SER A N 1
ATOM 3064 C CA . SER A 1 386 ? 3.016 14.366 23.243 1.00 89.62 386 SER A CA 1
ATOM 3065 C C . SER A 1 386 ? 2.696 14.392 24.748 1.00 89.62 386 SER A C 1
ATOM 3067 O O . SER A 1 386 ? 1.892 15.199 25.210 1.00 89.62 386 SER A O 1
ATOM 3069 N N . GLY A 1 387 ? 3.300 13.476 25.512 1.00 88.75 387 GLY A N 1
ATOM 3070 C CA . GLY A 1 387 ? 3.166 13.416 26.973 1.00 88.75 387 GLY A CA 1
ATOM 3071 C C . GLY A 1 387 ? 1.884 12.778 27.529 1.00 88.75 387 GLY A C 1
ATOM 3072 O O . GLY A 1 387 ? 1.718 12.756 28.748 1.00 88.75 387 GLY A O 1
ATOM 3073 N N . GLN A 1 388 ? 0.999 12.224 26.690 1.00 92.56 388 GLN A N 1
ATOM 3074 C CA . GLN A 1 388 ? -0.278 11.640 27.147 1.00 92.56 388 GLN A CA 1
ATOM 3075 C C . GLN A 1 388 ? -0.200 10.197 27.661 1.00 92.56 388 GLN A C 1
ATOM 3077 O O . GLN A 1 388 ? -1.187 9.690 28.188 1.00 92.56 388 GLN A O 1
ATOM 3082 N N . GLY A 1 389 ? 0.965 9.552 27.547 1.00 92.19 389 GLY A N 1
ATOM 3083 C CA . GLY A 1 389 ? 1.184 8.185 28.034 1.00 92.19 389 GLY A CA 1
ATOM 3084 C C . GLY A 1 389 ? 1.344 7.116 26.951 1.00 92.19 389 GLY A C 1
ATOM 3085 O O . GLY A 1 389 ? 1.314 5.939 27.286 1.00 92.19 389 GLY A O 1
ATOM 3086 N N . LYS A 1 390 ? 1.560 7.487 25.678 1.00 93.88 390 LYS A N 1
ATOM 3087 C CA . LYS A 1 390 ? 1.769 6.523 24.576 1.00 93.88 390 LYS A CA 1
ATOM 3088 C C . LYS A 1 390 ? 2.912 5.541 24.858 1.00 93.88 390 LYS A C 1
ATOM 3090 O O . LYS A 1 390 ? 2.689 4.339 24.868 1.00 93.88 390 LYS A O 1
ATOM 3095 N N . THR A 1 391 ? 4.111 6.046 25.153 1.00 93.00 391 THR A N 1
ATOM 3096 C CA . THR A 1 391 ? 5.298 5.218 25.431 1.00 93.00 391 THR A CA 1
ATOM 3097 C C . THR A 1 391 ? 5.098 4.318 26.652 1.00 93.00 391 THR A C 1
ATOM 3099 O O . THR A 1 391 ? 5.447 3.144 26.610 1.00 93.00 391 THR A O 1
ATOM 3102 N N . TYR A 1 392 ? 4.464 4.840 27.707 1.00 93.88 392 TYR A N 1
ATOM 3103 C CA . TYR A 1 392 ? 4.109 4.061 28.897 1.00 93.88 392 TYR A CA 1
ATOM 3104 C C . TYR A 1 392 ? 3.133 2.923 28.560 1.00 93.88 392 TYR A C 1
ATOM 3106 O O . TYR A 1 392 ? 3.333 1.782 28.965 1.00 93.88 392 TYR A O 1
ATOM 3114 N N . CYS A 1 393 ? 2.112 3.209 27.747 1.00 96.06 393 CYS A N 1
ATOM 3115 C CA . CYS A 1 393 ? 1.172 2.207 27.254 1.00 96.06 393 CYS A CA 1
ATOM 3116 C C . CYS A 1 393 ? 1.876 1.122 26.431 1.00 96.06 393 CYS A C 1
ATOM 3118 O O . CYS A 1 393 ? 1.627 -0.058 26.659 1.00 96.06 393 CYS A O 1
ATOM 3120 N N . ILE A 1 394 ? 2.802 1.493 25.539 1.00 96.81 394 ILE A N 1
ATOM 3121 C CA . ILE A 1 394 ? 3.596 0.515 24.784 1.00 96.81 394 ILE A CA 1
ATOM 3122 C C . ILE A 1 394 ? 4.392 -0.380 25.738 1.00 96.81 394 ILE A C 1
ATOM 3124 O O . ILE A 1 394 ? 4.311 -1.596 25.604 1.00 96.81 394 ILE A O 1
ATOM 3128 N N . GLN A 1 395 ? 5.105 0.182 26.722 1.00 96.31 395 GLN A N 1
ATOM 3129 C CA . GLN A 1 395 ? 5.823 -0.620 27.725 1.00 96.31 395 GLN A CA 1
ATOM 3130 C C . GLN A 1 395 ? 4.874 -1.591 28.453 1.00 96.31 395 GLN A C 1
ATOM 3132 O O . GLN A 1 395 ? 5.205 -2.765 28.601 1.00 96.31 395 GLN A O 1
ATOM 3137 N N . GLY A 1 396 ? 3.664 -1.146 28.811 1.00 95.62 396 GLY A N 1
ATOM 3138 C CA . GLY A 1 396 ? 2.597 -1.994 29.360 1.00 95.62 396 GLY A CA 1
ATOM 3139 C C . GLY A 1 396 ? 2.205 -3.163 28.453 1.00 95.62 396 GLY A C 1
ATOM 3140 O O . GLY A 1 396 ? 2.211 -4.315 28.886 1.00 95.62 396 GLY A O 1
ATOM 3141 N N . LEU A 1 397 ? 1.934 -2.886 27.176 1.00 96.69 397 LEU A N 1
ATOM 3142 C CA . LEU A 1 397 ? 1.601 -3.911 26.182 1.00 96.69 397 LEU A CA 1
ATOM 3143 C C . LEU A 1 397 ? 2.743 -4.921 26.011 1.00 96.69 397 LEU A C 1
ATOM 3145 O O . LEU A 1 397 ? 2.498 -6.124 25.929 1.00 96.69 397 LEU A O 1
ATOM 3149 N N . LEU A 1 398 ? 3.991 -4.448 25.988 1.00 96.25 398 LEU A N 1
ATOM 3150 C CA . LEU A 1 398 ? 5.170 -5.302 25.869 1.00 96.25 398 LEU A CA 1
ATOM 3151 C C . LEU A 1 398 ? 5.385 -6.192 27.102 1.00 96.25 398 LEU A C 1
ATOM 3153 O O . LEU A 1 398 ? 5.782 -7.344 26.940 1.00 96.25 398 LEU A O 1
ATOM 3157 N N . MET A 1 399 ? 5.092 -5.703 28.313 1.00 95.38 399 MET A N 1
ATOM 3158 C CA . MET A 1 399 ? 5.094 -6.538 29.523 1.00 95.38 399 MET A CA 1
ATOM 3159 C C . MET A 1 399 ? 4.051 -7.655 29.428 1.00 95.38 399 MET A C 1
ATOM 3161 O O . MET A 1 399 ? 4.369 -8.811 29.683 1.00 95.38 399 MET A O 1
ATOM 3165 N N . SER A 1 400 ? 2.830 -7.331 28.999 1.00 93.81 400 SER A N 1
ATOM 3166 C CA . SER A 1 400 ? 1.759 -8.316 28.811 1.00 93.81 400 SER A CA 1
ATOM 3167 C C . SER A 1 400 ? 2.099 -9.355 27.726 1.00 93.81 400 SER A C 1
ATOM 3169 O O . SER A 1 400 ? 1.799 -10.539 27.880 1.00 93.81 400 SER A O 1
ATOM 3171 N N . LEU A 1 401 ? 2.768 -8.948 26.640 1.00 93.75 401 LEU A N 1
ATOM 3172 C CA . LEU A 1 401 ? 3.291 -9.873 25.625 1.00 93.75 401 LEU A CA 1
ATOM 3173 C C . LEU A 1 401 ? 4.397 -10.776 26.189 1.00 93.75 401 LEU A C 1
ATOM 3175 O O . LEU A 1 401 ? 4.402 -11.977 25.917 1.00 93.75 401 LEU A O 1
ATOM 3179 N N . ALA A 1 402 ? 5.297 -10.224 27.007 1.00 92.06 402 ALA A N 1
ATOM 3180 C CA . ALA A 1 402 ? 6.348 -10.988 27.670 1.00 92.06 402 ALA A CA 1
ATOM 3181 C C . ALA A 1 402 ? 5.775 -12.042 28.634 1.00 92.06 402 ALA A C 1
ATOM 3183 O O . ALA A 1 402 ? 6.242 -13.185 28.620 1.00 92.06 402 ALA A O 1
ATOM 3184 N N . ASP A 1 403 ? 4.729 -11.700 29.396 1.00 89.94 403 ASP A N 1
ATOM 3185 C CA . ASP A 1 403 ? 3.993 -12.640 30.253 1.00 89.94 403 ASP A CA 1
ATOM 3186 C C . ASP A 1 403 ? 3.423 -13.803 29.417 1.00 89.94 403 ASP A C 1
ATOM 3188 O O . ASP A 1 403 ? 3.560 -14.972 29.785 1.00 89.94 403 ASP A O 1
ATOM 3192 N N . ALA A 1 404 ? 2.896 -13.498 28.225 1.00 87.62 404 ALA A N 1
ATOM 3193 C CA . ALA A 1 404 ? 2.421 -14.477 27.246 1.00 87.62 404 ALA A CA 1
ATOM 3194 C C . ALA A 1 404 ? 3.537 -15.199 26.463 1.00 87.62 404 ALA A C 1
ATOM 3196 O O . ALA A 1 404 ? 3.253 -15.916 25.506 1.00 87.62 404 ALA A O 1
ATOM 3197 N N . GLN A 1 405 ? 4.804 -15.038 26.857 1.00 88.31 405 GLN A N 1
ATOM 3198 C CA . GLN A 1 405 ? 5.976 -15.645 26.216 1.00 88.31 405 GLN A CA 1
ATOM 3199 C C . GLN A 1 405 ? 6.229 -15.180 24.771 1.00 88.31 405 GLN A C 1
ATOM 3201 O O . GLN A 1 405 ? 7.026 -15.793 24.058 1.00 88.31 405 GLN A O 1
ATOM 3206 N N . ILE A 1 406 ? 5.616 -14.072 24.353 1.00 90.00 406 ILE A N 1
ATOM 3207 C CA . ILE A 1 406 ? 5.793 -13.481 23.029 1.00 90.00 406 ILE A CA 1
ATOM 3208 C C . ILE A 1 406 ? 6.892 -12.423 23.109 1.00 90.00 406 ILE A C 1
ATOM 3210 O O . ILE A 1 406 ? 6.834 -11.482 23.901 1.00 90.00 406 ILE A O 1
ATOM 3214 N N . ARG A 1 407 ? 7.921 -12.588 22.279 1.00 92.12 407 ARG A N 1
ATOM 3215 C CA . ARG A 1 407 ? 9.060 -11.667 22.223 1.00 92.12 407 ARG A CA 1
ATOM 3216 C C . ARG A 1 407 ? 8.735 -10.462 21.366 1.00 92.12 407 ARG A C 1
ATOM 3218 O O . ARG A 1 407 ? 8.023 -10.589 20.380 1.00 92.12 407 ARG A O 1
ATOM 3225 N N . SER A 1 408 ? 9.285 -9.310 21.721 1.00 94.69 408 SER A N 1
ATOM 3226 C CA . SER A 1 408 ? 9.027 -8.054 21.018 1.00 94.69 408 SER A CA 1
ATOM 3227 C C . SER A 1 408 ? 10.306 -7.371 20.556 1.00 94.69 408 SER A C 1
ATOM 3229 O O . SER A 1 408 ? 11.361 -7.489 21.184 1.00 94.69 408 SER A O 1
ATOM 3231 N N . LEU A 1 409 ? 10.186 -6.627 19.461 1.00 96.94 409 LEU A N 1
ATOM 3232 C CA . LEU A 1 409 ? 11.223 -5.754 18.933 1.00 96.94 409 LEU A CA 1
ATOM 3233 C C . LEU A 1 409 ? 10.760 -4.299 19.003 1.00 96.94 409 LEU A C 1
ATOM 3235 O O . LEU A 1 409 ? 9.663 -3.976 18.554 1.00 96.94 409 LEU A O 1
ATOM 3239 N N . VAL A 1 410 ? 11.621 -3.416 19.494 1.00 97.19 410 VAL A N 1
ATOM 3240 C CA . VAL A 1 410 ? 11.457 -1.962 19.416 1.00 97.19 410 VAL A CA 1
ATOM 3241 C C . VAL A 1 410 ? 12.549 -1.395 18.521 1.00 97.19 410 VAL A C 1
ATOM 3243 O O . VAL A 1 410 ? 13.721 -1.683 18.752 1.00 97.19 410 VAL A O 1
ATOM 3246 N N . ILE A 1 411 ? 12.194 -0.586 17.520 1.00 96.62 411 ILE A N 1
ATOM 3247 C CA . ILE A 1 411 ? 13.175 0.206 16.761 1.00 96.62 411 ILE A CA 1
ATOM 3248 C C . ILE A 1 411 ? 13.112 1.646 17.270 1.00 96.62 411 ILE A C 1
ATOM 3250 O O . ILE A 1 411 ? 12.182 2.383 16.948 1.00 96.62 411 ILE A O 1
ATOM 3254 N N . ASP A 1 412 ? 14.084 2.037 18.095 1.00 94.94 412 ASP A N 1
ATOM 3255 C CA . ASP A 1 412 ? 14.084 3.329 18.782 1.00 94.94 412 ASP A CA 1
ATOM 3256 C C . ASP A 1 412 ? 14.884 4.388 18.009 1.00 94.94 412 ASP A C 1
ATOM 3258 O O . ASP A 1 412 ? 16.039 4.690 18.326 1.00 94.94 412 ASP A O 1
ATOM 3262 N N . TYR A 1 413 ? 14.249 4.959 16.980 1.00 92.94 413 TYR A N 1
ATOM 3263 C CA . TYR A 1 413 ? 14.754 6.117 16.229 1.00 92.94 413 TYR A CA 1
ATOM 3264 C C . TYR A 1 413 ? 14.341 7.473 16.822 1.00 92.94 413 TYR A C 1
ATOM 3266 O O . TYR A 1 413 ? 14.776 8.515 16.325 1.00 92.94 413 TYR A O 1
ATOM 3274 N N . THR A 1 414 ? 13.519 7.477 17.877 1.00 88.81 414 THR A N 1
ATOM 3275 C CA . THR A 1 414 ? 12.984 8.684 18.532 1.00 88.81 414 THR A CA 1
ATOM 3276 C C . THR A 1 414 ? 13.609 8.955 19.902 1.00 88.81 414 THR A C 1
ATOM 3278 O O . THR A 1 414 ? 13.396 10.032 20.460 1.00 88.81 414 THR A O 1
ATOM 3281 N N . ASN A 1 415 ? 14.420 8.025 20.423 1.00 89.00 415 ASN A N 1
ATOM 3282 C CA . ASN A 1 415 ? 14.972 8.017 21.783 1.00 89.00 415 ASN A CA 1
ATOM 3283 C C . ASN A 1 415 ? 13.903 7.870 22.887 1.00 89.00 415 ASN A C 1
ATOM 3285 O O . ASN A 1 415 ? 14.114 8.283 24.035 1.00 89.00 415 ASN A O 1
ATOM 3289 N N . GLY A 1 416 ? 12.749 7.291 22.547 1.00 87.50 416 GLY A N 1
ATOM 3290 C CA . GLY A 1 416 ? 11.648 7.040 23.477 1.00 87.50 416 GLY A CA 1
ATOM 3291 C C . GLY A 1 416 ? 11.909 5.874 24.435 1.00 87.50 416 GLY A C 1
ATOM 3292 O O . GLY A 1 416 ? 11.302 5.823 25.501 1.00 87.50 416 GLY A O 1
ATOM 3293 N N . PHE A 1 417 ? 12.834 4.974 24.089 1.00 93.19 417 PHE A N 1
ATOM 3294 C CA . PHE A 1 417 ? 13.132 3.734 24.815 1.00 93.19 417 PHE A CA 1
ATOM 3295 C C . PHE A 1 417 ? 14.587 3.665 25.300 1.00 93.19 417 PHE A C 1
ATOM 3297 O O . PHE A 1 417 ? 15.124 2.583 25.548 1.00 93.19 417 PHE A O 1
ATOM 3304 N N . LEU A 1 418 ? 15.226 4.826 25.489 1.00 91.12 418 LEU A N 1
ATOM 3305 C CA . LEU A 1 418 ? 16.527 4.899 26.151 1.00 91.12 418 LEU A CA 1
ATOM 3306 C C . LEU A 1 418 ? 16.473 4.216 27.532 1.00 91.12 418 LEU A C 1
ATOM 3308 O O . LEU A 1 418 ? 15.465 4.351 28.226 1.00 91.12 418 LEU A O 1
ATOM 3312 N N . PRO A 1 419 ? 17.558 3.568 28.000 1.00 88.06 419 PRO A N 1
ATOM 3313 C CA . PRO A 1 419 ? 17.557 2.837 29.272 1.00 88.06 419 PRO A CA 1
ATOM 3314 C C . PRO A 1 419 ? 17.098 3.648 30.495 1.00 88.06 419 PRO A C 1
ATOM 3316 O O . PRO A 1 419 ? 16.516 3.094 31.417 1.00 88.06 419 PRO A O 1
ATOM 3319 N N . ASN A 1 420 ? 17.338 4.961 30.506 1.00 88.62 420 ASN A N 1
ATOM 3320 C CA . ASN A 1 420 ? 16.918 5.877 31.572 1.00 88.62 420 ASN A CA 1
ATOM 3321 C C . ASN A 1 420 ? 15.466 6.382 31.438 1.00 88.62 420 ASN A C 1
ATOM 3323 O O . ASN A 1 420 ? 15.011 7.126 32.302 1.00 88.62 420 ASN A O 1
ATOM 3327 N N . HIS A 1 421 ? 14.768 6.035 30.356 1.00 90.50 421 HIS A N 1
ATOM 3328 C CA . HIS A 1 421 ? 13.348 6.322 30.114 1.00 90.50 421 HIS A CA 1
ATOM 3329 C C . HIS A 1 421 ? 12.458 5.080 30.298 1.00 90.50 421 HIS A C 1
ATOM 3331 O O . HIS A 1 421 ? 11.235 5.181 30.199 1.00 90.50 421 HIS A O 1
ATOM 3337 N N . LEU A 1 422 ? 13.058 3.910 30.531 1.00 93.81 422 LEU A N 1
ATOM 3338 C CA . LEU A 1 422 ? 12.332 2.673 30.793 1.00 93.81 422 LEU A CA 1
ATOM 3339 C C . LEU A 1 422 ? 11.860 2.631 32.244 1.00 93.81 422 LEU A C 1
ATOM 3341 O O . LEU A 1 422 ? 12.610 2.971 33.161 1.00 93.81 422 LEU A O 1
ATOM 3345 N N . GLU A 1 423 ? 10.627 2.180 32.445 1.00 95.00 423 GLU A N 1
ATOM 3346 C CA . GLU A 1 423 ? 10.072 2.016 33.785 1.00 95.00 423 GLU A CA 1
ATOM 3347 C C . GLU A 1 423 ? 10.739 0.821 34.496 1.00 95.00 423 GLU A C 1
ATOM 3349 O O . GLU A 1 423 ? 11.017 -0.201 33.850 1.00 95.00 423 GLU A O 1
ATOM 3354 N N . PRO A 1 424 ? 10.991 0.895 35.816 1.00 95.38 424 PRO A N 1
ATOM 3355 C CA . PRO A 1 424 ? 11.603 -0.201 36.570 1.00 95.38 424 PRO A CA 1
ATOM 3356 C C . PRO A 1 424 ? 10.874 -1.540 36.395 1.00 95.38 424 PRO A C 1
ATOM 3358 O O . PRO A 1 424 ? 11.515 -2.574 36.209 1.00 95.38 424 PRO A O 1
ATOM 3361 N N . GLU A 1 425 ? 9.541 -1.517 36.377 1.00 94.31 425 GLU A N 1
ATOM 3362 C CA . GLU A 1 425 ? 8.687 -2.692 36.202 1.00 94.31 425 GLU A CA 1
ATOM 3363 C C . GLU A 1 425 ? 8.855 -3.323 34.813 1.00 94.31 425 GLU A C 1
ATOM 3365 O O . GLU A 1 425 ? 8.833 -4.549 34.676 1.00 94.31 425 GLU A O 1
ATOM 3370 N N . PHE A 1 426 ? 9.065 -2.499 33.779 1.00 95.12 426 PHE A N 1
ATOM 3371 C CA . PHE A 1 426 ? 9.336 -2.974 32.423 1.00 95.12 426 PHE A CA 1
ATOM 3372 C C . PHE A 1 426 ? 10.692 -3.677 32.349 1.00 95.12 426 PHE A C 1
ATOM 3374 O O . PHE A 1 426 ? 10.794 -4.755 31.755 1.00 95.12 426 PHE A O 1
ATOM 3381 N N . ILE A 1 427 ? 11.721 -3.100 32.977 1.00 94.12 427 ILE A N 1
ATOM 3382 C CA . ILE A 1 427 ? 13.062 -3.695 33.037 1.00 94.12 427 ILE A CA 1
ATOM 3383 C C . ILE A 1 427 ? 13.008 -5.043 33.761 1.00 94.12 427 ILE A C 1
ATOM 3385 O O . ILE A 1 427 ? 13.519 -6.033 33.238 1.00 94.12 427 ILE A O 1
ATOM 3389 N N . GLU A 1 428 ? 12.355 -5.095 34.923 1.00 92.69 428 GLU A N 1
ATOM 3390 C CA . GLU A 1 428 ? 12.241 -6.307 35.739 1.00 92.69 428 GLU A CA 1
ATOM 3391 C C . GLU A 1 428 ? 11.497 -7.432 35.006 1.00 92.69 428 GLU A C 1
ATOM 3393 O O . GLU A 1 428 ? 11.964 -8.571 34.983 1.00 92.69 428 GLU A O 1
ATOM 3398 N N . ARG A 1 429 ? 10.361 -7.124 34.366 1.00 90.56 429 ARG A N 1
ATOM 3399 C CA . ARG A 1 429 ? 9.533 -8.136 33.691 1.00 90.56 429 ARG A CA 1
ATOM 3400 C C . ARG A 1 429 ? 10.084 -8.599 32.349 1.00 90.56 429 ARG A C 1
ATOM 3402 O O . ARG A 1 429 ? 9.924 -9.767 32.000 1.00 90.56 429 ARG A O 1
ATOM 3409 N N . THR A 1 430 ? 10.677 -7.702 31.562 1.00 92.00 430 THR A N 1
ATOM 3410 C CA . THR A 1 430 ? 11.061 -8.020 30.174 1.00 92.00 430 THR A CA 1
ATOM 3411 C C . THR A 1 430 ? 12.546 -8.316 29.993 1.00 92.00 430 THR A C 1
ATOM 3413 O O . THR A 1 430 ? 12.908 -8.939 28.988 1.00 92.00 430 THR A O 1
ATOM 3416 N N . ASN A 1 431 ? 13.390 -7.909 30.952 1.00 93.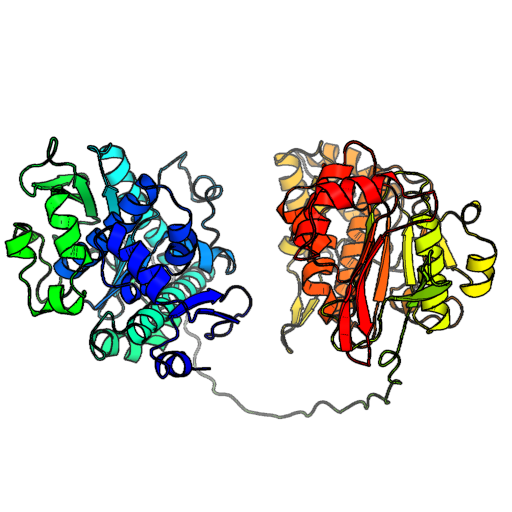50 431 ASN A N 1
ATOM 3417 C CA . ASN A 1 431 ? 14.851 -7.949 30.868 1.00 93.50 431 ASN A CA 1
ATOM 3418 C C . ASN A 1 431 ? 15.352 -7.478 29.483 1.00 93.50 431 ASN A C 1
ATOM 3420 O O . ASN A 1 431 ? 15.895 -8.282 28.718 1.00 93.50 431 ASN A O 1
ATOM 3424 N N . PRO A 1 432 ? 15.081 -6.217 29.093 1.00 93.69 432 PRO A N 1
ATOM 3425 C CA . PRO A 1 432 ? 15.223 -5.781 27.713 1.00 93.69 432 PRO A CA 1
ATOM 3426 C C . PRO A 1 432 ? 16.695 -5.729 27.289 1.00 93.69 432 PRO A C 1
ATOM 3428 O O . PRO A 1 432 ? 17.537 -5.156 27.981 1.00 93.69 432 PRO A O 1
ATOM 3431 N N . LYS A 1 433 ? 17.011 -6.272 26.109 1.00 92.31 433 LYS A N 1
ATOM 3432 C CA . LYS A 1 433 ? 18.349 -6.163 25.511 1.00 92.31 433 LYS A CA 1
ATOM 3433 C C . LYS A 1 433 ? 18.420 -4.938 24.606 1.00 92.31 433 LYS A C 1
ATOM 3435 O O . LYS A 1 433 ? 17.765 -4.901 23.567 1.00 92.31 433 LYS A O 1
ATOM 3440 N N . SER A 1 434 ? 19.237 -3.953 24.976 1.00 90.88 434 SER A N 1
ATOM 3441 C CA . SER A 1 434 ? 19.485 -2.769 24.147 1.00 90.88 434 SER A CA 1
ATOM 3442 C C . SER A 1 434 ? 20.689 -2.990 23.227 1.00 90.88 434 SER A C 1
ATOM 3444 O O . SER A 1 434 ? 21.819 -3.150 23.688 1.00 90.88 434 SER A O 1
ATOM 3446 N N . ASN A 1 435 ? 20.443 -3.000 21.918 1.00 89.56 435 ASN A N 1
ATOM 3447 C CA . ASN A 1 435 ? 21.458 -3.071 20.874 1.00 89.56 435 ASN A CA 1
ATOM 3448 C C . ASN A 1 435 ? 21.740 -1.658 20.352 1.00 89.56 435 ASN A C 1
ATOM 3450 O O . ASN A 1 435 ? 20.955 -1.116 19.576 1.00 89.56 435 ASN A O 1
ATOM 3454 N N . ILE A 1 436 ? 22.864 -1.064 20.757 1.00 89.69 436 ILE A N 1
ATOM 3455 C CA . ILE A 1 436 ? 23.288 0.261 20.281 1.00 89.69 436 ILE A CA 1
ATOM 3456 C C . ILE A 1 436 ? 24.029 0.100 18.954 1.00 89.69 436 ILE A C 1
ATOM 3458 O O . ILE A 1 436 ? 25.194 -0.298 18.929 1.00 89.69 436 ILE A O 1
ATOM 3462 N N . LEU A 1 437 ? 23.351 0.423 17.852 1.00 87.31 437 LEU A N 1
ATOM 3463 C CA . LEU A 1 437 ? 23.826 0.127 16.495 1.00 87.31 437 LEU A CA 1
ATOM 3464 C C . LEU A 1 437 ? 25.103 0.883 16.106 1.00 87.31 437 LEU A C 1
ATOM 3466 O O . LEU A 1 437 ? 25.911 0.356 15.352 1.00 87.31 437 LEU A O 1
ATOM 3470 N N . CYS A 1 438 ? 25.329 2.078 16.663 1.00 84.25 438 CYS A N 1
ATOM 3471 C CA . CYS A 1 438 ? 26.578 2.825 16.463 1.00 84.25 438 CYS A CA 1
ATOM 3472 C C . CYS A 1 438 ? 27.807 2.128 17.057 1.00 84.25 438 CYS A C 1
ATOM 3474 O O . CYS A 1 438 ? 28.927 2.391 16.627 1.00 84.25 438 CYS A O 1
ATOM 3476 N N . ASN A 1 439 ? 27.607 1.312 18.096 1.00 86.38 439 ASN A N 1
ATOM 3477 C CA . ASN A 1 439 ? 28.694 0.631 18.793 1.00 86.38 439 ASN A CA 1
ATOM 3478 C C . ASN A 1 439 ? 28.938 -0.749 18.188 1.00 86.38 439 ASN A C 1
ATOM 3480 O O . ASN A 1 439 ? 30.082 -1.172 18.052 1.00 86.38 439 ASN A O 1
ATOM 3484 N N . GLU A 1 440 ? 27.857 -1.451 17.849 1.00 84.69 440 GLU A N 1
ATOM 3485 C CA . GLU A 1 440 ? 27.906 -2.817 17.351 1.00 84.69 440 GLU A CA 1
ATOM 3486 C C . GLU A 1 440 ? 26.959 -2.973 16.149 1.00 84.69 440 GLU A C 1
ATOM 3488 O O . GLU A 1 440 ? 25.737 -2.992 16.352 1.00 84.69 440 GLU A O 1
ATOM 3493 N N . PRO A 1 441 ? 27.490 -3.118 14.918 1.00 87.25 441 PRO A N 1
ATOM 3494 C CA . PRO A 1 441 ? 26.680 -3.213 13.708 1.00 87.25 441 PRO A CA 1
ATOM 3495 C C . PRO A 1 441 ? 25.767 -4.442 13.705 1.00 87.25 441 PRO A C 1
ATOM 3497 O O . PRO A 1 441 ? 26.108 -5.513 14.225 1.00 87.25 441 PRO A O 1
ATOM 3500 N N . PHE A 1 442 ? 24.613 -4.306 13.056 1.00 89.06 442 PHE A N 1
ATOM 3501 C CA . PHE A 1 442 ? 23.668 -5.408 12.875 1.00 89.06 442 PHE A CA 1
ATOM 3502 C C . PHE A 1 442 ? 24.049 -6.313 11.697 1.00 89.06 442 PHE A C 1
ATOM 3504 O O . PHE A 1 442 ? 24.577 -5.824 10.696 1.00 89.06 442 PHE A O 1
ATOM 3511 N N . GLY A 1 443 ? 23.751 -7.614 11.810 1.00 86.25 443 GLY A N 1
ATOM 3512 C CA . GLY A 1 443 ? 24.042 -8.669 10.830 1.00 86.25 443 GLY A CA 1
ATOM 3513 C C . GLY A 1 443 ? 23.184 -8.611 9.569 1.00 86.25 443 GLY A C 1
ATOM 3514 O O . GLY A 1 443 ? 22.426 -9.535 9.263 1.00 86.25 443 GLY A O 1
ATOM 3515 N N . MET A 1 444 ? 23.275 -7.517 8.817 1.00 87.62 444 MET A N 1
ATOM 3516 C CA . MET A 1 444 ? 22.523 -7.333 7.580 1.00 87.62 444 MET A CA 1
ATOM 3517 C C . MET A 1 444 ? 23.315 -6.584 6.509 1.00 87.62 444 MET A C 1
ATOM 3519 O O . MET A 1 444 ? 24.287 -5.891 6.794 1.00 87.62 444 MET A O 1
ATOM 3523 N N . SER A 1 445 ? 22.836 -6.679 5.267 1.00 89.31 445 SER A N 1
ATOM 3524 C CA . SER A 1 445 ? 23.286 -5.835 4.160 1.00 89.31 445 SER A CA 1
ATOM 3525 C C . SER A 1 445 ? 22.077 -5.154 3.514 1.00 89.31 445 SER A C 1
ATOM 3527 O O . SER A 1 445 ? 21.149 -5.855 3.101 1.00 89.31 445 SER A O 1
ATOM 3529 N N . PRO A 1 446 ? 22.081 -3.814 3.352 1.00 90.94 446 PRO A N 1
ATOM 3530 C CA . PRO A 1 446 ? 21.049 -3.099 2.593 1.00 90.94 446 PRO A CA 1
ATOM 3531 C C . PRO A 1 446 ? 20.854 -3.625 1.160 1.00 90.94 446 PRO A C 1
ATOM 3533 O O . PRO A 1 446 ? 19.760 -3.519 0.597 1.00 90.94 446 PRO A O 1
ATOM 3536 N N . PHE A 1 447 ? 21.911 -4.212 0.590 1.00 92.81 447 PHE A N 1
ATOM 3537 C CA . PHE A 1 447 ? 21.989 -4.706 -0.785 1.00 92.81 447 PHE A CA 1
ATOM 3538 C C . PHE A 1 447 ? 21.660 -6.195 -0.925 1.00 92.81 447 PHE A C 1
ATOM 3540 O O . PHE A 1 447 ? 21.746 -6.740 -2.023 1.00 92.81 447 PHE A O 1
ATOM 3547 N N . ARG A 1 448 ? 21.292 -6.872 0.170 1.00 88.69 448 ARG A N 1
ATOM 3548 C CA . ARG A 1 448 ? 20.868 -8.273 0.124 1.00 88.69 448 ARG A CA 1
ATOM 3549 C C . ARG A 1 448 ? 19.672 -8.405 -0.823 1.00 88.69 448 ARG A C 1
ATOM 3551 O O . ARG A 1 448 ? 18.665 -7.718 -0.639 1.00 88.69 448 ARG A O 1
ATOM 3558 N N . ALA A 1 449 ? 19.801 -9.274 -1.824 1.00 87.94 449 ALA A N 1
ATOM 3559 C CA . ALA A 1 449 ? 18.697 -9.633 -2.702 1.00 87.94 449 ALA A CA 1
ATOM 3560 C C . ALA A 1 449 ? 17.656 -10.412 -1.894 1.00 87.94 449 ALA A C 1
ATOM 3562 O O . ALA A 1 449 ? 17.979 -11.418 -1.257 1.00 87.94 449 ALA A O 1
ATOM 3563 N N . GLN A 1 450 ? 16.419 -9.921 -1.885 1.00 83.50 450 GLN A N 1
ATOM 3564 C CA . GLN A 1 450 ? 15.343 -10.582 -1.159 1.00 83.50 450 GLN A CA 1
ATOM 3565 C C . GLN A 1 450 ? 14.781 -11.754 -1.967 1.00 83.50 450 GLN A C 1
ATOM 3567 O O . GLN A 1 450 ? 14.718 -11.705 -3.197 1.00 83.50 450 GLN A O 1
ATOM 3572 N N . LYS A 1 451 ? 14.359 -12.807 -1.263 1.00 80.06 451 LYS A N 1
ATOM 3573 C CA . LYS A 1 451 ? 13.680 -13.968 -1.847 1.00 80.06 451 LYS A CA 1
ATOM 3574 C C . LYS A 1 451 ? 12.215 -13.942 -1.448 1.00 80.06 451 LYS A C 1
ATOM 3576 O O . LYS A 1 451 ? 11.891 -13.723 -0.285 1.00 80.06 451 LYS A O 1
ATOM 3581 N N . GLN A 1 452 ? 11.336 -14.161 -2.414 1.00 68.00 452 GLN A N 1
ATOM 3582 C CA . GLN A 1 452 ? 9.898 -14.245 -2.196 1.00 68.00 452 GLN A CA 1
ATOM 3583 C C . GLN A 1 452 ? 9.398 -15.625 -2.595 1.00 68.00 452 GLN A C 1
ATOM 3585 O O . GLN A 1 452 ? 9.743 -16.120 -3.668 1.00 68.00 452 GLN A O 1
ATOM 3590 N N . ASP A 1 453 ? 8.584 -16.223 -1.730 1.00 65.94 453 ASP A N 1
ATOM 3591 C CA . ASP A 1 453 ? 7.913 -17.491 -1.987 1.00 65.94 453 ASP A CA 1
ATOM 3592 C C . ASP A 1 453 ? 6.484 -17.239 -2.498 1.00 65.94 453 ASP A C 1
ATOM 3594 O O . ASP A 1 453 ? 5.631 -16.697 -1.791 1.00 65.94 453 ASP A O 1
ATOM 3598 N N . PHE A 1 454 ? 6.221 -17.658 -3.735 1.00 63.69 454 PHE A N 1
ATOM 3599 C CA . PHE A 1 454 ? 4.901 -17.655 -4.361 1.00 63.69 454 PHE A CA 1
ATOM 3600 C C . PHE A 1 454 ? 4.300 -19.067 -4.401 1.00 63.69 454 PHE A C 1
ATOM 3602 O O . PHE A 1 454 ? 3.985 -19.591 -5.469 1.00 63.69 454 PHE A O 1
ATOM 3609 N N . GLY A 1 455 ? 4.145 -19.701 -3.237 1.00 57.91 455 GLY A N 1
ATOM 3610 C CA . GLY A 1 455 ? 3.521 -21.025 -3.126 1.00 57.91 455 GLY A CA 1
ATOM 3611 C C . GLY A 1 455 ? 4.407 -22.157 -3.654 1.00 57.91 455 GLY A C 1
ATOM 3612 O O . GLY A 1 455 ? 3.927 -23.043 -4.357 1.00 57.91 455 GLY A O 1
ATOM 3613 N N . GLY A 1 456 ? 5.700 -22.108 -3.335 1.00 64.06 456 GLY A N 1
ATOM 3614 C CA . GLY A 1 456 ? 6.749 -23.035 -3.754 1.00 64.06 456 GLY A CA 1
ATOM 3615 C C . GLY A 1 456 ? 7.645 -22.508 -4.880 1.00 64.06 456 GLY A C 1
ATOM 3616 O O . GLY A 1 456 ? 8.648 -23.144 -5.201 1.00 64.06 456 GLY A O 1
ATOM 3617 N N . ILE A 1 457 ? 7.316 -21.358 -5.484 1.00 72.62 457 ILE A N 1
ATOM 3618 C CA . ILE A 1 457 ? 8.154 -20.699 -6.497 1.00 72.62 457 ILE A CA 1
ATOM 3619 C C . ILE A 1 457 ? 8.948 -19.582 -5.823 1.00 72.62 457 ILE A C 1
ATOM 3621 O O . ILE A 1 457 ? 8.389 -18.546 -5.468 1.00 72.62 457 ILE A O 1
ATOM 3625 N N . PHE A 1 458 ? 10.258 -19.783 -5.693 1.00 75.50 458 PHE A N 1
ATOM 3626 C CA . PHE A 1 458 ? 11.168 -18.782 -5.145 1.00 75.50 458 PHE A CA 1
ATOM 3627 C C . PHE A 1 458 ? 11.632 -17.820 -6.241 1.00 75.50 458 PHE A C 1
ATOM 3629 O O . PHE A 1 458 ? 12.306 -18.226 -7.189 1.00 75.50 458 PHE A O 1
ATOM 3636 N N . LEU A 1 459 ? 11.288 -16.541 -6.103 1.00 78.06 459 LEU A N 1
ATOM 3637 C CA . LEU A 1 459 ? 11.814 -15.460 -6.934 1.00 78.06 459 LEU A CA 1
ATOM 3638 C C . LEU A 1 459 ? 12.810 -14.636 -6.123 1.00 78.06 459 LEU A C 1
ATOM 3640 O O . LEU A 1 459 ? 12.486 -14.143 -5.045 1.00 78.06 459 LEU A O 1
ATOM 3644 N N . GLU A 1 460 ? 14.019 -14.492 -6.651 1.00 85.62 460 GLU A N 1
ATOM 3645 C CA . GLU A 1 460 ? 15.069 -13.659 -6.068 1.00 85.62 460 GLU A CA 1
ATOM 3646 C C . GLU A 1 460 ? 15.121 -12.300 -6.779 1.00 85.62 460 GLU A C 1
ATOM 3648 O O . GLU A 1 460 ? 14.994 -12.221 -8.007 1.00 85.62 460 GLU A O 1
ATOM 3653 N N . GLU A 1 461 ? 15.282 -11.222 -6.007 1.00 88.75 461 GLU A N 1
ATOM 3654 C CA . GLU A 1 461 ? 15.434 -9.869 -6.544 1.00 88.75 461 GLU A CA 1
ATOM 3655 C C . GLU A 1 461 ? 16.618 -9.799 -7.520 1.00 88.75 461 GLU A C 1
ATOM 3657 O O . GLU A 1 461 ? 17.754 -10.148 -7.198 1.00 88.75 461 GLU A O 1
ATOM 3662 N N . LYS A 1 462 ? 16.364 -9.278 -8.723 1.00 92.69 462 LYS A N 1
ATOM 3663 C CA . LYS A 1 462 ? 17.426 -8.963 -9.685 1.00 92.69 462 LYS A CA 1
ATOM 3664 C C . LYS A 1 462 ? 18.181 -7.693 -9.253 1.00 92.69 462 LYS A C 1
ATOM 3666 O O . LYS A 1 462 ? 17.581 -6.848 -8.585 1.00 92.69 462 LYS A O 1
ATOM 3671 N N . PRO A 1 463 ? 19.438 -7.481 -9.697 1.00 94.06 463 PRO A N 1
ATOM 3672 C CA . PRO A 1 463 ? 20.244 -6.317 -9.308 1.00 94.06 463 PRO A CA 1
ATOM 3673 C C . PRO A 1 463 ? 19.542 -4.957 -9.458 1.00 94.06 463 PRO A C 1
ATOM 3675 O O . PRO A 1 463 ? 19.566 -4.156 -8.526 1.00 94.06 463 PRO A O 1
ATOM 3678 N N . HIS A 1 464 ? 18.822 -4.721 -10.563 1.00 93.81 464 HIS A N 1
ATOM 3679 C CA . HIS A 1 464 ? 18.058 -3.480 -10.764 1.00 93.81 464 HIS A CA 1
ATOM 3680 C C . HIS A 1 464 ? 16.935 -3.271 -9.732 1.00 93.81 464 HIS A C 1
ATOM 3682 O O . HIS A 1 464 ? 16.599 -2.136 -9.400 1.00 93.81 464 HIS A O 1
ATOM 3688 N N . MET A 1 465 ? 16.335 -4.348 -9.207 1.00 91.56 465 MET A N 1
ATOM 3689 C CA . MET A 1 465 ? 15.293 -4.254 -8.177 1.00 91.56 465 MET A CA 1
ATOM 3690 C C . MET A 1 465 ? 15.901 -3.887 -6.823 1.00 91.56 465 MET A C 1
ATOM 3692 O O . MET A 1 465 ? 15.367 -3.017 -6.134 1.00 91.56 465 MET A O 1
ATOM 3696 N N . VAL A 1 466 ? 17.049 -4.487 -6.481 1.00 93.12 466 VAL A N 1
ATOM 3697 C CA . VAL A 1 466 ? 17.831 -4.118 -5.289 1.00 93.12 466 VAL A CA 1
ATOM 3698 C C . VAL A 1 466 ? 18.230 -2.644 -5.362 1.00 93.12 466 VAL A C 1
ATOM 3700 O O . VAL A 1 466 ? 17.999 -1.898 -4.411 1.00 93.12 466 VAL A O 1
ATOM 3703 N N . ALA A 1 467 ? 18.755 -2.203 -6.509 1.00 95.19 467 ALA A N 1
ATOM 3704 C CA . ALA A 1 467 ? 19.116 -0.810 -6.745 1.00 95.19 467 ALA A CA 1
ATOM 3705 C C . ALA A 1 467 ? 17.924 0.134 -6.575 1.00 95.19 467 ALA A C 1
ATOM 3707 O O . ALA A 1 467 ? 17.999 1.068 -5.775 1.00 95.19 467 ALA A O 1
ATOM 3708 N N . GLY A 1 468 ? 16.798 -0.171 -7.227 1.00 92.69 468 GLY A N 1
ATOM 3709 C CA . GLY A 1 468 ? 15.567 0.608 -7.116 1.00 92.69 468 GLY A CA 1
ATOM 3710 C C . GLY A 1 468 ? 15.075 0.737 -5.674 1.00 92.69 468 GLY A C 1
ATOM 3711 O O . GLY A 1 468 ? 14.764 1.843 -5.224 1.00 92.69 468 GLY A O 1
ATOM 3712 N N . ARG A 1 469 ? 15.057 -0.370 -4.918 1.00 92.31 469 ARG A N 1
ATOM 3713 C CA . ARG A 1 469 ? 14.674 -0.377 -3.499 1.00 92.31 469 ARG A CA 1
ATOM 3714 C C . ARG A 1 469 ? 15.606 0.509 -2.676 1.00 92.31 469 ARG A C 1
ATOM 3716 O O . ARG A 1 469 ? 15.126 1.417 -1.997 1.00 92.31 469 ARG A O 1
ATOM 3723 N N . VAL A 1 470 ? 16.918 0.299 -2.760 1.00 93.75 470 VAL A N 1
ATOM 3724 C CA . VAL A 1 470 ? 17.903 1.046 -1.962 1.00 93.75 470 VAL A CA 1
ATOM 3725 C C . VAL A 1 470 ? 17.912 2.535 -2.330 1.00 93.75 470 VAL A C 1
ATOM 3727 O O . VAL A 1 470 ? 17.855 3.390 -1.445 1.00 93.75 470 VAL A O 1
ATOM 3730 N N . ALA A 1 471 ? 17.888 2.877 -3.619 1.00 92.69 471 ALA A N 1
ATOM 3731 C CA . ALA A 1 471 ? 17.821 4.265 -4.067 1.00 92.69 471 ALA A CA 1
ATOM 3732 C C . ALA A 1 471 ? 16.517 4.953 -3.632 1.00 92.69 471 ALA A C 1
ATOM 3734 O O . ALA A 1 471 ? 16.527 6.139 -3.298 1.00 92.69 471 ALA A O 1
ATOM 3735 N N . SER A 1 472 ? 15.394 4.226 -3.585 1.00 90.62 472 SER A N 1
ATOM 3736 C CA . SER A 1 472 ? 14.118 4.775 -3.109 1.00 90.62 472 SER A CA 1
ATOM 3737 C C . SER A 1 472 ? 14.147 5.157 -1.624 1.00 90.62 472 SER A C 1
ATOM 3739 O O . SER A 1 472 ? 13.525 6.159 -1.257 1.00 90.62 472 SER A O 1
ATOM 3741 N N . VAL A 1 473 ? 14.900 4.411 -0.801 1.00 92.62 473 VAL A N 1
ATOM 3742 C CA . VAL A 1 473 ? 15.131 4.709 0.622 1.00 92.62 473 VAL A CA 1
ATOM 3743 C C . VAL A 1 473 ? 15.963 5.986 0.753 1.00 92.62 473 VAL A C 1
ATOM 3745 O O . VAL A 1 473 ? 15.560 6.915 1.453 1.00 92.62 473 VAL A O 1
ATOM 3748 N N . PHE A 1 474 ? 17.057 6.103 -0.007 1.00 92.38 474 PHE A N 1
ATOM 3749 C CA . PHE A 1 474 ? 17.864 7.327 -0.026 1.00 92.38 474 PHE A CA 1
ATOM 3750 C C . PHE A 1 474 ? 17.079 8.554 -0.495 1.00 92.38 474 PHE A C 1
ATOM 3752 O O . PHE A 1 474 ? 17.167 9.606 0.133 1.00 92.38 474 PHE A O 1
ATOM 3759 N N . ASN A 1 475 ? 16.282 8.424 -1.558 1.00 89.56 475 ASN A N 1
ATOM 3760 C CA . ASN A 1 475 ? 15.459 9.514 -2.087 1.00 89.56 475 ASN A CA 1
ATOM 3761 C C . ASN A 1 475 ? 14.404 9.999 -1.081 1.00 89.56 475 ASN A C 1
ATOM 3763 O O . ASN A 1 475 ? 14.074 11.181 -1.030 1.00 89.56 475 ASN A O 1
ATOM 3767 N N . LYS A 1 476 ? 13.848 9.074 -0.290 1.00 87.75 476 LYS A N 1
ATOM 3768 C CA . LYS A 1 476 ? 12.832 9.395 0.713 1.00 87.75 476 LYS A CA 1
ATOM 3769 C C . LYS A 1 476 ? 13.408 10.230 1.851 1.00 87.75 476 LYS A C 1
ATOM 3771 O O . LYS A 1 476 ? 12.763 11.192 2.263 1.00 87.75 476 LYS A O 1
ATOM 3776 N N . VAL A 1 477 ? 14.580 9.850 2.358 1.00 86.44 477 VAL A N 1
ATOM 3777 C CA . VAL A 1 477 ? 15.189 10.526 3.510 1.00 86.44 477 VAL A CA 1
ATOM 3778 C C . VAL A 1 477 ? 15.927 11.793 3.080 1.00 86.44 477 VAL A C 1
ATOM 3780 O O . VAL A 1 477 ? 15.738 12.854 3.669 1.00 86.44 477 VAL A O 1
ATOM 3783 N N . TYR A 1 478 ? 16.712 11.732 2.003 1.00 86.56 478 TYR A N 1
ATOM 3784 C CA . TYR A 1 478 ? 17.443 12.886 1.495 1.00 86.56 478 TYR A CA 1
ATOM 3785 C C . TYR A 1 478 ? 16.668 13.608 0.392 1.00 86.56 478 TYR A C 1
ATOM 3787 O O . TYR A 1 478 ? 16.926 13.433 -0.799 1.00 86.56 478 TYR A O 1
ATOM 3795 N N . SER A 1 479 ? 15.799 14.535 0.789 1.00 74.38 479 SER A N 1
ATOM 3796 C CA . SER A 1 479 ? 15.018 15.372 -0.138 1.00 74.38 479 SER A CA 1
ATOM 3797 C C . SER A 1 479 ? 15.860 16.264 -1.071 1.00 74.38 479 SER A C 1
ATOM 3799 O O . SER A 1 479 ? 15.342 16.816 -2.040 1.00 74.38 479 SER A O 1
ATOM 3801 N N . THR A 1 480 ? 17.162 16.418 -0.797 1.00 80.94 480 THR A N 1
ATOM 3802 C CA . THR A 1 480 ? 18.101 17.213 -1.610 1.00 80.94 480 THR A CA 1
ATOM 3803 C C . THR A 1 480 ? 18.779 16.428 -2.736 1.00 80.94 480 THR A C 1
ATOM 3805 O O . THR A 1 480 ? 19.591 17.006 -3.465 1.00 80.94 480 THR A O 1
ATOM 3808 N N . ILE A 1 481 ? 18.535 15.119 -2.861 1.00 85.56 481 ILE A N 1
ATOM 3809 C CA . ILE A 1 481 ? 19.069 14.318 -3.968 1.00 85.56 481 ILE A CA 1
ATOM 3810 C C . ILE A 1 481 ? 18.167 14.526 -5.192 1.00 85.56 481 ILE A C 1
ATOM 3812 O O . ILE A 1 481 ? 16.999 14.160 -5.189 1.00 85.56 481 ILE A O 1
ATOM 3816 N N . GLY A 1 482 ? 18.703 15.158 -6.240 1.00 86.69 482 GLY A N 1
ATOM 3817 C CA . GLY A 1 482 ? 17.943 15.439 -7.466 1.00 86.69 482 GLY A CA 1
ATOM 3818 C C . GLY A 1 482 ? 17.763 14.212 -8.370 1.00 86.69 482 GLY A C 1
ATOM 3819 O O . GLY A 1 482 ? 18.490 13.230 -8.246 1.00 86.69 482 GLY A O 1
ATOM 3820 N N . GLU A 1 483 ? 16.861 14.298 -9.356 1.00 87.81 483 GLU A N 1
ATOM 3821 C CA . GLU A 1 483 ? 16.540 13.191 -10.284 1.00 87.81 483 GLU A CA 1
ATOM 3822 C C . GLU A 1 483 ? 17.783 12.595 -10.971 1.00 87.81 483 GLU A C 1
ATOM 3824 O O . GLU A 1 483 ? 17.947 11.377 -11.011 1.00 87.81 483 GLU A O 1
ATOM 3829 N N . ARG A 1 484 ? 18.712 13.444 -11.438 1.00 88.25 484 ARG A N 1
ATOM 3830 C CA . ARG A 1 484 ? 19.979 12.995 -12.046 1.00 88.25 484 ARG A CA 1
ATOM 3831 C C . ARG A 1 484 ? 20.862 12.229 -11.059 1.00 88.25 484 ARG A C 1
ATOM 3833 O O . ARG A 1 484 ? 21.507 11.263 -11.443 1.00 88.25 484 ARG A O 1
ATOM 3840 N N . GLN A 1 485 ? 20.892 12.658 -9.799 1.00 91.50 485 GLN A N 1
ATOM 3841 C CA . GLN A 1 485 ? 21.666 11.986 -8.758 1.00 91.50 485 GLN A CA 1
ATOM 3842 C C . GLN A 1 485 ? 21.036 10.627 -8.401 1.00 91.50 485 GLN A C 1
ATOM 3844 O O . GLN A 1 485 ? 21.749 9.650 -8.223 1.00 91.50 485 GLN A O 1
ATOM 3849 N N . ILE A 1 486 ? 19.704 10.528 -8.372 1.00 92.25 486 ILE A N 1
ATOM 3850 C CA . ILE A 1 486 ? 19.014 9.244 -8.177 1.00 92.25 486 ILE A CA 1
ATOM 3851 C C . ILE A 1 486 ? 19.282 8.266 -9.325 1.00 92.25 486 ILE A C 1
ATOM 3853 O O . ILE A 1 486 ? 19.454 7.077 -9.066 1.00 92.25 486 ILE A O 1
ATOM 3857 N N . ALA A 1 487 ? 19.337 8.735 -10.573 1.00 92.69 487 ALA A N 1
ATOM 3858 C CA . ALA A 1 487 ? 19.673 7.879 -11.712 1.00 92.69 487 ALA A CA 1
ATOM 3859 C C . ALA A 1 487 ? 21.089 7.289 -11.578 1.00 92.69 487 ALA A C 1
ATOM 3861 O O . ALA A 1 487 ? 21.243 6.074 -11.649 1.00 92.69 487 ALA A O 1
ATOM 3862 N N . VAL A 1 488 ? 22.084 8.134 -11.273 1.00 94.69 488 VAL A N 1
ATOM 3863 C CA . VAL A 1 488 ? 23.471 7.695 -11.031 1.00 94.69 488 VAL A CA 1
ATOM 3864 C C . VAL A 1 488 ? 23.552 6.723 -9.853 1.00 94.69 488 VAL A C 1
ATOM 3866 O O . VAL A 1 488 ? 24.191 5.682 -9.953 1.00 94.69 488 VAL A O 1
ATOM 3869 N N . LEU A 1 489 ? 22.868 7.022 -8.744 1.00 95.19 489 LEU A N 1
ATOM 3870 C CA . LEU A 1 489 ? 22.850 6.146 -7.574 1.00 95.19 489 LEU A CA 1
ATOM 3871 C C . LEU A 1 489 ? 22.274 4.760 -7.903 1.00 95.19 489 LEU A C 1
ATOM 3873 O O . LEU A 1 489 ? 22.826 3.758 -7.463 1.00 95.19 489 LEU A O 1
ATOM 3877 N N . ASN A 1 490 ? 21.189 4.695 -8.683 1.00 95.56 490 ASN A N 1
ATOM 3878 C CA . ASN A 1 490 ? 20.622 3.422 -9.130 1.00 95.56 490 ASN A CA 1
ATOM 3879 C C . ASN A 1 490 ? 21.610 2.631 -9.990 1.00 95.56 490 ASN A C 1
ATOM 3881 O O . ASN A 1 490 ? 21.832 1.458 -9.717 1.00 95.56 490 ASN A O 1
ATOM 3885 N N . GLU A 1 491 ? 22.219 3.265 -10.991 1.00 95.69 491 GLU A N 1
ATOM 3886 C CA . GLU A 1 491 ? 23.154 2.604 -11.908 1.00 95.69 491 GLU A CA 1
ATOM 3887 C C . GLU A 1 491 ? 24.395 2.065 -11.182 1.00 95.69 491 GLU A C 1
ATOM 3889 O O . GLU A 1 491 ? 24.814 0.928 -11.418 1.00 95.69 491 GLU A O 1
ATOM 3894 N N . VAL A 1 492 ? 24.940 2.847 -10.243 1.00 96.62 492 VAL A N 1
ATOM 3895 C CA . VAL A 1 492 ? 26.076 2.434 -9.410 1.00 96.62 492 VAL A CA 1
ATOM 3896 C C . VAL A 1 492 ? 25.701 1.254 -8.517 1.00 96.62 492 VAL A C 1
ATOM 3898 O O . VAL A 1 492 ? 26.436 0.270 -8.461 1.00 96.62 492 VAL A O 1
ATOM 3901 N N . ILE A 1 493 ? 24.546 1.299 -7.846 1.00 97.00 493 ILE A N 1
ATOM 3902 C CA . ILE A 1 493 ? 24.107 0.181 -7.001 1.00 97.00 493 ILE A CA 1
ATOM 3903 C C . ILE A 1 493 ? 23.826 -1.065 -7.844 1.00 97.00 493 ILE A C 1
ATOM 3905 O O . ILE A 1 493 ? 24.242 -2.150 -7.455 1.00 97.00 493 ILE A O 1
ATOM 3909 N N . GLU A 1 494 ? 23.158 -0.935 -8.989 1.00 97.50 494 GLU A N 1
ATOM 3910 C CA . GLU A 1 494 ? 22.859 -2.065 -9.873 1.00 97.50 494 GLU A CA 1
ATOM 3911 C C . GLU A 1 494 ? 24.145 -2.745 -10.350 1.00 97.50 494 GLU A C 1
ATOM 3913 O O . GLU A 1 494 ? 24.292 -3.961 -10.205 1.00 97.50 494 GLU A O 1
ATOM 3918 N N . SER A 1 495 ? 25.100 -1.951 -10.840 1.00 96.12 495 SER A N 1
ATOM 3919 C CA . SER A 1 495 ? 26.400 -2.436 -11.310 1.00 96.12 495 SER A CA 1
ATOM 3920 C C . SER A 1 495 ? 27.208 -3.084 -10.186 1.00 96.12 495 SER A C 1
ATOM 3922 O O . SER A 1 495 ? 27.806 -4.145 -10.376 1.00 96.12 495 SER A O 1
ATOM 3924 N N . GLY A 1 496 ? 27.207 -2.473 -9.001 1.00 95.62 496 GLY A N 1
ATOM 3925 C CA . GLY A 1 496 ? 27.899 -2.989 -7.828 1.00 95.62 496 GLY A CA 1
ATOM 3926 C C . GLY A 1 496 ? 27.308 -4.308 -7.328 1.00 95.62 496 GLY A C 1
ATOM 3927 O O . GLY A 1 496 ? 28.040 -5.280 -7.134 1.00 95.62 496 GLY A O 1
ATOM 3928 N N . VAL A 1 497 ? 25.979 -4.404 -7.223 1.00 95.19 497 VAL A N 1
ATOM 3929 C CA . VAL A 1 497 ? 25.282 -5.651 -6.865 1.00 95.19 497 VAL A CA 1
ATOM 3930 C C . VAL A 1 497 ? 25.530 -6.736 -7.914 1.00 95.19 497 VAL A C 1
ATOM 3932 O O . VAL A 1 497 ? 25.765 -7.886 -7.555 1.00 95.19 497 VAL A O 1
ATOM 3935 N N . GLN A 1 498 ? 25.539 -6.395 -9.205 1.00 95.81 498 GLN A N 1
ATOM 3936 C CA . GLN A 1 498 ? 25.843 -7.355 -10.267 1.00 95.81 498 GLN A CA 1
ATOM 3937 C C . GLN A 1 498 ? 27.291 -7.870 -10.198 1.00 95.81 498 GLN A C 1
ATOM 3939 O O . GLN A 1 498 ? 27.536 -9.041 -10.488 1.00 95.81 498 GLN A O 1
ATOM 3944 N N . ARG A 1 499 ? 28.248 -7.013 -9.819 1.00 95.31 499 ARG A N 1
ATOM 3945 C CA . ARG A 1 499 ? 29.678 -7.350 -9.755 1.00 95.31 499 ARG A CA 1
ATOM 3946 C C . ARG A 1 499 ? 30.049 -8.137 -8.498 1.00 95.31 499 ARG A C 1
ATOM 3948 O O . ARG A 1 499 ? 30.799 -9.105 -8.590 1.00 95.31 499 ARG A O 1
ATOM 3955 N N . TYR A 1 500 ? 29.557 -7.708 -7.339 1.00 91.44 500 TYR A N 1
ATOM 3956 C CA . TYR A 1 500 ? 29.982 -8.225 -6.034 1.00 91.44 500 TYR A CA 1
ATOM 3957 C C . TYR A 1 500 ? 28.947 -9.147 -5.371 1.00 91.44 500 TYR A C 1
ATOM 3959 O O . TYR A 1 500 ? 29.270 -9.829 -4.396 1.00 91.44 500 TYR A O 1
ATOM 3967 N N . GLY A 1 501 ? 27.707 -9.193 -5.868 1.00 88.19 501 GLY A N 1
ATOM 3968 C CA . GLY A 1 501 ? 26.635 -9.995 -5.278 1.00 88.19 501 GLY A CA 1
ATOM 3969 C C . GLY A 1 501 ? 26.407 -9.651 -3.803 1.00 88.19 501 GLY A C 1
ATOM 3970 O O . GLY A 1 501 ? 26.319 -8.483 -3.425 1.00 88.19 501 GLY A O 1
ATOM 3971 N N . SER A 1 502 ? 26.361 -10.674 -2.946 1.00 84.75 502 SER A N 1
ATOM 3972 C CA . SER A 1 502 ? 26.175 -10.519 -1.495 1.00 84.75 502 SER A CA 1
ATOM 3973 C C . SER A 1 502 ? 27.330 -9.810 -0.780 1.00 84.75 502 SER A C 1
ATOM 3975 O O . SER A 1 502 ? 27.154 -9.382 0.359 1.00 84.75 502 SER A O 1
ATOM 3977 N N . ALA A 1 503 ? 28.499 -9.693 -1.418 1.00 89.06 503 ALA A N 1
ATOM 3978 C CA . ALA A 1 503 ? 29.648 -8.984 -0.863 1.00 89.06 503 ALA A CA 1
ATOM 3979 C C . ALA A 1 503 ? 29.578 -7.464 -1.090 1.00 89.06 503 ALA A C 1
ATOM 3981 O O . ALA A 1 503 ? 30.415 -6.738 -0.557 1.00 89.06 503 ALA A O 1
ATOM 3982 N N . TYR A 1 504 ? 28.599 -6.967 -1.859 1.00 93.56 504 TYR A N 1
ATOM 3983 C CA . TYR A 1 504 ? 28.450 -5.533 -2.078 1.00 93.56 504 TYR A CA 1
ATOM 3984 C C . TYR A 1 504 ? 28.074 -4.813 -0.777 1.00 93.56 504 TYR A C 1
ATOM 3986 O O . TYR A 1 504 ? 27.082 -5.148 -0.120 1.00 93.56 504 TYR A O 1
ATOM 3994 N N . SER A 1 505 ? 28.879 -3.819 -0.404 1.00 92.62 505 SER A N 1
ATOM 3995 C CA . SER A 1 505 ? 28.754 -3.073 0.849 1.00 92.62 505 SER A CA 1
ATOM 3996 C C . SER A 1 505 ? 28.556 -1.574 0.619 1.00 92.62 505 SER A C 1
ATOM 3998 O O . SER A 1 505 ? 28.758 -1.048 -0.475 1.00 92.62 505 SER A O 1
ATOM 4000 N N . LEU A 1 506 ? 28.199 -0.853 1.689 1.00 93.19 506 LEU A N 1
ATOM 4001 C CA . LEU A 1 506 ? 28.082 0.609 1.652 1.00 93.19 506 LEU A CA 1
ATOM 4002 C C . LEU A 1 506 ? 29.421 1.284 1.324 1.00 93.19 506 LEU A C 1
ATOM 4004 O O . LEU A 1 506 ? 29.423 2.354 0.720 1.00 93.19 506 LEU A O 1
ATOM 4008 N N . GLN A 1 507 ? 30.541 0.654 1.696 1.00 94.12 507 GLN A N 1
ATOM 4009 C CA . GLN A 1 507 ? 31.871 1.139 1.345 1.00 94.12 507 GLN A CA 1
ATOM 4010 C C . GLN A 1 507 ? 32.131 0.978 -0.155 1.00 94.12 507 GLN A C 1
ATOM 4012 O O . GLN A 1 507 ? 32.529 1.947 -0.790 1.00 94.12 507 GLN A O 1
ATOM 4017 N N . ASN A 1 508 ? 31.807 -0.183 -0.739 1.00 94.88 508 ASN A N 1
ATOM 4018 C CA . ASN A 1 508 ? 31.942 -0.382 -2.186 1.00 94.88 508 ASN A CA 1
ATOM 4019 C C . ASN A 1 508 ? 31.092 0.619 -2.972 1.00 94.88 508 ASN A C 1
ATOM 4021 O O . ASN A 1 508 ? 31.590 1.234 -3.903 1.00 94.88 508 ASN A O 1
ATOM 4025 N N . MET A 1 509 ? 29.847 0.852 -2.543 1.00 95.88 509 MET A N 1
ATOM 4026 C CA . MET A 1 509 ? 28.985 1.869 -3.151 1.00 95.88 509 MET A CA 1
ATOM 4027 C C . MET A 1 509 ? 29.603 3.269 -3.085 1.00 95.88 509 MET A C 1
ATOM 4029 O O . MET A 1 509 ? 29.480 4.041 -4.032 1.00 95.88 509 MET A O 1
ATOM 4033 N N . LEU A 1 510 ? 30.247 3.621 -1.971 1.00 95.62 510 LEU A N 1
ATOM 4034 C CA . LEU A 1 510 ? 30.907 4.915 -1.833 1.00 95.62 510 LEU A CA 1
ATOM 4035 C C . LEU A 1 510 ? 32.102 5.045 -2.782 1.00 95.62 510 LEU A C 1
ATOM 4037 O O . LEU A 1 510 ? 32.292 6.110 -3.367 1.00 95.62 510 LEU A O 1
ATOM 4041 N N . ASP A 1 511 ? 32.886 3.981 -2.928 1.00 95.81 511 ASP A N 1
ATOM 4042 C CA . ASP A 1 511 ? 34.042 3.935 -3.823 1.00 95.81 511 ASP A CA 1
ATOM 4043 C C . ASP A 1 511 ? 33.588 4.024 -5.289 1.00 95.81 511 ASP A C 1
ATOM 4045 O O . ASP A 1 511 ? 34.027 4.924 -6.004 1.00 95.81 511 ASP A O 1
ATOM 4049 N N . ASP A 1 512 ? 32.603 3.213 -5.691 1.00 95.88 512 ASP A N 1
ATOM 4050 C CA . ASP A 1 512 ? 32.023 3.229 -7.040 1.00 95.88 512 ASP A CA 1
ATOM 4051 C C . ASP A 1 512 ? 31.391 4.603 -7.375 1.00 95.88 512 ASP A C 1
ATOM 4053 O O . ASP A 1 512 ? 31.505 5.093 -8.498 1.00 95.88 512 ASP A O 1
ATOM 4057 N N . LEU A 1 513 ? 30.769 5.285 -6.399 1.00 96.00 513 LEU A N 1
ATOM 4058 C CA . LEU A 1 513 ? 30.271 6.656 -6.583 1.00 96.00 513 LEU A CA 1
ATOM 4059 C C . LEU A 1 513 ? 31.401 7.680 -6.766 1.00 96.00 513 LEU A C 1
ATOM 4061 O O . LEU A 1 513 ? 31.201 8.674 -7.456 1.00 96.00 513 LEU A O 1
ATOM 4065 N N . ASN A 1 514 ? 32.564 7.494 -6.140 1.00 95.12 514 ASN A N 1
ATOM 4066 C CA . ASN A 1 514 ? 33.701 8.403 -6.322 1.00 95.12 514 ASN A CA 1
ATOM 4067 C C . ASN A 1 514 ? 34.409 8.199 -7.669 1.00 95.12 514 ASN A C 1
ATOM 4069 O O . ASN A 1 514 ? 35.043 9.134 -8.156 1.00 95.12 514 ASN A O 1
ATOM 4073 N N . GLU A 1 515 ? 34.304 7.006 -8.256 1.00 93.19 515 GLU A N 1
ATOM 4074 C CA . GLU A 1 515 ? 34.830 6.690 -9.590 1.00 93.19 515 GLU A CA 1
ATOM 4075 C C . GLU A 1 515 ? 33.934 7.208 -10.731 1.00 93.19 515 GLU A C 1
ATOM 4077 O O . GLU A 1 515 ? 34.397 7.349 -11.862 1.00 93.19 515 GLU A O 1
ATOM 4082 N N . GLU A 1 516 ? 32.668 7.532 -10.454 1.00 92.62 516 GLU A N 1
ATOM 4083 C CA . GLU A 1 516 ? 31.743 8.090 -11.444 1.00 92.62 516 GLU A CA 1
ATOM 4084 C C . GLU A 1 516 ? 32.077 9.560 -11.775 1.00 92.62 516 GLU A C 1
ATOM 4086 O O . GLU A 1 516 ? 32.289 10.391 -10.895 1.00 92.62 516 GLU A O 1
ATOM 4091 N N . GLU A 1 517 ? 32.111 9.912 -13.063 1.00 86.19 517 GLU A N 1
ATOM 4092 C CA . GLU A 1 517 ? 32.655 11.201 -13.521 1.00 86.19 517 GLU A CA 1
ATOM 4093 C C . GLU A 1 517 ? 31.710 12.404 -13.341 1.00 86.19 517 GLU A C 1
ATOM 4095 O O . GLU A 1 517 ? 32.145 13.555 -13.434 1.00 86.19 517 GLU A O 1
ATOM 4100 N N . THR A 1 518 ? 30.409 12.181 -13.129 1.00 85.25 518 THR A N 1
ATOM 4101 C CA . THR A 1 518 ? 29.396 13.240 -13.172 1.00 85.25 518 THR A CA 1
ATOM 4102 C C . THR A 1 518 ? 28.888 13.677 -11.798 1.00 85.25 518 THR A C 1
ATOM 4104 O O . THR A 1 518 ? 29.334 14.687 -11.255 1.00 85.25 518 THR A O 1
ATOM 4107 N N . ALA A 1 519 ? 27.879 13.003 -11.255 1.00 88.94 519 ALA A N 1
ATOM 4108 C CA . ALA A 1 519 ? 27.179 13.387 -10.034 1.00 88.94 519 ALA A CA 1
ATOM 4109 C C . ALA A 1 519 ? 27.600 12.554 -8.811 1.00 88.94 519 ALA A C 1
ATOM 4111 O O . ALA A 1 519 ? 27.198 12.872 -7.685 1.00 88.94 519 ALA A O 1
ATOM 4112 N N . GLY A 1 520 ? 28.407 11.521 -9.036 1.00 90.81 520 GLY A N 1
ATOM 4113 C CA . GLY A 1 520 ? 28.889 10.546 -8.075 1.00 90.81 520 GLY A CA 1
ATOM 4114 C C . GLY A 1 520 ? 29.648 11.147 -6.895 1.00 90.81 520 GLY A C 1
ATOM 4115 O O . GLY A 1 520 ? 29.197 10.951 -5.769 1.00 90.81 520 GLY A O 1
ATOM 4116 N N . PRO A 1 521 ? 30.687 11.986 -7.075 1.00 93.06 521 PRO A N 1
ATOM 4117 C CA . PRO A 1 521 ? 31.442 12.549 -5.951 1.00 93.06 521 PRO A CA 1
ATOM 4118 C C . PRO A 1 521 ? 30.584 13.414 -5.013 1.00 93.06 521 PRO A C 1
ATOM 4120 O O . PRO A 1 521 ? 30.772 13.438 -3.792 1.00 93.06 521 PRO A O 1
ATOM 4123 N N . ALA A 1 522 ? 29.585 14.107 -5.571 1.00 91.12 522 ALA A N 1
ATOM 4124 C CA . ALA A 1 522 ? 28.623 14.881 -4.791 1.00 91.12 522 ALA A CA 1
ATOM 4125 C C . ALA A 1 522 ? 27.656 13.979 -4.002 1.00 91.12 522 ALA A C 1
ATOM 4127 O O . ALA A 1 522 ? 27.312 14.303 -2.864 1.00 91.12 522 ALA A O 1
ATOM 4128 N N . LEU A 1 523 ? 27.221 12.855 -4.582 1.00 93.19 523 LEU A N 1
ATOM 4129 C CA . LEU A 1 523 ? 26.453 11.819 -3.883 1.00 93.19 523 LEU A CA 1
ATOM 4130 C C . LEU A 1 523 ? 27.287 11.148 -2.792 1.00 93.19 523 LEU A C 1
ATOM 4132 O O . LEU A 1 523 ? 26.841 11.083 -1.651 1.00 93.19 523 LEU A O 1
ATOM 4136 N N . ALA A 1 524 ? 28.508 10.724 -3.111 1.00 94.00 524 ALA A N 1
ATOM 4137 C CA . ALA A 1 524 ? 29.433 10.106 -2.175 1.00 94.00 524 ALA A CA 1
ATOM 4138 C C . ALA A 1 524 ? 29.662 11.009 -0.960 1.00 94.00 524 ALA A C 1
ATOM 4140 O O . ALA A 1 524 ? 29.510 10.574 0.177 1.00 94.00 524 ALA A O 1
ATOM 4141 N N . SER A 1 525 ? 29.902 12.304 -1.176 1.00 91.62 525 SER A N 1
ATOM 4142 C CA . SER A 1 525 ? 30.054 13.273 -0.083 1.00 91.62 525 SER A CA 1
ATOM 4143 C C . SER A 1 525 ? 28.817 13.360 0.822 1.00 91.62 525 SER A C 1
ATOM 4145 O O . SER A 1 525 ? 28.958 13.483 2.039 1.00 91.62 525 SER A O 1
ATOM 4147 N N . LYS A 1 526 ? 27.606 13.272 0.249 1.00 91.19 526 LYS A N 1
ATOM 4148 C CA . LYS A 1 526 ? 26.342 13.271 1.006 1.00 91.19 526 LYS A CA 1
ATOM 4149 C C . LYS A 1 526 ? 26.109 11.964 1.770 1.00 91.19 526 LYS A C 1
ATOM 4151 O O . LYS A 1 526 ? 25.587 12.016 2.878 1.00 91.19 526 LYS A O 1
ATOM 4156 N N . LEU A 1 527 ? 26.476 10.817 1.193 1.00 92.31 527 LEU A N 1
ATOM 4157 C CA . LEU A 1 527 ? 26.233 9.484 1.763 1.00 92.31 527 LEU A CA 1
ATOM 4158 C C . LEU A 1 527 ? 27.356 9.005 2.696 1.00 92.31 527 LEU A C 1
ATOM 4160 O O . LEU A 1 527 ? 27.124 8.144 3.542 1.00 92.31 527 LEU A O 1
ATOM 4164 N N . ALA A 1 528 ? 28.553 9.591 2.606 1.00 93.25 528 ALA A N 1
ATOM 4165 C CA . ALA A 1 528 ? 29.708 9.247 3.433 1.00 93.25 528 ALA A CA 1
ATOM 4166 C C . ALA A 1 528 ? 29.427 9.227 4.950 1.00 93.25 528 ALA A C 1
ATOM 4168 O O . ALA A 1 528 ? 29.965 8.342 5.616 1.00 93.25 528 ALA A O 1
ATOM 4169 N N . PRO A 1 529 ? 28.612 10.134 5.535 1.00 92.44 529 PRO A N 1
ATOM 4170 C CA . PRO A 1 529 ? 28.247 10.048 6.947 1.00 92.44 529 PRO A CA 1
ATOM 4171 C C . PRO A 1 529 ? 27.580 8.720 7.328 1.00 92.44 529 PRO A C 1
ATOM 4173 O O . PRO A 1 529 ? 27.960 8.152 8.344 1.00 92.44 529 PRO A O 1
ATOM 4176 N N . LEU A 1 530 ? 26.664 8.190 6.504 1.00 91.81 530 LEU A N 1
ATOM 4177 C CA . LEU A 1 530 ? 26.017 6.894 6.751 1.00 91.81 530 LEU A CA 1
ATOM 4178 C C . LEU A 1 530 ? 27.041 5.755 6.747 1.00 91.81 530 LEU A C 1
ATOM 4180 O O . LEU A 1 530 ? 27.026 4.908 7.635 1.00 91.81 530 LEU A O 1
ATOM 4184 N N . VAL A 1 531 ? 27.940 5.746 5.758 1.00 91.75 531 VAL A N 1
ATOM 4185 C CA . VAL A 1 531 ? 28.981 4.711 5.638 1.00 91.75 531 VAL A CA 1
ATOM 4186 C C . VAL A 1 531 ? 29.902 4.737 6.860 1.00 91.75 531 VAL A C 1
ATOM 4188 O O . VAL A 1 531 ? 30.178 3.702 7.459 1.00 91.75 531 VAL A O 1
ATOM 4191 N N . LYS A 1 532 ? 30.303 5.936 7.298 1.00 91.50 532 LYS A N 1
ATOM 4192 C CA . LYS A 1 532 ? 31.149 6.137 8.485 1.00 91.50 532 LYS A CA 1
ATOM 4193 C C . LYS A 1 532 ? 30.464 5.761 9.799 1.00 91.50 532 LYS A C 1
ATOM 4195 O O . LYS A 1 532 ? 31.167 5.465 10.759 1.00 91.50 532 LYS A O 1
ATOM 4200 N N . SER A 1 533 ? 29.131 5.771 9.856 1.00 90.06 533 SER A N 1
ATOM 4201 C CA . SER A 1 533 ? 28.381 5.314 11.032 1.00 90.06 533 SER A CA 1
ATOM 4202 C C . SER A 1 533 ? 28.458 3.801 11.252 1.00 90.06 533 SER A C 1
ATOM 4204 O O . SER A 1 533 ? 28.108 3.365 12.341 1.00 90.06 533 SER A O 1
ATOM 4206 N N . ASN A 1 534 ? 28.913 3.020 10.260 1.00 88.94 534 ASN A N 1
ATOM 4207 C CA . ASN A 1 534 ? 29.180 1.581 10.368 1.00 88.94 534 ASN A CA 1
ATOM 4208 C C . ASN A 1 534 ? 28.054 0.787 11.064 1.00 88.94 534 ASN A C 1
ATOM 4210 O O . ASN A 1 534 ? 28.288 0.080 12.038 1.00 88.94 534 ASN A O 1
ATOM 4214 N N . LEU A 1 535 ? 26.817 0.948 10.583 1.00 89.38 535 LEU A N 1
ATOM 4215 C CA . LEU A 1 535 ? 25.611 0.410 11.234 1.00 89.38 535 LEU A CA 1
ATOM 4216 C C . LEU A 1 535 ? 25.299 -1.048 10.867 1.00 89.38 535 LEU A C 1
ATOM 4218 O O . LEU A 1 535 ? 24.541 -1.718 11.569 1.00 89.38 535 LEU A O 1
ATOM 4222 N N . PHE A 1 536 ? 25.857 -1.532 9.759 1.00 89.44 536 PHE A N 1
ATOM 4223 C CA . PHE A 1 536 ? 25.525 -2.820 9.155 1.00 89.44 536 PHE A CA 1
ATOM 4224 C C . PHE A 1 536 ? 26.795 -3.595 8.819 1.00 89.44 536 PHE A C 1
ATOM 4226 O O . PHE A 1 536 ? 27.758 -3.011 8.324 1.00 89.44 536 PHE A O 1
ATOM 4233 N N . SER A 1 537 ? 26.782 -4.903 9.062 1.00 82.75 537 SER A N 1
ATOM 4234 C CA . SER A 1 537 ? 27.884 -5.810 8.750 1.00 82.75 537 SER A CA 1
ATOM 4235 C C . SER A 1 537 ? 27.345 -7.155 8.273 1.00 82.75 537 SER A C 1
ATOM 4237 O O . SER A 1 537 ? 26.444 -7.714 8.892 1.00 82.75 537 SER A O 1
ATOM 4239 N N . SER A 1 538 ? 27.924 -7.701 7.203 1.00 72.25 538 SER A N 1
ATOM 4240 C CA . SER A 1 538 ? 27.620 -9.060 6.732 1.00 72.25 538 SER A CA 1
ATOM 4241 C C . SER A 1 538 ? 28.231 -10.153 7.620 1.00 72.25 538 SER A C 1
ATOM 4243 O O . SER A 1 538 ? 27.766 -11.286 7.569 1.00 72.25 538 SER A O 1
ATOM 4245 N N . ASP A 1 539 ? 29.228 -9.805 8.440 1.00 63.16 539 ASP A N 1
ATOM 4246 C CA . ASP A 1 539 ? 30.015 -10.732 9.270 1.00 63.16 539 ASP A CA 1
ATOM 4247 C C . ASP A 1 539 ? 29.600 -10.710 10.755 1.00 63.16 539 ASP A C 1
ATOM 4249 O O . ASP A 1 539 ? 30.297 -11.245 11.613 1.00 63.16 539 ASP A O 1
ATOM 4253 N N . SER A 1 540 ? 28.504 -10.024 11.093 1.00 62.69 540 SER A N 1
ATOM 4254 C CA . SER A 1 540 ? 28.002 -9.954 12.470 1.00 62.69 540 SER A CA 1
ATOM 4255 C C . SER A 1 540 ? 27.108 -11.153 12.774 1.00 62.69 540 SER A C 1
ATOM 4257 O O . SER A 1 540 ? 26.158 -11.421 12.040 1.00 62.69 540 SER A O 1
ATOM 4259 N N . ASP A 1 541 ? 27.358 -11.816 13.905 1.00 60.66 541 ASP A N 1
ATOM 4260 C CA . ASP A 1 541 ? 26.536 -12.929 14.400 1.00 60.66 541 ASP A CA 1
ATOM 4261 C C . ASP A 1 541 ? 25.124 -12.488 14.827 1.00 60.66 541 ASP A C 1
ATOM 4263 O O . ASP A 1 541 ? 24.285 -13.326 15.129 1.00 6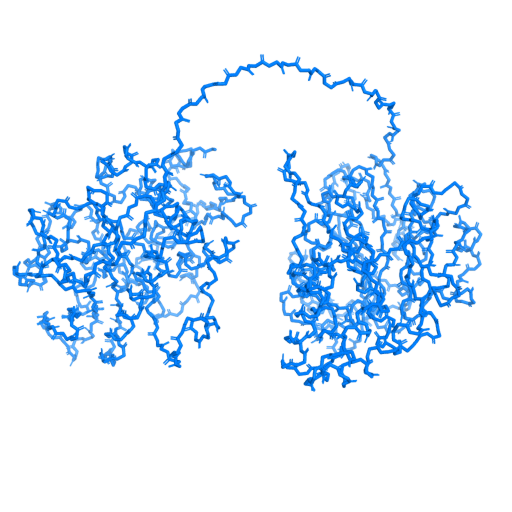0.66 541 ASP A O 1
ATOM 4267 N N . LYS A 1 542 ? 24.836 -11.178 14.874 1.00 70.75 542 LYS A N 1
ATOM 4268 C CA . LYS A 1 542 ? 23.528 -10.649 15.282 1.00 70.75 542 LYS A CA 1
ATOM 4269 C C . LYS A 1 542 ? 22.513 -10.756 14.153 1.00 70.75 542 LYS A C 1
ATOM 4271 O O . LYS A 1 542 ? 22.457 -9.889 13.281 1.00 70.75 542 LYS A O 1
ATOM 4276 N N . SER A 1 543 ? 21.658 -11.763 14.228 1.00 82.00 543 SER A N 1
ATOM 4277 C CA . SER A 1 543 ? 20.579 -12.009 13.277 1.00 82.00 543 SER A CA 1
ATOM 4278 C C . SER A 1 543 ? 19.198 -11.720 13.877 1.00 82.00 543 SER A C 1
ATOM 4280 O O . SER A 1 543 ? 19.034 -11.534 15.084 1.00 82.00 543 SER A O 1
ATOM 4282 N N . TRP A 1 544 ? 18.163 -11.716 13.036 1.00 88.81 544 TRP A N 1
ATOM 4283 C CA . TRP A 1 544 ? 16.778 -11.671 13.513 1.00 88.81 544 TRP A CA 1
ATOM 4284 C C . TRP A 1 544 ? 16.384 -12.913 14.327 1.00 88.81 544 TRP A C 1
ATOM 4286 O O . TRP A 1 544 ? 15.540 -12.792 15.215 1.00 88.81 544 TRP A O 1
ATOM 4296 N N . ASN A 1 545 ? 17.023 -14.069 14.105 1.00 84.06 545 ASN A N 1
ATOM 4297 C CA . ASN A 1 545 ? 16.798 -15.256 14.938 1.00 84.06 545 ASN A CA 1
ATOM 4298 C C . ASN A 1 545 ? 17.181 -14.961 16.392 1.00 84.06 545 ASN A C 1
ATOM 4300 O O . ASN A 1 545 ? 16.391 -15.204 17.296 1.00 84.06 545 ASN A O 1
ATOM 4304 N N . ASP A 1 546 ? 18.322 -14.313 16.635 1.00 82.50 546 ASP A N 1
ATOM 4305 C CA . ASP A 1 546 ? 18.739 -13.950 17.999 1.00 82.50 546 ASP A CA 1
ATOM 4306 C C . ASP A 1 546 ? 17.777 -12.955 18.660 1.00 82.50 546 ASP A C 1
ATOM 4308 O O . ASP A 1 546 ? 17.621 -12.931 19.881 1.00 82.50 546 ASP A O 1
ATOM 4312 N N . VAL A 1 547 ? 17.109 -12.123 17.858 1.00 86.56 547 VAL A N 1
ATOM 4313 C CA . VAL A 1 547 ? 16.107 -11.162 18.334 1.00 86.56 547 VAL A CA 1
ATOM 4314 C C . VAL A 1 547 ? 14.823 -11.872 18.769 1.00 86.56 547 VAL A C 1
ATOM 4316 O O . VAL A 1 547 ? 14.273 -11.531 19.820 1.00 86.56 547 VAL A O 1
ATOM 4319 N N . PHE A 1 548 ? 14.345 -12.845 17.987 1.00 86.38 548 PHE A N 1
ATOM 4320 C CA . PHE A 1 548 ? 13.027 -13.464 18.174 1.00 86.38 548 PHE A CA 1
ATOM 4321 C C . PHE A 1 548 ? 13.045 -14.867 18.796 1.00 86.38 548 PHE A C 1
ATOM 4323 O O . PHE A 1 548 ? 11.985 -15.355 19.182 1.00 86.38 548 PHE A O 1
ATOM 4330 N N . GLU A 1 549 ? 14.208 -15.496 18.966 1.00 82.75 549 GLU A N 1
ATOM 4331 C CA . GLU A 1 549 ? 14.341 -16.849 19.534 1.00 82.75 549 GLU A CA 1
ATOM 4332 C C . GLU A 1 549 ? 15.136 -16.887 20.854 1.00 82.75 549 GLU A C 1
ATOM 4334 O O . GLU A 1 549 ? 15.101 -17.893 21.558 1.00 82.75 549 GLU A O 1
ATOM 4339 N N . SER A 1 550 ? 15.775 -15.786 21.267 1.00 80.50 550 SER A N 1
ATOM 4340 C CA . SER A 1 550 ? 16.596 -15.726 22.493 1.00 80.50 550 SER A CA 1
ATOM 4341 C C . SER A 1 550 ? 15.861 -16.158 23.767 1.00 80.50 550 SER A C 1
ATOM 4343 O O . SER A 1 550 ? 14.772 -15.678 24.077 1.00 80.50 550 SER A O 1
ATOM 4345 N N . GLU A 1 551 ? 16.470 -17.019 24.578 1.00 78.69 551 GLU A N 1
ATOM 4346 C CA . GLU A 1 551 ? 15.905 -17.462 25.863 1.00 78.69 551 GLU A CA 1
ATOM 4347 C C . GLU A 1 551 ? 16.109 -16.454 27.009 1.00 78.69 551 GLU A C 1
ATOM 4349 O O . GLU A 1 551 ? 15.470 -16.563 28.054 1.00 78.69 551 GLU A O 1
ATOM 4354 N N . HIS A 1 552 ? 16.977 -15.454 26.827 1.00 81.31 552 HIS A N 1
ATOM 4355 C CA . HIS A 1 552 ? 17.465 -14.608 27.923 1.00 81.31 552 HIS A CA 1
ATOM 4356 C C . HIS A 1 552 ? 16.716 -13.281 28.095 1.00 81.31 552 HIS A C 1
ATOM 4358 O O . HIS A 1 552 ? 16.724 -12.707 29.185 1.00 81.31 552 HIS A O 1
ATOM 4364 N N . HIS A 1 553 ? 16.090 -12.774 27.034 1.00 86.50 553 HIS A N 1
ATOM 4365 C CA . HIS A 1 553 ? 15.395 -11.487 27.035 1.00 86.50 553 HIS A CA 1
ATOM 4366 C C . HIS A 1 553 ? 14.068 -11.583 26.282 1.00 86.50 553 HIS A C 1
ATOM 4368 O O . HIS A 1 553 ? 13.959 -12.271 25.266 1.00 86.50 553 HIS A O 1
ATOM 4374 N N . ARG A 1 554 ? 13.044 -10.881 26.778 1.00 90.81 554 ARG A N 1
ATOM 4375 C CA . ARG A 1 554 ? 11.694 -10.878 26.183 1.00 90.81 554 ARG A CA 1
ATOM 4376 C C . ARG A 1 554 ? 11.449 -9.694 25.259 1.00 90.81 554 ARG A C 1
ATOM 4378 O O . ARG A 1 554 ? 10.577 -9.764 24.397 1.00 90.81 554 ARG A O 1
ATOM 4385 N N . SER A 1 555 ? 12.224 -8.627 25.411 1.00 93.31 555 SER A N 1
ATOM 4386 C CA . SER A 1 555 ? 12.187 -7.479 24.513 1.00 93.31 555 SER A CA 1
ATOM 4387 C C . SER A 1 555 ? 13.591 -7.137 24.030 1.00 93.31 555 SER A C 1
ATOM 4389 O O . SER A 1 555 ? 14.552 -7.182 24.800 1.00 93.31 555 SER A O 1
ATOM 4391 N N . THR A 1 556 ? 13.709 -6.807 22.749 1.00 94.94 556 THR A N 1
ATOM 4392 C CA . THR A 1 556 ? 14.942 -6.300 22.145 1.00 94.94 556 THR A CA 1
ATOM 4393 C C . THR A 1 556 ? 14.696 -4.877 21.671 1.00 94.94 556 THR A C 1
ATOM 4395 O O . THR A 1 556 ? 13.731 -4.622 20.955 1.00 94.94 556 THR A O 1
ATOM 4398 N N . ILE A 1 557 ? 15.579 -3.954 22.038 1.00 95.12 557 ILE A N 1
ATOM 4399 C CA . ILE A 1 557 ? 15.514 -2.548 21.636 1.00 95.12 557 ILE A CA 1
ATOM 4400 C C . ILE A 1 557 ? 16.687 -2.276 20.692 1.00 95.12 557 ILE A C 1
ATOM 4402 O O . ILE A 1 557 ? 17.845 -2.367 21.096 1.00 95.12 557 ILE A O 1
ATOM 4406 N N . MET A 1 558 ? 16.397 -1.950 19.434 1.00 94.69 558 MET A N 1
ATOM 4407 C CA . MET A 1 558 ? 17.377 -1.470 18.459 1.00 94.69 558 MET A CA 1
ATOM 4408 C C . MET A 1 558 ? 17.535 0.034 18.636 1.00 94.69 558 MET A C 1
ATOM 4410 O O . MET A 1 558 ? 16.688 0.813 18.199 1.00 94.69 558 MET A O 1
ATOM 4414 N N . GLN A 1 559 ? 18.607 0.432 19.313 1.00 93.69 559 GLN A N 1
ATOM 4415 C CA . GLN A 1 559 ? 18.842 1.812 19.702 1.00 93.69 559 GLN A CA 1
ATOM 4416 C C . GLN A 1 559 ? 19.620 2.556 18.618 1.00 93.69 559 GLN A C 1
ATOM 4418 O O . GLN A 1 559 ? 20.769 2.219 18.319 1.00 93.69 559 GLN A O 1
ATOM 4423 N N . LEU A 1 560 ? 19.014 3.623 18.097 1.00 92.25 560 LEU A N 1
ATOM 4424 C CA . LEU A 1 560 ? 19.614 4.525 17.107 1.00 92.25 560 LEU A CA 1
ATOM 4425 C C . LEU A 1 560 ? 20.046 5.866 17.727 1.00 92.25 560 LEU A C 1
ATOM 4427 O O . LEU A 1 560 ? 20.280 6.854 17.029 1.00 92.25 560 LEU A O 1
ATOM 4431 N N . ALA A 1 561 ? 20.168 5.902 19.058 1.00 85.88 561 ALA A N 1
ATOM 4432 C CA . ALA A 1 561 ? 20.655 7.060 19.797 1.00 85.88 561 ALA A CA 1
ATOM 4433 C C . ALA A 1 561 ? 22.021 7.522 19.281 1.00 85.88 561 ALA A C 1
ATOM 4435 O O . ALA A 1 561 ? 22.819 6.722 18.801 1.00 85.88 561 ALA A O 1
ATOM 4436 N N . SER A 1 562 ? 22.308 8.817 19.433 1.00 85.50 562 SER A N 1
ATOM 4437 C CA . SER A 1 562 ? 23.522 9.505 18.950 1.00 85.50 562 SER A CA 1
ATOM 4438 C C . SER A 1 562 ? 23.668 9.655 17.430 1.00 85.50 562 SER A C 1
ATOM 4440 O O . SER A 1 562 ? 24.517 10.432 16.990 1.00 85.50 562 SER A O 1
ATOM 4442 N N . LEU A 1 563 ? 22.826 8.997 16.628 1.00 89.94 563 LEU A N 1
ATOM 4443 C CA . LEU A 1 563 ? 22.753 9.245 15.191 1.00 89.94 563 LEU A CA 1
ATOM 4444 C C . LEU A 1 563 ? 21.999 10.539 14.903 1.00 89.94 563 LEU A C 1
ATOM 4446 O O . LEU A 1 563 ? 21.073 10.927 15.619 1.00 89.94 563 LEU A O 1
ATOM 4450 N N . ASN A 1 564 ? 22.392 11.211 13.823 1.00 89.56 564 ASN A N 1
ATOM 4451 C CA . ASN A 1 564 ? 21.580 12.299 13.299 1.00 89.56 564 ASN A CA 1
ATOM 4452 C C . ASN A 1 564 ? 20.249 11.745 12.758 1.00 89.56 564 ASN A C 1
ATOM 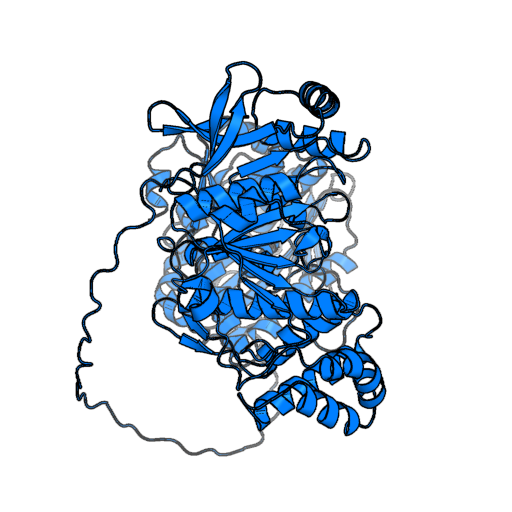4454 O O . ASN A 1 564 ? 20.127 10.552 12.468 1.00 89.56 564 ASN A O 1
ATOM 4458 N N . HIS A 1 565 ? 19.255 12.625 12.635 1.00 89.00 565 HIS A N 1
ATOM 4459 C CA . HIS A 1 565 ? 17.904 12.221 12.256 1.00 89.00 565 HIS A CA 1
ATOM 4460 C C . HIS A 1 565 ? 17.881 11.456 10.925 1.00 89.00 565 HIS A C 1
ATOM 4462 O O . HIS A 1 565 ? 17.354 10.350 10.880 1.00 89.00 565 HIS A O 1
ATOM 4468 N N . ASP A 1 566 ? 18.534 11.973 9.883 1.00 90.31 566 ASP A N 1
ATOM 4469 C CA . ASP A 1 566 ? 18.550 11.344 8.558 1.00 90.31 566 ASP A CA 1
ATOM 4470 C C . ASP A 1 566 ? 19.156 9.929 8.586 1.00 90.31 566 ASP A C 1
ATOM 4472 O O . ASP A 1 566 ? 18.595 8.994 8.021 1.00 90.31 566 ASP A O 1
ATOM 4476 N N . ILE A 1 567 ? 20.280 9.729 9.280 1.00 92.19 567 ILE A N 1
ATOM 4477 C CA . ILE A 1 567 ? 20.932 8.416 9.385 1.00 92.19 567 ILE A CA 1
ATOM 4478 C C . ILE A 1 567 ? 20.070 7.444 10.199 1.00 92.19 567 ILE A C 1
ATOM 4480 O O . ILE A 1 567 ? 19.949 6.280 9.821 1.00 92.19 567 ILE A O 1
ATOM 4484 N N . SER A 1 568 ? 19.436 7.917 11.275 1.00 92.62 568 SER A N 1
ATOM 4485 C CA . SER A 1 568 ? 18.495 7.119 12.070 1.00 92.62 568 SER A CA 1
ATOM 4486 C C . SER A 1 568 ? 17.299 6.655 11.226 1.00 92.62 568 SER A C 1
ATOM 4488 O O . SER A 1 568 ? 16.944 5.473 11.233 1.00 92.62 568 SER A O 1
ATOM 4490 N N . MET A 1 569 ? 16.735 7.554 10.411 1.00 92.75 569 MET A N 1
ATOM 4491 C CA . MET A 1 569 ? 15.629 7.236 9.506 1.00 92.75 569 MET A CA 1
ATOM 4492 C C . MET A 1 569 ? 16.043 6.250 8.407 1.00 92.75 569 MET A C 1
ATOM 4494 O O . MET A 1 569 ? 15.336 5.274 8.173 1.00 92.75 569 MET A O 1
ATOM 4498 N N . LEU A 1 570 ? 17.208 6.442 7.774 1.00 92.94 570 LEU A N 1
ATOM 4499 C CA . LEU A 1 570 ? 17.745 5.488 6.790 1.00 92.94 570 LEU A CA 1
ATOM 4500 C C . LEU A 1 570 ? 17.960 4.111 7.404 1.00 92.94 570 LEU A C 1
ATOM 4502 O O . LEU A 1 570 ? 17.583 3.103 6.811 1.00 92.94 570 LEU A O 1
ATOM 4506 N N . CYS A 1 571 ? 18.569 4.069 8.590 1.00 93.81 571 CYS A N 1
ATOM 4507 C CA . CYS A 1 571 ? 18.826 2.817 9.277 1.00 93.81 571 CYS A CA 1
ATOM 4508 C C . CYS A 1 571 ? 17.517 2.090 9.594 1.00 93.81 571 CYS A C 1
ATOM 4510 O O . CYS A 1 571 ? 17.400 0.900 9.315 1.00 93.81 571 CYS A O 1
ATOM 4512 N N . THR A 1 572 ? 16.514 2.824 10.079 1.00 95.19 572 THR A N 1
ATOM 4513 C CA . THR A 1 572 ? 15.174 2.290 10.345 1.00 95.19 572 THR A CA 1
ATOM 4514 C C . THR A 1 572 ? 14.540 1.705 9.087 1.00 95.19 572 THR A C 1
ATOM 4516 O O . THR A 1 572 ? 14.103 0.560 9.111 1.00 95.19 572 THR A O 1
ATOM 4519 N N . GLU A 1 573 ? 14.530 2.435 7.970 1.00 94.38 573 GLU A N 1
ATOM 4520 C CA . GLU A 1 573 ? 13.959 1.949 6.704 1.00 94.38 573 GLU A CA 1
ATOM 4521 C C . GLU A 1 573 ? 14.670 0.682 6.198 1.00 94.38 573 GLU A C 1
ATOM 4523 O O . GLU A 1 573 ? 14.016 -0.270 5.767 1.00 94.38 573 GLU A O 1
ATOM 4528 N N . PHE A 1 574 ? 16.003 0.615 6.295 1.00 94.12 574 PHE A N 1
ATOM 4529 C CA . PHE A 1 574 ? 16.748 -0.592 5.925 1.00 94.12 574 PHE A CA 1
ATOM 4530 C C . PHE A 1 574 ? 16.467 -1.772 6.861 1.00 94.12 574 PHE A C 1
ATOM 4532 O O . PHE A 1 574 ? 16.242 -2.880 6.370 1.00 94.12 574 PHE A O 1
ATOM 4539 N N . LEU A 1 575 ? 16.423 -1.546 8.178 1.00 94.31 575 LEU A N 1
ATOM 4540 C CA . LEU A 1 575 ? 16.068 -2.579 9.156 1.00 94.31 575 LEU A CA 1
ATOM 4541 C C . LEU A 1 575 ? 14.660 -3.114 8.902 1.00 94.31 575 LEU A C 1
ATOM 4543 O O . LEU A 1 575 ? 14.461 -4.322 8.942 1.00 94.31 575 LEU A O 1
ATOM 4547 N N . LEU A 1 576 ? 13.695 -2.244 8.593 1.00 95.25 576 LEU A N 1
ATOM 4548 C CA . LEU A 1 576 ? 12.330 -2.657 8.271 1.00 95.25 576 LEU A CA 1
ATOM 4549 C C . LEU A 1 576 ? 12.273 -3.488 6.985 1.00 95.25 576 LEU A C 1
ATOM 4551 O O . LEU A 1 576 ? 11.570 -4.494 6.950 1.00 95.25 576 LEU A O 1
ATOM 4555 N N . TRP A 1 577 ? 13.028 -3.129 5.944 1.00 92.44 577 TRP A N 1
ATOM 4556 C CA . TRP A 1 577 ? 13.118 -3.955 4.735 1.00 92.44 577 TRP A CA 1
ATOM 4557 C C . TRP A 1 577 ? 13.684 -5.350 5.010 1.00 92.44 577 TRP A C 1
ATOM 4559 O O . TRP A 1 577 ? 13.121 -6.341 4.541 1.00 92.44 577 TRP A O 1
ATOM 4569 N N . ASP A 1 578 ? 14.780 -5.434 5.764 1.00 91.62 578 ASP A N 1
ATOM 4570 C CA . ASP A 1 578 ? 15.414 -6.715 6.088 1.00 91.62 578 ASP A CA 1
ATOM 4571 C C . ASP A 1 578 ? 14.531 -7.555 7.025 1.00 91.62 578 ASP A C 1
ATOM 4573 O O . ASP A 1 578 ? 14.354 -8.751 6.804 1.00 91.62 578 ASP A O 1
ATOM 4577 N N . LEU A 1 579 ? 13.870 -6.914 7.993 1.00 93.38 579 LEU A N 1
ATOM 4578 C CA . LEU A 1 579 ? 12.909 -7.545 8.895 1.00 93.38 579 LEU A CA 1
ATOM 4579 C C . LEU A 1 579 ? 11.665 -8.062 8.165 1.00 93.38 579 LEU A C 1
ATOM 4581 O O . LEU A 1 579 ? 11.181 -9.152 8.467 1.00 93.38 579 LEU A O 1
ATOM 4585 N N . TYR A 1 580 ? 11.138 -7.307 7.197 1.00 93.00 580 TYR A N 1
ATOM 4586 C CA . TYR A 1 580 ? 10.013 -7.767 6.382 1.00 93.00 580 TYR A CA 1
ATOM 4587 C C . TYR A 1 580 ? 10.389 -9.021 5.594 1.00 93.00 580 TYR A C 1
ATOM 4589 O O . TYR A 1 580 ? 9.617 -9.977 5.551 1.00 93.00 580 TYR A O 1
ATOM 4597 N N . SER A 1 581 ? 11.589 -9.048 5.015 1.00 88.69 581 SER A N 1
ATOM 4598 C CA . SER A 1 581 ? 12.081 -10.226 4.301 1.00 88.69 581 SER A CA 1
ATOM 4599 C C . SER A 1 581 ? 12.305 -11.427 5.217 1.00 88.69 581 SER A C 1
ATOM 4601 O O . SER A 1 581 ? 11.916 -12.549 4.884 1.00 88.69 581 SER A O 1
ATOM 4603 N N . TYR A 1 582 ? 12.862 -11.189 6.406 1.00 89.50 582 TYR A N 1
ATOM 4604 C CA . TYR A 1 582 ? 12.969 -12.206 7.443 1.00 89.50 582 TYR A CA 1
ATOM 4605 C C . TYR A 1 582 ? 11.597 -12.804 7.777 1.00 89.50 582 TYR A C 1
ATOM 4607 O O . TYR A 1 582 ? 11.432 -14.023 7.745 1.00 89.50 582 TYR A O 1
ATOM 4615 N N . ALA A 1 583 ? 10.587 -11.959 8.010 1.00 91.19 583 ALA A N 1
ATOM 4616 C CA . ALA A 1 583 ? 9.225 -12.418 8.259 1.00 91.19 583 ALA A CA 1
ATOM 4617 C C . ALA A 1 583 ? 8.669 -13.214 7.066 1.00 91.19 583 ALA A C 1
ATOM 4619 O O . ALA A 1 583 ? 8.095 -14.278 7.268 1.00 91.19 583 ALA A O 1
ATOM 4620 N N . CYS A 1 584 ? 8.888 -12.766 5.828 1.00 87.19 584 CYS A N 1
ATOM 4621 C CA . CYS A 1 584 ? 8.460 -13.505 4.635 1.00 87.19 584 CYS A CA 1
ATOM 4622 C C . CYS A 1 584 ? 9.107 -14.895 4.525 1.00 87.19 584 CYS A C 1
ATOM 4624 O O . CYS A 1 584 ? 8.478 -15.818 4.017 1.00 87.19 584 CYS A O 1
ATOM 4626 N N . SER A 1 585 ? 10.350 -15.037 4.990 1.00 83.75 585 SER A N 1
ATOM 4627 C CA . SER A 1 585 ? 11.137 -16.267 4.852 1.00 83.75 585 SER A CA 1
ATOM 4628 C C . SER A 1 585 ? 10.898 -17.272 5.982 1.00 83.75 585 SER A C 1
ATOM 4630 O O . SER A 1 585 ? 10.884 -18.476 5.738 1.00 83.75 585 SER A O 1
ATOM 4632 N N . TYR A 1 586 ? 10.727 -16.793 7.217 1.00 83.94 586 TYR A N 1
ATOM 4633 C CA . TYR A 1 586 ? 10.701 -17.632 8.426 1.00 83.94 586 TYR A CA 1
ATOM 4634 C C . TYR A 1 586 ? 9.430 -17.457 9.271 1.00 83.94 586 TYR A C 1
ATOM 4636 O O . TYR A 1 586 ? 9.176 -18.229 10.198 1.00 83.94 586 TYR A O 1
ATOM 4644 N N . GLY A 1 587 ? 8.632 -16.431 8.982 1.00 85.31 587 GLY A N 1
ATOM 4645 C CA . GLY A 1 587 ? 7.436 -16.084 9.734 1.00 85.31 587 GLY A CA 1
ATOM 4646 C C . GLY A 1 587 ? 6.216 -16.928 9.369 1.00 85.31 587 GLY A C 1
ATOM 4647 O O . GLY A 1 587 ? 6.141 -17.578 8.329 1.00 85.31 587 GLY A O 1
ATOM 4648 N N . SER A 1 588 ? 5.212 -16.906 10.243 1.00 85.88 588 SER A N 1
ATOM 4649 C CA . SER A 1 588 ? 3.909 -17.536 10.003 1.00 85.88 588 SER A CA 1
ATOM 4650 C C . SER A 1 588 ? 2.828 -16.856 10.838 1.00 85.88 588 SER A C 1
ATOM 4652 O O . SER A 1 588 ? 3.124 -16.289 11.889 1.00 85.88 588 SER A O 1
ATOM 4654 N N . LYS A 1 589 ? 1.556 -16.947 10.427 1.00 83.62 589 LYS A N 1
ATOM 4655 C CA . LYS A 1 589 ? 0.424 -16.392 11.199 1.00 83.62 589 LYS A CA 1
ATOM 4656 C C . LYS A 1 589 ? 0.377 -16.898 12.653 1.00 83.62 589 LYS A C 1
ATOM 4658 O O . LYS A 1 589 ? -0.105 -16.169 13.521 1.00 83.62 589 LYS A O 1
ATOM 4663 N N . GLU A 1 590 ? 0.878 -18.102 12.917 1.00 83.19 590 GLU A N 1
ATOM 4664 C CA . GLU A 1 590 ? 0.864 -18.730 14.247 1.00 83.19 590 GLU A CA 1
ATOM 4665 C C . GLU A 1 590 ? 2.046 -18.308 15.134 1.00 83.19 590 GLU A C 1
ATOM 4667 O O . GLU A 1 590 ? 1.991 -18.471 16.350 1.00 83.19 590 GLU A O 1
ATOM 4672 N N . LYS A 1 591 ? 3.099 -17.723 14.549 1.00 86.19 591 LYS A N 1
ATOM 4673 C CA . LYS A 1 591 ? 4.265 -17.195 15.269 1.00 86.19 591 LYS A CA 1
ATOM 4674 C C . LYS A 1 591 ? 4.304 -15.673 15.122 1.00 86.19 591 LYS A C 1
ATOM 4676 O O . LYS A 1 591 ? 4.958 -15.169 14.209 1.00 86.19 591 LYS A O 1
ATOM 4681 N N . PRO A 1 592 ? 3.561 -14.931 15.960 1.00 90.12 592 PRO A N 1
ATOM 4682 C CA . PRO A 1 592 ? 3.504 -13.488 15.836 1.00 90.12 592 PRO A CA 1
ATOM 4683 C C . PRO A 1 592 ? 4.863 -12.835 16.122 1.00 90.12 592 PRO A C 1
ATOM 4685 O O . PRO A 1 592 ? 5.579 -13.236 17.036 1.00 90.12 592 PRO A O 1
ATOM 4688 N N . ILE A 1 593 ? 5.169 -11.785 15.360 1.00 94.06 593 ILE A N 1
ATOM 4689 C CA . ILE A 1 593 ? 6.387 -10.975 15.439 1.00 94.06 593 ILE A CA 1
ATOM 4690 C C . ILE A 1 593 ? 5.967 -9.537 15.799 1.00 94.06 593 ILE A C 1
ATOM 4692 O O . ILE A 1 593 ? 5.698 -8.736 14.895 1.00 94.06 593 ILE A O 1
ATOM 4696 N N . PRO A 1 594 ? 5.816 -9.204 17.098 1.00 95.44 594 PRO A N 1
ATOM 4697 C CA . PRO A 1 594 ? 5.532 -7.848 17.550 1.00 95.44 594 PRO A CA 1
ATOM 4698 C C . PRO A 1 594 ? 6.693 -6.891 17.278 1.00 95.44 594 PRO A C 1
ATOM 4700 O O . PRO A 1 594 ? 7.813 -7.098 17.751 1.00 95.44 594 PRO A O 1
ATOM 4703 N N . ILE A 1 595 ? 6.396 -5.808 16.564 1.00 97.94 595 ILE A N 1
ATOM 4704 C CA . ILE A 1 595 ? 7.338 -4.750 16.204 1.00 97.94 595 ILE A CA 1
ATOM 4705 C C . ILE A 1 595 ? 6.735 -3.412 16.619 1.00 97.94 595 ILE A C 1
ATOM 4707 O O . ILE A 1 595 ? 5.627 -3.063 16.204 1.00 97.94 595 ILE A O 1
ATOM 4711 N N . VAL A 1 596 ? 7.472 -2.662 17.430 1.00 98.12 596 VAL A N 1
ATOM 4712 C CA . VAL A 1 596 ? 7.107 -1.324 17.891 1.00 98.12 596 VAL A CA 1
ATOM 4713 C C . VAL A 1 596 ? 7.801 -0.279 17.032 1.00 98.12 596 VAL A C 1
ATOM 4715 O O . VAL A 1 596 ? 9.027 -0.297 16.901 1.00 98.12 596 VAL A O 1
ATOM 4718 N N . LEU A 1 597 ? 7.008 0.660 16.512 1.00 96.94 597 LEU A N 1
ATOM 4719 C CA . LEU A 1 597 ? 7.481 1.846 15.801 1.00 96.94 597 LEU A CA 1
ATOM 4720 C C . LEU A 1 597 ? 6.786 3.079 16.386 1.00 96.94 597 LEU A C 1
ATOM 4722 O O . LEU A 1 597 ? 5.559 3.194 16.331 1.00 96.94 597 LEU A O 1
ATOM 4726 N N . ASP A 1 598 ? 7.567 3.989 16.964 1.00 93.25 598 ASP A N 1
ATOM 4727 C CA . ASP A 1 598 ? 7.065 5.222 17.581 1.00 93.25 598 ASP A CA 1
ATOM 4728 C C . ASP A 1 598 ? 7.214 6.421 16.638 1.00 93.25 598 ASP A C 1
ATOM 4730 O O . ASP A 1 598 ? 8.145 6.486 15.850 1.00 93.25 598 ASP A O 1
ATOM 4734 N N . GLU A 1 599 ? 6.309 7.391 16.693 1.00 90.25 599 GLU A N 1
ATOM 4735 C CA . GLU A 1 599 ? 6.259 8.523 15.753 1.00 90.25 599 GLU A CA 1
ATOM 4736 C C . GLU A 1 599 ? 6.290 8.092 14.272 1.00 90.25 599 GLU A C 1
ATOM 4738 O O . GLU A 1 599 ? 7.062 8.611 13.455 1.00 90.25 599 GLU A O 1
ATOM 4743 N N . VAL A 1 600 ? 5.438 7.126 13.911 1.00 93.00 600 VAL A N 1
ATOM 4744 C CA . VAL A 1 600 ? 5.443 6.503 12.575 1.00 93.00 600 VAL A CA 1
ATOM 4745 C C . VAL A 1 600 ? 5.190 7.486 11.444 1.00 93.00 600 VAL A C 1
ATOM 4747 O O . VAL A 1 600 ? 5.548 7.181 10.315 1.00 93.00 600 VAL A O 1
ATOM 4750 N N . GLN A 1 601 ? 4.640 8.678 11.699 1.00 89.75 601 GLN A N 1
ATOM 4751 C CA . GLN A 1 601 ? 4.456 9.704 10.666 1.00 89.75 601 GLN A CA 1
ATOM 4752 C C . GLN A 1 601 ? 5.769 10.162 10.000 1.00 89.75 601 GLN A C 1
ATOM 4754 O O . GLN A 1 601 ? 5.721 10.756 8.927 1.00 89.75 601 GLN A O 1
ATOM 4759 N N . ASN A 1 602 ? 6.924 9.882 10.615 1.00 88.19 602 ASN A N 1
ATOM 4760 C CA . ASN A 1 602 ? 8.238 10.177 10.039 1.00 88.19 602 ASN A CA 1
ATOM 4761 C C . ASN A 1 602 ? 8.703 9.118 9.021 1.00 88.19 602 ASN A C 1
ATOM 4763 O O . ASN A 1 602 ? 9.594 9.396 8.221 1.00 88.19 602 ASN A O 1
ATOM 4767 N N . LEU A 1 603 ? 8.115 7.918 9.041 1.00 91.31 603 LEU A N 1
ATOM 4768 C CA . LEU A 1 603 ? 8.463 6.816 8.141 1.00 91.31 603 LEU A CA 1
ATOM 4769 C C . LEU A 1 603 ? 7.792 6.958 6.774 1.00 91.31 603 LEU A C 1
ATOM 4771 O O . LEU A 1 603 ? 6.900 7.782 6.551 1.00 91.31 603 LEU A O 1
ATOM 4775 N N . ASP A 1 604 ? 8.222 6.142 5.819 1.00 89.69 604 ASP A N 1
ATOM 4776 C CA . ASP A 1 604 ? 7.576 6.081 4.525 1.00 89.69 604 ASP A CA 1
ATOM 4777 C C . ASP A 1 604 ? 6.272 5.278 4.555 1.00 89.69 604 ASP A C 1
ATOM 4779 O O . ASP A 1 604 ? 6.276 4.072 4.776 1.00 89.69 604 ASP A O 1
ATOM 4783 N N . HIS A 1 605 ? 5.144 5.931 4.269 1.00 91.25 605 HIS A N 1
ATOM 4784 C CA . HIS A 1 605 ? 3.817 5.296 4.246 1.00 91.25 605 HIS A CA 1
ATOM 4785 C C . HIS A 1 605 ? 3.365 4.857 2.854 1.00 91.25 605 HIS A C 1
ATOM 4787 O O . HIS A 1 605 ? 2.256 4.335 2.720 1.00 91.25 605 HIS A O 1
ATOM 4793 N N . ARG A 1 606 ? 4.174 5.077 1.806 1.00 89.44 606 ARG A N 1
ATOM 4794 C CA . ARG A 1 606 ? 3.859 4.626 0.438 1.00 89.44 606 ARG A CA 1
ATOM 4795 C C . ARG A 1 606 ? 3.571 3.122 0.432 1.00 89.44 606 ARG A C 1
ATOM 4797 O O . ARG A 1 606 ? 4.197 2.376 1.168 1.00 89.44 606 ARG A O 1
ATOM 4804 N N . LEU A 1 607 ? 2.659 2.663 -0.426 1.00 85.56 607 LEU A N 1
ATOM 4805 C CA . LEU A 1 607 ? 2.269 1.245 -0.475 1.00 85.56 607 LEU A CA 1
ATOM 4806 C C . LEU A 1 607 ? 3.468 0.300 -0.685 1.00 85.56 607 LEU A C 1
ATOM 4808 O O . LEU A 1 607 ? 3.541 -0.748 -0.058 1.00 85.56 607 LEU A O 1
ATOM 4812 N N . GLU A 1 608 ? 4.427 0.714 -1.516 1.00 84.81 608 GLU A N 1
ATOM 4813 C CA . GLU A 1 608 ? 5.641 -0.056 -1.818 1.00 84.81 608 GLU A CA 1
ATOM 4814 C C . GLU A 1 608 ? 6.739 0.047 -0.748 1.00 84.81 608 GLU A C 1
ATOM 4816 O O . GLU A 1 608 ? 7.790 -0.575 -0.900 1.00 84.81 608 GLU A O 1
ATOM 4821 N N . SER A 1 609 ? 6.535 0.841 0.307 1.00 90.94 609 SER A N 1
ATOM 4822 C CA . SER A 1 609 ? 7.485 0.984 1.412 1.00 90.94 609 SER A CA 1
ATOM 4823 C C . SER A 1 609 ? 7.453 -0.247 2.332 1.00 90.94 609 SER A C 1
ATOM 4825 O O . SER A 1 609 ? 6.486 -1.017 2.299 1.00 90.94 609 SER A O 1
ATOM 4827 N N . PRO A 1 610 ? 8.462 -0.448 3.200 1.00 92.88 610 PRO A N 1
ATOM 4828 C CA . PRO A 1 610 ? 8.465 -1.603 4.087 1.00 92.88 610 PRO A CA 1
ATOM 4829 C C . PRO A 1 610 ? 7.322 -1.522 5.110 1.00 92.88 610 PRO A C 1
ATOM 4831 O O . PRO A 1 610 ? 6.643 -2.519 5.338 1.00 92.88 610 PRO A O 1
ATOM 4834 N N . LEU A 1 611 ? 7.028 -0.334 5.656 1.00 94.94 611 LEU A N 1
ATOM 4835 C CA . LEU A 1 611 ? 5.878 -0.131 6.544 1.00 94.94 611 LEU A CA 1
ATOM 4836 C C . LEU A 1 611 ? 4.547 -0.394 5.820 1.00 94.94 611 LEU A C 1
ATOM 4838 O O . LEU A 1 611 ? 3.665 -1.048 6.379 1.00 94.94 611 LEU A O 1
ATOM 4842 N N . GLY A 1 612 ? 4.414 0.072 4.573 1.00 93.38 612 GLY A N 1
ATOM 4843 C CA . GLY A 1 612 ? 3.244 -0.176 3.731 1.00 93.38 612 GLY A CA 1
ATOM 4844 C C . GLY A 1 612 ? 2.981 -1.671 3.550 1.00 93.38 612 GLY A C 1
ATOM 4845 O O . GLY A 1 612 ? 1.884 -2.135 3.859 1.00 93.38 612 GLY A O 1
ATOM 4846 N N . LYS A 1 613 ? 4.009 -2.432 3.156 1.00 92.75 613 LYS A N 1
ATOM 4847 C CA . LYS A 1 613 ? 3.933 -3.894 2.990 1.00 92.75 613 LYS A CA 1
ATOM 4848 C C . LYS A 1 613 ? 3.672 -4.631 4.302 1.00 92.75 613 LYS A C 1
ATOM 4850 O O . LYS A 1 613 ? 2.867 -5.560 4.343 1.00 92.75 613 LYS A O 1
ATOM 4855 N N . MET A 1 614 ? 4.290 -4.205 5.403 1.00 95.31 614 MET A N 1
ATOM 4856 C CA . MET A 1 614 ? 4.036 -4.797 6.720 1.00 95.31 614 MET A CA 1
ATOM 4857 C C . MET A 1 614 ? 2.577 -4.624 7.173 1.00 95.31 614 MET A C 1
ATOM 4859 O O . MET A 1 614 ? 2.020 -5.554 7.754 1.00 95.31 614 MET A O 1
ATOM 4863 N N . LEU A 1 615 ? 1.952 -3.476 6.885 1.00 94.44 615 LEU A N 1
ATOM 4864 C CA . LEU A 1 615 ? 0.546 -3.197 7.212 1.00 94.44 615 LEU A CA 1
ATOM 4865 C C . LEU A 1 615 ? -0.447 -3.997 6.355 1.00 94.44 615 LEU A C 1
ATOM 4867 O O . LEU A 1 615 ? -1.488 -4.423 6.857 1.00 94.44 615 LEU A O 1
ATOM 4871 N N . THR A 1 616 ? -0.159 -4.189 5.065 1.00 90.56 616 THR A N 1
ATOM 4872 C CA . THR A 1 616 ? -1.103 -4.806 4.115 1.00 90.56 616 THR A CA 1
ATOM 4873 C C . THR A 1 616 ? -0.919 -6.318 3.978 1.00 90.56 616 THR A C 1
ATOM 4875 O O . THR A 1 616 ? -1.898 -7.068 3.907 1.00 90.56 616 THR A O 1
ATOM 4878 N N . GLU A 1 617 ? 0.328 -6.785 3.956 1.00 90.19 617 GLU A N 1
ATOM 4879 C CA . GLU A 1 617 ? 0.705 -8.166 3.637 1.00 90.19 617 GLU A CA 1
ATOM 4880 C C . GLU A 1 617 ? 1.332 -8.899 4.829 1.00 90.19 617 GLU A C 1
ATOM 4882 O O . GLU A 1 617 ? 1.179 -10.119 4.952 1.00 90.19 617 GLU A O 1
ATOM 4887 N N . GLY A 1 618 ? 1.960 -8.161 5.750 1.00 91.06 618 GLY A N 1
ATOM 4888 C CA . GLY A 1 618 ? 2.730 -8.707 6.870 1.00 91.06 618 GLY A CA 1
ATOM 4889 C C . GLY A 1 618 ? 1.962 -9.683 7.768 1.00 91.06 618 GLY A C 1
ATOM 4890 O O . GLY A 1 618 ? 2.554 -10.625 8.297 1.00 91.06 618 GLY A O 1
ATOM 4891 N N . ARG A 1 619 ? 0.634 -9.538 7.889 1.00 91.25 619 ARG A N 1
ATOM 4892 C CA . ARG A 1 619 ? -0.210 -10.427 8.712 1.00 91.25 619 ARG A CA 1
ATOM 4893 C C . ARG A 1 619 ? -0.059 -11.916 8.372 1.00 91.25 619 ARG A C 1
ATOM 4895 O O . ARG A 1 619 ? -0.198 -12.757 9.257 1.00 91.25 619 ARG A O 1
ATOM 4902 N N . LYS A 1 620 ? 0.202 -12.252 7.099 1.00 89.69 620 LYS A N 1
ATOM 4903 C CA . LYS A 1 620 ? 0.356 -13.644 6.627 1.00 89.69 620 LYS A CA 1
ATOM 4904 C C . LYS A 1 620 ? 1.600 -14.303 7.228 1.00 89.69 620 LYS A C 1
ATOM 4906 O O . LYS A 1 620 ? 1.609 -15.504 7.479 1.00 89.69 620 LYS A O 1
ATOM 4911 N N . PHE A 1 621 ? 2.600 -13.479 7.511 1.00 91.75 621 PHE A N 1
ATOM 4912 C CA . PHE A 1 621 ? 3.917 -13.851 8.004 1.00 91.75 621 PHE A CA 1
ATOM 4913 C C . PHE A 1 621 ? 4.060 -13.651 9.519 1.00 91.75 621 PHE A C 1
ATOM 4915 O O . PHE A 1 621 ? 5.158 -13.726 10.057 1.00 91.75 621 PHE A O 1
ATOM 4922 N N . GLY A 1 622 ? 2.957 -13.372 10.219 1.00 92.25 622 GLY A N 1
ATOM 4923 C CA . GLY A 1 622 ? 2.964 -13.146 11.663 1.00 92.25 622 GLY A CA 1
ATOM 4924 C C . GLY A 1 622 ? 3.338 -11.725 12.083 1.00 92.25 622 GLY A C 1
ATOM 4925 O O . GLY A 1 622 ? 3.349 -11.448 13.278 1.00 92.25 622 GLY A O 1
ATOM 4926 N N . VAL A 1 623 ? 3.588 -10.796 11.153 1.00 96.00 623 VAL A N 1
ATOM 4927 C CA . VAL A 1 623 ? 3.922 -9.407 11.504 1.00 96.00 623 VAL A CA 1
ATOM 4928 C C . VAL A 1 623 ? 2.786 -8.779 12.316 1.00 96.00 623 VAL A C 1
ATOM 4930 O O . VAL A 1 623 ? 1.630 -8.745 11.890 1.00 96.00 623 VAL A O 1
ATOM 4933 N N . SER A 1 624 ? 3.139 -8.262 13.490 1.00 96.12 624 SER A N 1
ATOM 4934 C CA . SER A 1 624 ? 2.248 -7.615 14.447 1.00 96.12 624 SER A CA 1
ATOM 4935 C C . SER A 1 624 ? 2.817 -6.236 14.747 1.00 96.12 624 SER A C 1
ATOM 4937 O O . SER A 1 624 ? 3.860 -6.119 15.375 1.00 96.12 624 SER A O 1
ATOM 4939 N N . LEU A 1 625 ? 2.147 -5.176 14.311 1.00 97.81 625 LEU A N 1
ATOM 4940 C CA . LEU A 1 625 ? 2.690 -3.820 14.435 1.00 97.81 625 LEU A CA 1
ATOM 4941 C C . LEU A 1 625 ? 2.049 -3.120 15.626 1.00 97.81 625 LEU A C 1
ATOM 4943 O O . LEU A 1 625 ? 0.827 -3.105 15.719 1.00 97.81 625 LEU A O 1
ATOM 4947 N N . ILE A 1 626 ? 2.860 -2.527 16.496 1.00 98.00 626 ILE A N 1
ATOM 4948 C CA . ILE A 1 626 ? 2.430 -1.607 17.551 1.00 98.00 626 ILE A CA 1
ATOM 4949 C C . ILE A 1 626 ? 2.947 -0.227 17.145 1.00 98.00 626 ILE A C 1
ATOM 4951 O O . ILE A 1 626 ? 4.124 0.091 17.308 1.00 98.00 626 ILE A O 1
ATOM 4955 N N . LEU A 1 627 ? 2.070 0.560 16.533 1.00 97.25 627 LEU A N 1
ATOM 4956 C CA . LEU A 1 627 ? 2.409 1.846 15.929 1.00 97.25 627 LEU A CA 1
ATOM 4957 C C . LEU A 1 627 ? 1.979 2.981 16.850 1.00 97.25 627 LEU A C 1
ATOM 4959 O O . LEU A 1 627 ? 0.879 2.933 17.391 1.00 97.25 627 LEU A O 1
ATOM 4963 N N . ALA A 1 628 ? 2.783 4.030 16.980 1.00 95.12 628 ALA A N 1
ATOM 4964 C CA . ALA A 1 628 ? 2.373 5.246 17.677 1.00 95.12 628 ALA A CA 1
ATOM 4965 C C . ALA A 1 628 ? 2.564 6.491 16.810 1.00 95.12 628 ALA A C 1
ATOM 4967 O O . ALA A 1 628 ? 3.547 6.621 16.085 1.00 95.12 628 ALA A O 1
ATOM 4968 N N . THR A 1 629 ? 1.602 7.415 16.865 1.00 91.88 629 THR A N 1
ATOM 4969 C CA . THR A 1 629 ? 1.663 8.677 16.117 1.00 91.88 629 THR A CA 1
ATOM 4970 C C . THR A 1 629 ? 0.966 9.824 16.849 1.00 91.88 629 THR A C 1
ATOM 4972 O O . THR A 1 629 ? -0.002 9.631 17.592 1.00 91.88 629 THR A O 1
ATOM 4975 N N . GLN A 1 630 ? 1.474 11.043 16.652 1.00 88.06 630 GLN A N 1
ATOM 4976 C CA . GLN A 1 630 ? 0.914 12.267 17.235 1.00 88.06 630 GLN A CA 1
ATOM 4977 C C . GLN A 1 630 ? -0.090 12.982 16.325 1.00 88.06 630 GLN A C 1
ATOM 4979 O O . GLN A 1 630 ? -1.023 13.617 16.822 1.00 88.06 630 GLN A O 1
ATOM 4984 N N . THR A 1 631 ? 0.103 12.907 15.008 1.00 82.12 631 THR A N 1
ATOM 4985 C CA . THR A 1 631 ? -0.664 13.671 14.016 1.00 82.12 631 THR A CA 1
ATOM 4986 C C . THR A 1 631 ? -0.930 12.827 12.781 1.00 82.12 631 THR A C 1
ATOM 4988 O O . THR A 1 631 ? -0.036 12.161 12.264 1.00 82.12 631 THR A O 1
ATOM 4991 N N . LEU A 1 632 ? -2.166 12.890 12.291 1.00 81.31 632 LEU A N 1
ATOM 4992 C CA . LEU A 1 632 ? -2.574 12.261 11.037 1.00 81.31 632 LEU A CA 1
ATOM 4993 C C . LEU A 1 632 ? -2.615 13.251 9.881 1.00 81.31 632 LEU A C 1
ATOM 4995 O O . LEU A 1 632 ? -2.534 12.845 8.725 1.00 81.31 632 LEU A O 1
ATOM 4999 N N . SER A 1 633 ? -2.714 14.547 10.179 1.00 78.19 633 SER A N 1
ATOM 5000 C CA . SER A 1 633 ? -2.849 15.600 9.169 1.00 78.19 633 SER A CA 1
ATOM 5001 C C . SER A 1 633 ? -1.665 15.687 8.198 1.00 78.19 633 SER A C 1
ATOM 5003 O O . SER A 1 633 ? -1.815 16.246 7.115 1.00 78.19 633 SER A O 1
ATOM 5005 N N . MET A 1 634 ? -0.495 15.149 8.562 1.00 77.19 634 MET A N 1
ATOM 5006 C CA . MET A 1 634 ? 0.682 15.086 7.682 1.00 77.19 634 MET A CA 1
ATOM 5007 C C . MET A 1 634 ? 0.603 13.967 6.634 1.00 77.19 634 MET A C 1
ATOM 5009 O O . MET A 1 634 ? 1.330 14.011 5.643 1.00 77.19 634 MET A O 1
ATOM 5013 N N . LEU A 1 635 ? -0.271 12.982 6.842 1.00 83.38 635 LEU A N 1
ATOM 5014 C CA . LEU A 1 635 ? -0.420 11.819 5.975 1.00 83.38 635 LEU A CA 1
ATOM 5015 C C . LEU A 1 635 ? -1.504 12.058 4.925 1.00 83.38 635 LEU A C 1
ATOM 5017 O O . LEU A 1 635 ? -2.522 12.707 5.182 1.00 83.38 635 LEU A O 1
ATOM 5021 N N . ARG A 1 636 ? -1.314 11.493 3.735 1.00 87.19 636 ARG A N 1
ATOM 5022 C CA . ARG A 1 636 ? -2.330 11.473 2.675 1.00 87.19 636 ARG A CA 1
ATOM 5023 C C . ARG A 1 636 ? -3.498 10.582 3.081 1.00 87.19 636 ARG A C 1
ATOM 5025 O O . ARG A 1 636 ? -3.372 9.712 3.934 1.00 87.19 636 ARG A O 1
ATOM 5032 N N . LYS A 1 637 ? -4.649 10.763 2.434 1.00 83.88 637 LYS A N 1
ATOM 5033 C CA . LYS A 1 637 ? -5.862 10.016 2.787 1.00 83.88 637 LYS A CA 1
ATOM 5034 C C . LYS A 1 637 ? -5.684 8.496 2.671 1.00 83.88 637 LYS A C 1
ATOM 5036 O O . LYS A 1 637 ? -6.101 7.777 3.564 1.00 83.88 637 LYS A O 1
ATOM 5041 N N . ASP A 1 638 ? -5.020 8.016 1.623 1.00 85.62 638 ASP A N 1
ATOM 5042 C CA . ASP A 1 638 ? -4.748 6.587 1.438 1.00 85.62 638 ASP A CA 1
ATOM 5043 C C . ASP A 1 638 ? -3.757 6.028 2.479 1.00 85.62 638 ASP A C 1
ATOM 5045 O O . ASP A 1 638 ? -3.877 4.876 2.890 1.00 85.62 638 ASP A O 1
ATOM 5049 N N . GLU A 1 639 ? -2.793 6.841 2.923 1.00 88.62 639 GLU A N 1
ATOM 5050 C CA . GLU A 1 639 ? -1.849 6.509 4.002 1.00 88.62 639 GLU A CA 1
ATOM 5051 C C . GLU A 1 639 ? -2.575 6.409 5.350 1.00 88.62 639 GLU A C 1
ATOM 5053 O O . GLU A 1 639 ? -2.376 5.447 6.093 1.00 88.62 639 GLU A O 1
ATOM 5058 N N . GLN A 1 640 ? -3.478 7.355 5.631 1.00 87.56 640 GLN A N 1
ATOM 5059 C CA . GLN A 1 640 ? -4.357 7.302 6.800 1.00 87.56 640 GLN A CA 1
ATOM 5060 C C . GLN A 1 640 ? -5.226 6.040 6.763 1.00 87.56 640 GLN A C 1
ATOM 5062 O O . GLN A 1 640 ? -5.224 5.272 7.722 1.00 87.56 640 GLN A O 1
ATOM 5067 N N . ASP A 1 641 ? -5.917 5.787 5.647 1.00 85.38 641 ASP A N 1
ATOM 5068 C CA . ASP A 1 641 ? -6.799 4.628 5.485 1.00 85.38 641 ASP A CA 1
ATOM 5069 C C . ASP A 1 641 ? -6.046 3.306 5.734 1.00 85.38 641 ASP A C 1
ATOM 5071 O O . ASP A 1 641 ? -6.595 2.414 6.379 1.00 85.38 641 ASP A O 1
ATOM 5075 N N . ARG A 1 642 ? -4.775 3.190 5.307 1.00 88.75 642 ARG A N 1
ATOM 5076 C CA . ARG A 1 642 ? -3.911 2.031 5.610 1.00 88.75 642 ARG A CA 1
ATOM 5077 C C . ARG A 1 642 ? -3.627 1.877 7.102 1.00 88.75 642 ARG A C 1
ATOM 5079 O O . ARG A 1 642 ? -3.801 0.783 7.629 1.00 88.75 642 ARG A O 1
ATOM 5086 N N . LEU A 1 643 ? -3.234 2.946 7.797 1.00 86.38 643 LEU A N 1
ATOM 5087 C CA . LEU A 1 643 ? -3.020 2.896 9.250 1.00 86.38 643 LEU A CA 1
ATOM 5088 C C . LEU A 1 643 ? -4.295 2.487 10.002 1.00 86.38 643 LEU A C 1
ATOM 5090 O O . LEU A 1 643 ? -4.234 1.754 10.990 1.00 86.38 643 LEU A O 1
ATOM 5094 N N . PHE A 1 644 ? -5.465 2.896 9.503 1.00 85.25 644 PHE A N 1
ATOM 5095 C CA . PHE A 1 644 ? -6.755 2.539 10.093 1.00 85.25 644 PHE A CA 1
ATOM 5096 C C . PHE A 1 644 ? -7.188 1.085 9.874 1.00 85.25 644 PHE A C 1
ATOM 5098 O O . PHE A 1 644 ? -8.116 0.634 10.555 1.00 85.25 644 PHE A O 1
ATOM 5105 N N . GLN A 1 645 ? -6.489 0.323 9.026 1.00 84.62 645 GLN A N 1
ATOM 5106 C CA . GLN A 1 645 ? -6.699 -1.124 8.886 1.00 84.62 645 GLN A CA 1
ATOM 5107 C C . GLN A 1 645 ? -6.242 -1.915 10.119 1.00 84.62 645 GLN A C 1
ATOM 5109 O O . GLN A 1 645 ? -6.606 -3.087 10.253 1.00 84.62 645 GLN A O 1
ATOM 5114 N N . ALA A 1 646 ? -5.474 -1.305 11.030 1.00 90.44 646 ALA A N 1
ATOM 5115 C CA . ALA A 1 646 ? -5.116 -1.929 12.297 1.00 90.44 646 ALA A CA 1
ATOM 5116 C C . ALA A 1 646 ? -6.370 -2.339 13.082 1.00 90.44 646 ALA A C 1
ATOM 5118 O O . ALA A 1 646 ? -7.290 -1.535 13.259 1.00 90.44 646 ALA A O 1
ATOM 5119 N N . CYS A 1 647 ? -6.424 -3.593 13.540 1.00 90.69 647 CYS A N 1
ATOM 5120 C CA . CYS A 1 647 ? -7.612 -4.135 14.207 1.00 90.69 647 CYS A CA 1
ATOM 5121 C C . CYS A 1 647 ? -7.930 -3.439 15.531 1.00 90.69 647 CYS A C 1
ATOM 5123 O O . CYS A 1 647 ? -9.104 -3.335 15.877 1.00 90.69 647 CYS A O 1
ATOM 5125 N N . HIS A 1 648 ? -6.912 -2.948 16.242 1.00 93.81 648 HIS A N 1
ATOM 5126 C CA . HIS A 1 648 ? -7.088 -2.268 17.524 1.00 93.81 648 HIS A CA 1
ATOM 5127 C C . HIS A 1 648 ? -6.514 -0.854 17.485 1.00 93.81 648 HIS A C 1
ATOM 5129 O O . HIS A 1 648 ? -5.464 -0.608 16.890 1.00 93.81 648 HIS A O 1
ATOM 5135 N N . LYS A 1 649 ? -7.206 0.093 18.114 1.00 93.88 649 LYS A N 1
ATOM 5136 C CA . LYS A 1 649 ? -6.840 1.510 18.136 1.00 93.88 649 LYS A CA 1
ATOM 5137 C C . LYS A 1 649 ? -6.961 2.028 19.561 1.00 93.88 649 LYS A C 1
ATOM 5139 O O . LYS A 1 649 ? -8.012 1.896 20.176 1.00 93.88 649 LYS A O 1
ATOM 5144 N N . LEU A 1 650 ? -5.902 2.643 20.070 1.00 95.50 650 LEU A N 1
ATOM 5145 C CA . LEU A 1 650 ? -5.909 3.336 21.355 1.00 95.50 650 LEU A CA 1
ATOM 5146 C C . LEU A 1 650 ? -5.817 4.834 21.094 1.00 95.50 650 LEU A C 1
ATOM 5148 O O . LEU A 1 650 ? -4.843 5.300 20.507 1.00 95.50 650 LEU A O 1
ATOM 5152 N N . ILE A 1 651 ? -6.826 5.598 21.503 1.00 94.75 651 ILE A N 1
ATOM 5153 C CA . ILE A 1 651 ? -6.872 7.045 21.277 1.00 94.75 651 ILE A CA 1
ATOM 5154 C C . ILE A 1 651 ? -6.747 7.761 22.616 1.00 94.75 651 ILE A C 1
ATOM 5156 O O . ILE A 1 651 ? -7.719 7.905 23.355 1.00 94.75 651 ILE A O 1
ATOM 5160 N N . PHE A 1 652 ? -5.531 8.200 22.932 1.00 95.69 652 PHE A N 1
ATOM 5161 C CA . PHE A 1 652 ? -5.261 9.128 24.027 1.00 95.69 652 PHE A CA 1
ATOM 5162 C C . PHE A 1 652 ? -5.663 10.548 23.626 1.00 95.69 652 PHE A C 1
ATOM 5164 O O . PHE A 1 652 ? -5.861 10.835 22.444 1.00 95.69 652 PHE A O 1
ATOM 5171 N N . ALA A 1 653 ? -5.711 11.458 24.603 1.00 94.06 653 ALA A N 1
ATOM 5172 C CA . ALA A 1 653 ? -6.054 12.864 24.397 1.00 94.06 653 ALA A CA 1
ATOM 5173 C C . ALA A 1 653 ? -5.306 13.484 23.185 1.00 94.06 653 ALA A C 1
ATOM 5175 O O . ALA A 1 653 ? -4.079 13.698 23.225 1.00 94.06 653 ALA A O 1
ATOM 5176 N N . PRO A 1 654 ? -6.010 13.765 22.072 1.00 91.62 654 PRO A N 1
ATOM 5177 C CA . PRO A 1 654 ? -5.378 14.289 20.872 1.00 91.62 654 PRO A CA 1
ATOM 5178 C C . PRO A 1 654 ? -5.090 15.787 21.007 1.00 91.62 654 PRO A C 1
ATOM 5180 O O . PRO A 1 654 ? -5.635 16.482 21.865 1.00 91.62 654 PRO A O 1
ATOM 5183 N N . ALA A 1 655 ? -4.246 16.319 20.122 1.00 87.75 655 ALA A N 1
ATOM 5184 C CA . ALA A 1 655 ? -4.115 17.767 19.991 1.00 87.75 655 ALA A CA 1
ATOM 5185 C C . ALA A 1 655 ? -5.452 18.378 19.531 1.00 87.75 655 ALA A C 1
ATOM 5187 O O . ALA A 1 655 ? -6.141 17.796 18.694 1.00 87.75 655 ALA A O 1
ATOM 5188 N N . LYS A 1 656 ? -5.789 19.586 20.009 1.00 85.69 656 LYS A N 1
ATOM 5189 C CA . LYS A 1 656 ? -7.058 20.271 19.672 1.00 85.69 656 LYS A CA 1
ATOM 5190 C C . LYS A 1 656 ? -7.298 20.420 18.164 1.00 85.69 656 LYS A C 1
ATOM 5192 O O . LYS A 1 656 ? -8.440 20.436 17.719 1.00 85.69 656 LYS A O 1
ATOM 5197 N N . THR A 1 657 ? -6.227 20.550 17.383 1.00 86.12 657 THR A N 1
ATOM 5198 C CA . THR A 1 657 ? -6.273 20.653 15.917 1.00 86.12 657 THR A CA 1
ATOM 5199 C C . THR A 1 657 ? -6.646 19.336 15.236 1.00 86.12 657 THR A C 1
ATOM 5201 O O . THR A 1 657 ? -7.184 19.361 14.136 1.00 86.12 657 THR A O 1
ATOM 5204 N N . GLU A 1 658 ? -6.400 18.199 15.887 1.00 86.31 658 GLU A N 1
ATOM 5205 C CA . GLU A 1 658 ? -6.638 16.854 15.354 1.00 86.31 658 GLU A CA 1
ATOM 5206 C C . GLU A 1 658 ? -7.943 16.233 15.882 1.00 86.31 658 GLU A C 1
ATOM 5208 O O . GLU A 1 658 ? -8.448 15.279 15.294 1.00 86.31 658 GLU A O 1
ATOM 5213 N N . THR A 1 659 ? -8.521 16.762 16.972 1.00 89.50 659 THR A N 1
ATOM 5214 C CA . THR A 1 659 ? -9.710 16.198 17.642 1.00 89.50 659 THR A CA 1
ATOM 5215 C C . THR A 1 659 ? -10.860 15.916 16.675 1.00 89.50 659 THR A C 1
ATOM 5217 O O . THR A 1 659 ? -11.451 14.841 16.728 1.00 89.50 659 THR A O 1
ATOM 5220 N N . LYS A 1 660 ? -11.147 16.842 15.751 1.00 88.69 660 LYS A N 1
ATOM 5221 C CA . LYS A 1 660 ? -12.213 16.665 14.750 1.00 88.69 660 LYS A CA 1
ATOM 5222 C C . LYS A 1 660 ? -11.932 15.514 13.789 1.00 88.69 660 LYS A C 1
ATOM 5224 O O . LYS A 1 660 ? -12.841 14.769 13.437 1.00 88.69 660 LYS A O 1
ATOM 5229 N N . THR A 1 661 ? -10.677 15.374 13.366 1.00 86.69 661 THR A N 1
ATOM 5230 C CA . THR A 1 661 ? -10.237 14.302 12.470 1.00 86.69 661 THR A CA 1
ATOM 5231 C C . THR A 1 661 ? -10.447 12.951 13.148 1.00 86.69 661 THR A C 1
ATOM 5233 O O . THR A 1 661 ? -11.143 12.102 12.595 1.00 86.69 661 THR A O 1
ATOM 5236 N N . TYR A 1 662 ? -9.960 12.787 14.383 1.00 87.88 662 TYR A N 1
ATOM 5237 C CA . TYR A 1 662 ? -10.150 11.556 15.158 1.00 87.88 662 TYR A CA 1
ATOM 5238 C C . TYR A 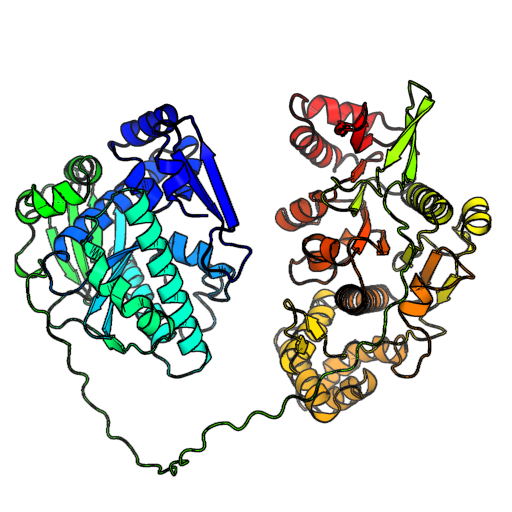1 662 ? -11.625 11.250 15.438 1.00 87.88 662 TYR A C 1
ATOM 5240 O O . TYR A 1 662 ? -12.059 10.118 15.245 1.00 87.88 662 TYR A O 1
ATOM 5248 N N . ALA A 1 663 ? -12.418 12.253 15.820 1.00 89.94 663 ALA A N 1
ATOM 5249 C CA . ALA A 1 663 ? -13.846 12.086 16.076 1.00 89.94 663 ALA A CA 1
ATOM 5250 C C . ALA A 1 663 ? -14.621 11.601 14.841 1.00 89.94 663 ALA A C 1
ATOM 5252 O O . ALA A 1 663 ? -15.502 10.750 14.949 1.00 89.94 663 ALA A O 1
ATOM 5253 N N . LYS A 1 664 ? -14.267 12.104 13.654 1.00 86.19 664 LYS A N 1
ATOM 5254 C CA . LYS A 1 664 ? -14.855 11.652 12.389 1.00 86.19 664 LYS A CA 1
ATOM 5255 C C . LYS A 1 664 ? -14.501 10.197 12.078 1.00 86.19 664 LYS A C 1
ATOM 5257 O O . LYS A 1 664 ? -15.324 9.455 11.554 1.00 86.19 664 LYS A O 1
ATOM 5262 N N . ILE A 1 665 ? -13.280 9.776 12.391 1.00 81.94 665 ILE A N 1
ATOM 5263 C CA . ILE A 1 665 ? -12.853 8.386 12.189 1.00 81.94 665 ILE A CA 1
ATOM 5264 C C . ILE A 1 665 ? -13.552 7.439 13.173 1.00 81.94 665 ILE A C 1
ATOM 5266 O O . ILE A 1 665 ? -13.952 6.338 12.792 1.00 81.94 665 ILE A O 1
ATOM 5270 N N . LEU A 1 666 ? -13.741 7.877 14.418 1.00 87.00 666 LEU A N 1
ATOM 5271 C CA . LEU A 1 666 ? -14.511 7.147 15.423 1.00 87.00 666 LEU A CA 1
ATOM 5272 C C . LEU A 1 666 ? -15.965 6.947 14.990 1.00 87.00 666 LEU A C 1
ATOM 5274 O O . LEU A 1 666 ? -16.466 5.831 15.063 1.00 87.00 666 LEU A O 1
ATOM 5278 N N . GLU A 1 667 ? -16.611 7.984 14.453 1.00 87.38 667 GLU A N 1
ATOM 5279 C CA . GLU A 1 667 ? -17.970 7.894 13.899 1.00 87.38 667 GLU A CA 1
ATOM 5280 C C . GLU A 1 667 ? -18.073 6.858 12.766 1.00 87.38 667 GLU A C 1
ATOM 5282 O O . GLU A 1 667 ? -19.028 6.085 12.715 1.00 87.38 667 GLU A O 1
ATOM 5287 N N . LEU A 1 668 ? -17.072 6.794 11.881 1.00 80.38 668 LEU A N 1
ATOM 5288 C CA . LEU A 1 668 ? -17.017 5.788 10.813 1.00 80.38 668 LEU A CA 1
ATOM 5289 C C . LEU A 1 668 ? -16.789 4.366 11.346 1.00 80.38 668 LEU A C 1
ATOM 5291 O O . LEU A 1 668 ? -17.250 3.406 10.732 1.00 80.38 668 LEU A O 1
ATOM 5295 N N . SER A 1 669 ? -16.071 4.235 12.464 1.00 78.19 669 SER A N 1
ATOM 5296 C CA . SER A 1 669 ? -15.748 2.943 13.080 1.00 78.19 669 SER A CA 1
ATOM 5297 C C . SER A 1 669 ? -16.882 2.416 13.963 1.00 78.19 669 SER A C 1
ATOM 5299 O O . SER A 1 669 ? -17.037 1.206 14.070 1.00 78.19 669 SER A O 1
ATOM 5301 N N . MET A 1 670 ? -17.688 3.309 14.552 1.00 82.19 670 MET A N 1
ATOM 5302 C CA . MET A 1 670 ? -18.769 3.016 15.500 1.00 82.19 670 MET A CA 1
ATOM 5303 C C . MET A 1 670 ? -20.135 3.457 14.927 1.00 82.19 670 MET A C 1
ATOM 5305 O O . MET A 1 670 ? -20.601 4.567 15.222 1.00 82.19 670 MET A O 1
ATOM 5309 N N . PRO A 1 671 ? -20.814 2.618 14.117 1.00 76.50 671 PRO A N 1
ATOM 5310 C CA . PRO A 1 671 ? -22.091 2.972 13.501 1.00 76.50 671 PRO A CA 1
ATOM 5311 C C . PRO A 1 671 ? -23.150 3.384 14.532 1.00 76.50 671 PRO A C 1
ATOM 5313 O O . PRO A 1 671 ? -23.347 2.712 15.539 1.00 76.50 671 PRO A O 1
ATOM 5316 N N . GLY A 1 672 ? -23.871 4.475 14.258 1.00 81.75 672 GLY A N 1
ATOM 5317 C CA . GLY A 1 672 ? -24.938 4.983 15.132 1.00 81.75 672 GLY A CA 1
ATOM 5318 C C . GLY A 1 672 ? -24.497 6.036 16.154 1.00 81.75 672 GLY A C 1
ATOM 5319 O O . GLY A 1 672 ? -25.349 6.574 16.858 1.00 81.75 672 GLY A O 1
ATOM 5320 N N . THR A 1 673 ? -23.207 6.372 16.200 1.00 88.38 673 THR A N 1
ATOM 5321 C CA . THR A 1 673 ? -22.666 7.481 17.005 1.00 88.38 673 THR A CA 1
ATOM 5322 C C . THR A 1 673 ? -22.543 8.766 16.182 1.00 88.38 673 THR A C 1
ATOM 5324 O O . THR A 1 673 ? -22.687 8.734 14.959 1.00 88.38 673 THR A O 1
ATOM 5327 N N . LYS A 1 674 ? -22.324 9.916 16.837 1.00 90.25 674 LYS A N 1
ATOM 5328 C CA . LYS A 1 674 ? -22.140 11.213 16.160 1.00 90.25 674 LYS A CA 1
ATOM 5329 C C . LYS A 1 674 ? -20.758 11.790 16.420 1.00 90.25 674 LYS A C 1
ATOM 5331 O O . LYS A 1 674 ? -20.299 11.800 17.559 1.00 90.25 674 LYS A O 1
ATOM 5336 N N . GLN A 1 675 ? -20.159 12.417 15.407 1.00 90.56 675 GLN A N 1
ATOM 5337 C CA . GLN A 1 675 ? -18.863 13.099 15.540 1.00 90.56 675 GLN A CA 1
ATOM 5338 C C . GLN A 1 675 ? -18.787 14.036 16.766 1.00 90.56 675 GLN A C 1
ATOM 5340 O O . GLN A 1 675 ? -17.803 14.021 17.499 1.00 90.56 675 GLN A O 1
ATOM 5345 N N . ALA A 1 676 ? -19.832 14.829 17.032 1.00 90.62 676 ALA A N 1
ATOM 5346 C CA . ALA A 1 676 ? -19.843 15.779 18.150 1.00 90.62 676 ALA A CA 1
ATOM 5347 C C . ALA A 1 676 ? -19.735 15.112 19.538 1.00 90.62 676 ALA A C 1
ATOM 5349 O O . ALA A 1 676 ? -19.201 15.716 20.469 1.00 90.62 676 ALA A O 1
ATOM 5350 N N . GLU A 1 677 ? -20.227 13.878 19.687 1.00 91.75 677 GLU A N 1
ATOM 5351 C CA . GLU A 1 677 ? -20.126 13.111 20.935 1.00 91.75 677 GLU A CA 1
ATOM 5352 C C . GLU A 1 677 ? -18.678 12.666 21.164 1.00 91.75 677 GLU A C 1
ATOM 5354 O O . GLU A 1 677 ? -18.142 12.853 22.258 1.00 91.75 677 GLU A O 1
ATOM 5359 N N . TRP A 1 678 ? -18.013 12.190 20.109 1.00 93.75 678 TRP A N 1
ATOM 5360 C CA . TRP A 1 678 ? -16.600 11.819 20.151 1.00 93.75 678 TRP A CA 1
ATOM 5361 C C . TRP A 1 678 ? -15.678 13.014 20.375 1.00 93.75 678 TRP A C 1
ATOM 5363 O O . TRP A 1 678 ? -14.728 12.904 21.141 1.00 93.75 678 TRP A O 1
ATOM 5373 N N . GLU A 1 679 ? -15.960 14.173 19.770 1.00 93.25 679 GLU A N 1
ATOM 5374 C CA . GLU A 1 679 ? -15.182 15.396 20.026 1.00 93.25 679 GLU A CA 1
ATOM 5375 C C . GLU A 1 679 ? -15.193 15.767 21.512 1.00 93.25 679 GLU A C 1
ATOM 5377 O O . GLU A 1 679 ? -14.154 16.132 22.064 1.00 93.25 679 GLU A O 1
ATOM 5382 N N . LYS A 1 680 ? -16.355 15.634 22.165 1.00 92.44 680 LYS A N 1
ATOM 5383 C CA . LYS A 1 680 ? -16.487 15.873 23.602 1.00 92.44 680 LYS A CA 1
ATOM 5384 C C . LYS A 1 680 ? -15.708 14.834 24.410 1.00 92.44 680 LYS A C 1
ATOM 5386 O O . LYS A 1 680 ? -14.886 15.218 25.232 1.00 92.44 680 LYS A O 1
ATOM 5391 N N . GLN A 1 681 ? -15.918 13.543 24.147 1.00 92.56 681 GLN A N 1
ATOM 5392 C CA . GLN A 1 681 ? -15.237 12.473 24.885 1.00 92.56 681 GLN A CA 1
ATOM 5393 C C . GLN A 1 681 ? -13.712 12.560 24.765 1.00 92.56 681 GLN A C 1
ATOM 5395 O O . GLN A 1 681 ? -13.015 12.484 25.770 1.00 92.56 681 GLN A O 1
ATOM 5400 N N . LEU A 1 682 ? -13.192 12.792 23.556 1.00 93.06 682 LEU A N 1
ATOM 5401 C CA . LEU A 1 682 ? -11.759 12.977 23.317 1.00 93.06 682 LEU A CA 1
ATOM 5402 C C . LEU A 1 682 ? -11.195 14.208 24.038 1.00 93.06 682 LEU A C 1
ATOM 5404 O O . LEU A 1 682 ? -10.028 14.203 24.426 1.00 93.06 682 LEU A O 1
ATOM 5408 N N . GLY A 1 683 ? -12.001 15.263 24.192 1.00 90.00 683 GLY A N 1
ATOM 5409 C CA . GLY A 1 683 ? -11.634 16.472 24.928 1.00 90.00 683 GLY A CA 1
ATOM 5410 C C . GLY A 1 683 ? -11.608 16.298 26.450 1.00 90.00 683 GLY A C 1
ATOM 5411 O O . GLY A 1 683 ? -10.868 17.020 27.115 1.00 90.00 683 GLY A O 1
ATOM 5412 N N . ASP A 1 684 ? -12.372 15.338 26.978 1.00 92.56 684 ASP A N 1
ATOM 5413 C CA . ASP A 1 684 ? -12.505 15.061 28.414 1.00 92.56 684 ASP A CA 1
ATOM 5414 C C . ASP A 1 684 ? -11.477 14.023 28.928 1.00 92.56 684 ASP A C 1
ATOM 5416 O O . ASP A 1 684 ? -11.364 13.806 30.137 1.00 92.56 684 ASP A O 1
ATOM 5420 N N . LEU A 1 685 ? -10.700 13.390 28.035 1.00 94.62 685 LEU A N 1
ATOM 5421 C CA . LEU A 1 685 ? -9.669 12.412 28.404 1.00 94.62 685 LEU A CA 1
ATOM 5422 C C . LEU A 1 685 ? -8.559 13.046 29.256 1.00 94.62 685 LEU A C 1
ATOM 5424 O O . LEU A 1 685 ? -7.890 13.997 28.844 1.00 94.62 685 LEU A O 1
ATOM 5428 N N . SER A 1 686 ? -8.307 12.458 30.426 1.00 93.62 686 SER A N 1
ATOM 5429 C CA . SER A 1 686 ? -7.161 12.810 31.271 1.00 93.62 686 SER A CA 1
ATOM 5430 C C . SER A 1 686 ? -5.884 12.083 30.834 1.00 93.62 686 SER A C 1
ATOM 5432 O O . SER A 1 686 ? -5.924 11.088 30.110 1.00 93.62 686 SER A O 1
ATOM 5434 N N . LYS A 1 687 ? -4.721 12.547 31.309 1.00 93.50 687 LYS A N 1
ATOM 5435 C CA . LYS A 1 687 ? -3.434 11.878 31.057 1.00 93.50 687 LYS A CA 1
ATOM 5436 C C . LYS A 1 687 ? -3.498 10.409 31.498 1.00 93.50 687 LYS A C 1
ATOM 5438 O O . LYS A 1 687 ? -3.911 10.125 32.620 1.00 93.50 687 LYS A O 1
ATOM 5443 N N . GLY A 1 688 ? -3.065 9.497 30.628 1.00 91.12 688 GLY A N 1
ATOM 5444 C CA . GLY A 1 688 ? -3.123 8.051 30.866 1.00 91.12 688 GLY A CA 1
ATOM 5445 C C . GLY A 1 688 ? -4.479 7.402 30.566 1.00 91.12 688 GLY A C 1
ATOM 5446 O O . GLY A 1 688 ? -4.551 6.178 30.539 1.00 91.12 688 GLY A O 1
ATOM 5447 N N . GLN A 1 689 ? -5.532 8.179 30.290 1.00 95.00 689 GLN A N 1
ATOM 5448 C CA . GLN A 1 689 ? -6.800 7.653 29.785 1.00 95.00 689 GLN A CA 1
ATOM 5449 C C . GLN A 1 689 ? -6.793 7.636 28.254 1.00 95.00 689 GLN A C 1
ATOM 5451 O O . GLN A 1 689 ? -6.285 8.552 27.601 1.00 95.00 689 GLN A O 1
ATOM 5456 N N . CYS A 1 690 ? -7.392 6.598 27.680 1.00 95.75 690 CYS A N 1
ATOM 5457 C CA . CYS A 1 690 ? -7.602 6.480 26.246 1.00 95.75 690 CYS A CA 1
ATOM 5458 C C . CYS A 1 690 ? -8.941 5.804 25.954 1.00 95.75 690 CYS A C 1
ATOM 5460 O O . CYS A 1 690 ? -9.491 5.108 26.807 1.00 95.75 690 CYS A O 1
ATOM 5462 N N . LEU A 1 691 ? -9.448 6.014 24.742 1.00 94.81 691 LEU A N 1
ATOM 5463 C CA . LEU A 1 691 ? -10.505 5.186 24.168 1.00 94.81 691 LEU A CA 1
ATOM 5464 C C . LEU A 1 691 ? -9.867 3.948 23.534 1.00 94.81 691 LEU A C 1
ATOM 5466 O O . LEU A 1 691 ? -8.880 4.084 22.804 1.00 94.81 691 LEU A O 1
ATOM 5470 N N . SER A 1 692 ? -10.423 2.767 23.796 1.00 94.31 692 SER A N 1
ATOM 5471 C CA . SER A 1 692 ? -9.947 1.496 23.247 1.00 94.31 692 SER A CA 1
ATOM 5472 C C . SER A 1 692 ? -10.936 0.995 22.206 1.00 94.31 692 SER A C 1
ATOM 5474 O O . SER A 1 692 ? -11.919 0.365 22.554 1.00 94.31 692 SER A O 1
ATOM 5476 N N . VAL A 1 693 ? -10.650 1.228 20.929 1.00 92.25 693 VAL A N 1
ATOM 5477 C CA . VAL A 1 693 ? -11.546 0.861 19.826 1.00 92.25 693 VAL A CA 1
ATOM 5478 C C . VAL A 1 693 ? -11.007 -0.359 19.105 1.00 92.25 693 VAL A C 1
ATOM 5480 O O . VAL A 1 693 ? -9.941 -0.304 18.484 1.00 92.25 693 VAL A O 1
ATOM 5483 N N . GLY A 1 694 ? -11.745 -1.458 19.142 1.00 91.06 694 GLY A N 1
ATOM 5484 C CA . GLY A 1 694 ? -11.310 -2.701 18.523 1.00 91.06 694 GLY A CA 1
ATOM 5485 C C . GLY A 1 694 ? -12.264 -3.850 18.785 1.00 91.06 694 GLY A C 1
ATOM 5486 O O . GLY A 1 694 ? -13.399 -3.659 19.212 1.00 91.06 694 GLY A O 1
ATOM 5487 N N . TYR A 1 695 ? -11.801 -5.061 18.494 1.00 90.44 695 TYR A N 1
ATOM 5488 C CA . TYR A 1 695 ? -12.561 -6.271 18.778 1.00 90.44 695 TYR A CA 1
ATOM 5489 C C . TYR A 1 695 ? -12.316 -6.727 20.216 1.00 90.44 695 TYR A C 1
ATOM 5491 O O . TYR A 1 695 ? -11.189 -7.065 20.580 1.00 90.44 695 TYR A O 1
ATOM 5499 N N . HIS A 1 696 ? -13.388 -6.773 20.997 1.00 89.38 696 HIS A N 1
ATOM 5500 C CA . HIS A 1 696 ? -13.424 -7.251 22.371 1.00 89.38 696 HIS A CA 1
ATOM 5501 C C . HIS A 1 696 ? -14.202 -8.568 22.451 1.00 89.38 696 HIS A C 1
ATOM 5503 O O . HIS A 1 696 ? -15.103 -8.825 21.649 1.00 89.38 696 HIS A O 1
ATOM 5509 N N . LEU A 1 697 ? -13.825 -9.436 23.391 1.00 87.94 697 LEU A N 1
ATOM 5510 C CA . LEU A 1 697 ? -14.480 -10.727 23.579 1.00 87.94 697 LEU A CA 1
ATOM 5511 C C . LEU A 1 697 ? -15.758 -10.568 24.416 1.00 87.94 697 LEU A C 1
ATOM 5513 O O . LEU A 1 697 ? -15.683 -10.309 25.615 1.00 87.94 697 LEU A O 1
ATOM 5517 N N . ASP A 1 698 ? -16.917 -10.807 23.804 1.00 83.62 698 ASP A N 1
ATOM 5518 C CA . ASP A 1 698 ? -18.222 -10.851 24.471 1.00 83.62 698 ASP A CA 1
ATOM 5519 C C . ASP A 1 698 ? -18.869 -12.227 24.255 1.00 83.62 698 ASP A C 1
ATOM 5521 O O . ASP A 1 698 ? -19.143 -12.639 23.126 1.00 83.62 698 ASP A O 1
ATOM 5525 N N . ASN A 1 699 ? -19.101 -12.966 25.346 1.00 79.12 699 ASN A N 1
ATOM 5526 C CA . ASN A 1 699 ? -19.712 -14.303 25.334 1.00 79.12 699 ASN A CA 1
ATOM 5527 C C . ASN A 1 699 ? -19.057 -15.294 24.343 1.00 79.12 699 ASN A C 1
ATOM 5529 O O . ASN A 1 699 ? -19.729 -16.133 23.742 1.00 79.12 699 ASN A O 1
ATOM 5533 N N . GLY A 1 700 ? -17.734 -15.201 24.173 1.00 76.75 700 GLY A N 1
ATOM 5534 C CA . GLY A 1 700 ? -16.959 -16.064 23.275 1.00 76.75 700 GLY A CA 1
ATOM 5535 C C . GLY A 1 700 ? -16.955 -15.630 21.805 1.00 76.75 700 GLY A C 1
ATOM 5536 O O . GLY A 1 700 ? -16.407 -16.351 20.978 1.00 76.75 700 GLY A O 1
ATOM 5537 N N . GLN A 1 701 ? -17.541 -14.478 21.465 1.00 83.50 701 GLN A N 1
ATOM 5538 C CA . GLN A 1 701 ? -17.484 -13.892 20.125 1.00 83.50 701 GLN A CA 1
ATOM 5539 C C . GLN A 1 701 ? -16.783 -12.535 20.154 1.00 83.50 701 GLN A C 1
ATOM 5541 O O . GLN A 1 701 ? -16.971 -11.746 21.077 1.00 83.50 701 GLN A O 1
ATOM 5546 N N . LEU A 1 702 ? -15.996 -12.248 19.116 1.00 88.00 702 LEU A N 1
ATOM 5547 C CA . LEU A 1 702 ? -15.412 -10.924 18.935 1.00 88.00 702 LEU A CA 1
ATOM 5548 C C . LEU A 1 702 ? -16.479 -9.934 18.468 1.00 88.00 702 LEU A C 1
ATOM 5550 O O . LEU A 1 702 ? -17.092 -10.116 17.413 1.00 88.00 702 LEU A O 1
ATOM 5554 N N . LYS A 1 703 ? -16.653 -8.853 19.224 1.00 87.75 703 LYS A N 1
ATOM 5555 C CA . LYS A 1 703 ? -17.502 -7.720 18.858 1.00 87.75 703 LYS A CA 1
ATOM 5556 C C . LYS A 1 703 ? -16.683 -6.450 18.822 1.00 87.75 703 LYS A C 1
ATOM 5558 O O . LYS A 1 703 ? -15.794 -6.246 19.638 1.00 87.75 703 LYS A O 1
ATOM 5563 N N . MET A 1 704 ? -16.965 -5.618 17.829 1.00 85.56 704 MET A N 1
ATOM 5564 C CA . MET A 1 704 ? -16.314 -4.325 17.709 1.00 85.56 704 MET A CA 1
ATOM 5565 C C . MET A 1 704 ? -16.957 -3.365 18.717 1.00 85.56 704 MET A C 1
ATOM 5567 O O . MET A 1 704 ? -18.169 -3.148 18.660 1.00 85.56 704 MET A O 1
ATOM 5571 N N . GLU A 1 705 ? -16.157 -2.838 19.643 1.00 85.88 705 GLU A N 1
ATOM 5572 C CA . GLU A 1 705 ? -16.583 -1.972 20.748 1.00 85.88 705 GLU A CA 1
ATOM 5573 C C . GLU A 1 705 ? -15.549 -0.853 21.006 1.00 85.88 705 GLU A C 1
ATOM 5575 O O . GLU A 1 705 ? -14.470 -0.843 20.402 1.00 85.88 705 GLU A O 1
ATOM 5580 N N . CYS A 1 706 ? -15.911 0.112 21.861 1.00 84.69 706 CYS A N 1
ATOM 5581 C CA . CYS A 1 706 ? -15.094 1.263 22.265 1.00 84.69 706 CYS A CA 1
ATOM 5582 C C . CYS A 1 706 ? -15.058 1.414 23.789 1.00 84.69 706 CYS A C 1
ATOM 5584 O O . CYS A 1 706 ? -16.137 1.241 24.404 1.00 84.69 706 CYS A O 1
#